Protein AF-A0A354GKG3-F1 (afdb_monomer_lite)

Structure (mmCIF, N/CA/C/O backbone):
data_AF-A0A354GKG3-F1
#
_entry.id   AF-A0A354GKG3-F1
#
loop_
_atom_site.group_PDB
_atom_site.id
_atom_site.type_symbol
_atom_site.label_atom_id
_atom_site.label_alt_id
_atom_site.label_comp_id
_atom_site.label_asym_id
_atom_site.label_entity_id
_atom_site.label_seq_id
_atom_site.pdbx_PDB_ins_code
_atom_site.Cartn_x
_atom_site.Cartn_y
_atom_site.Cartn_z
_atom_site.occupancy
_atom_site.B_iso_or_equiv
_atom_site.auth_seq_id
_atom_site.auth_comp_id
_atom_site.auth_asym_id
_atom_site.auth_atom_id
_atom_site.pdbx_PDB_model_num
ATOM 1 N N . ASP A 1 1 ? 8.449 52.987 -2.618 1.00 35.50 1 ASP A N 1
ATOM 2 C CA . ASP A 1 1 ? 7.644 51.962 -3.311 1.00 35.50 1 ASP A CA 1
ATOM 3 C C . ASP A 1 1 ? 7.747 50.591 -2.661 1.00 35.50 1 ASP A C 1
ATOM 5 O O . ASP A 1 1 ? 8.816 49.997 -2.628 1.00 35.50 1 ASP A O 1
ATOM 9 N N . LYS A 1 2 ? 6.635 50.093 -2.112 1.00 28.95 2 LYS A N 1
ATOM 10 C CA . LYS A 1 2 ? 6.408 48.671 -1.806 1.00 28.95 2 LYS A CA 1
ATOM 11 C C . LYS A 1 2 ? 5.006 48.331 -2.327 1.00 28.95 2 LYS A C 1
ATOM 13 O O . LYS A 1 2 ? 4.078 49.076 -2.004 1.00 28.95 2 LYS A O 1
ATOM 18 N N . PRO A 1 3 ? 4.827 47.288 -3.154 1.00 29.06 3 PRO A N 1
ATOM 19 C CA . PRO A 1 3 ? 3.559 47.060 -3.833 1.00 29.06 3 PRO A CA 1
ATOM 20 C C . PRO A 1 3 ? 2.494 46.567 -2.845 1.00 29.06 3 PRO A C 1
ATOM 22 O O . PRO A 1 3 ? 2.670 45.551 -2.173 1.00 29.06 3 PRO A O 1
ATOM 25 N N . LYS A 1 4 ? 1.380 47.306 -2.763 1.00 27.59 4 LYS A N 1
ATOM 26 C CA . LYS A 1 4 ? 0.132 46.867 -2.126 1.00 27.59 4 LYS A CA 1
ATOM 27 C C . LYS A 1 4 ? -0.378 45.630 -2.871 1.00 27.59 4 LYS A C 1
ATOM 29 O O . LYS A 1 4 ? -0.716 45.730 -4.048 1.00 27.59 4 LYS A O 1
ATOM 34 N N . ALA A 1 5 ? -0.454 44.489 -2.191 1.00 26.16 5 ALA A N 1
ATOM 35 C CA . ALA A 1 5 ? -1.194 43.335 -2.687 1.00 26.16 5 ALA A CA 1
ATOM 36 C C . ALA A 1 5 ? -2.683 43.713 -2.775 1.00 26.16 5 ALA A C 1
ATOM 38 O O . ALA A 1 5 ? -3.297 44.090 -1.777 1.00 26.16 5 ALA A O 1
ATOM 39 N N . ALA A 1 6 ? -3.231 43.690 -3.989 1.00 26.06 6 ALA A N 1
ATOM 40 C CA . ALA A 1 6 ? -4.646 43.921 -4.244 1.00 26.06 6 ALA A CA 1
ATOM 41 C C . ALA A 1 6 ? -5.495 42.767 -3.667 1.00 26.06 6 ALA A C 1
ATOM 43 O O . ALA A 1 6 ? -5.019 41.630 -3.633 1.00 26.06 6 ALA A O 1
ATOM 44 N N . PRO A 1 7 ? -6.742 43.025 -3.228 1.00 25.81 7 PRO A N 1
ATOM 45 C CA . PRO A 1 7 ? -7.623 41.976 -2.723 1.00 25.81 7 PRO A CA 1
ATOM 46 C C . PRO A 1 7 ? -7.958 40.968 -3.843 1.00 25.81 7 PRO A C 1
ATOM 48 O O . PRO A 1 7 ? -8.256 41.395 -4.965 1.00 25.81 7 PRO A O 1
ATOM 51 N N . PRO A 1 8 ? -7.906 39.646 -3.586 1.00 26.83 8 PRO A N 1
ATOM 52 C CA . PRO A 1 8 ? -8.267 38.650 -4.587 1.00 26.83 8 PRO A CA 1
ATOM 53 C C . PRO A 1 8 ? -9.763 38.728 -4.928 1.00 26.83 8 PRO A C 1
ATOM 55 O O . PRO A 1 8 ? -10.615 38.983 -4.076 1.00 26.83 8 PRO A O 1
ATOM 58 N N . LYS A 1 9 ? -10.050 38.560 -6.222 1.00 27.17 9 LYS A N 1
ATOM 59 C CA . LYS A 1 9 ? -11.364 38.708 -6.855 1.00 27.17 9 LYS A CA 1
ATOM 60 C C . LYS A 1 9 ? -12.334 37.617 -6.387 1.00 27.17 9 LYS A C 1
ATOM 62 O O . LYS A 1 9 ? -11.984 36.444 -6.369 1.00 27.17 9 LYS A O 1
ATOM 67 N N . THR A 1 10 ? -13.574 38.004 -6.099 1.00 25.80 10 THR A N 1
ATOM 68 C CA . THR A 1 10 ? -14.723 37.099 -5.954 1.00 25.80 10 THR A CA 1
ATOM 69 C C . THR A 1 10 ? -14.992 36.385 -7.280 1.00 25.80 10 THR A C 1
ATOM 71 O O . THR A 1 10 ? -15.302 37.047 -8.271 1.00 25.80 10 THR A O 1
ATOM 74 N N . VAL A 1 11 ? -14.879 35.056 -7.308 1.00 28.88 11 VAL A N 1
ATOM 75 C CA . VAL A 1 11 ? -15.251 34.232 -8.467 1.00 28.88 11 VAL A CA 1
ATOM 76 C C . VAL A 1 11 ? -16.681 33.731 -8.254 1.00 28.88 11 VAL A C 1
ATOM 78 O O . VAL A 1 11 ? -16.962 33.064 -7.262 1.00 28.88 11 VAL A O 1
ATOM 81 N N . ALA A 1 12 ? -17.585 34.126 -9.152 1.00 25.16 12 ALA A N 1
ATOM 82 C CA . ALA A 1 12 ? -18.979 33.690 -9.187 1.00 25.16 12 ALA A CA 1
ATOM 83 C C . ALA A 1 12 ? -19.109 32.238 -9.695 1.00 25.16 12 ALA A C 1
ATOM 85 O O . ALA A 1 12 ? -18.251 31.752 -10.432 1.00 25.16 12 ALA A O 1
ATOM 86 N N . ASP A 1 13 ? -20.179 31.577 -9.250 1.00 27.41 13 ASP A N 1
ATOM 87 C CA . ASP A 1 13 ? -20.440 30.134 -9.290 1.00 27.41 13 ASP A CA 1
ATOM 88 C C . ASP A 1 13 ? -20.951 29.594 -10.648 1.00 27.41 13 ASP A C 1
ATOM 90 O O . ASP A 1 13 ? -21.320 30.347 -11.549 1.00 27.41 13 ASP A O 1
ATOM 94 N N . ASP A 1 14 ? -21.032 28.258 -10.692 1.00 31.88 14 ASP A N 1
ATOM 95 C CA . ASP A 1 14 ? -21.862 27.395 -11.552 1.00 31.88 14 ASP A CA 1
ATOM 96 C C . ASP A 1 14 ? -21.387 27.005 -12.968 1.00 31.88 14 ASP A C 1
ATOM 98 O O . ASP A 1 14 ? -21.792 27.553 -13.993 1.00 31.88 14 ASP A O 1
ATOM 102 N N . ALA A 1 15 ? -20.653 25.884 -13.032 1.00 30.70 15 ALA A N 1
ATOM 103 C CA . ALA A 1 15 ? -20.679 24.987 -14.189 1.00 30.70 15 ALA A CA 1
ATOM 104 C C . ALA A 1 15 ? -21.775 23.919 -13.979 1.00 30.70 15 ALA A C 1
ATOM 106 O O . ALA A 1 15 ? -21.724 23.122 -13.042 1.00 30.70 15 ALA A O 1
ATOM 107 N N . LYS A 1 16 ? -22.781 23.960 -14.855 1.00 33.78 16 LYS A N 1
ATOM 108 C CA . LYS A 1 16 ? -24.040 23.198 -14.853 1.00 33.78 16 LYS A CA 1
ATOM 109 C C . LYS A 1 16 ? -23.827 21.668 -14.920 1.00 33.78 16 LYS A C 1
ATOM 111 O O . LYS A 1 16 ? -23.005 21.184 -15.694 1.00 33.78 16 LYS A O 1
ATOM 116 N N . ARG A 1 17 ? -24.595 20.933 -14.104 1.00 41.25 17 ARG A N 1
ATOM 117 C CA . ARG A 1 17 ? -24.652 19.459 -13.958 1.00 41.25 17 ARG A CA 1
ATOM 118 C C . ARG A 1 17 ? -25.163 18.772 -15.250 1.00 41.25 17 ARG A C 1
ATOM 120 O O . ARG A 1 17 ? -26.001 19.371 -15.919 1.00 41.25 17 ARG A O 1
ATOM 127 N N . PRO A 1 18 ? -24.744 17.536 -15.596 1.00 38.03 18 PRO A N 1
ATOM 128 C CA . PRO A 1 18 ? -25.376 16.776 -16.678 1.00 38.03 18 PRO A CA 1
ATOM 129 C C . PRO A 1 18 ? -26.775 16.293 -16.250 1.00 38.03 18 PRO A C 1
ATOM 131 O O . PRO A 1 18 ? -26.908 15.588 -15.250 1.00 38.03 18 PRO A O 1
ATOM 134 N N . GLU A 1 19 ? -27.809 16.690 -16.992 1.00 41.81 19 GLU A N 1
ATOM 135 C CA . GLU A 1 19 ? -29.217 16.289 -16.827 1.00 41.81 19 GLU A CA 1
ATOM 136 C C . GLU A 1 19 ? -29.627 15.401 -18.007 1.00 41.81 19 GLU A C 1
ATOM 138 O O . GLU A 1 19 ? -30.298 15.849 -18.933 1.00 41.81 19 GLU A O 1
ATOM 143 N N . GLY A 1 20 ? -29.164 14.154 -18.012 1.00 47.66 20 GLY A N 1
ATOM 144 C CA . GLY A 1 20 ? -29.533 13.189 -19.042 1.00 47.66 20 GLY A CA 1
ATOM 145 C C . GLY A 1 20 ? -30.103 11.901 -18.455 1.00 47.66 20 GLY A C 1
ATOM 146 O O . GLY A 1 20 ? -29.889 11.580 -17.281 1.00 47.66 20 GLY A O 1
ATOM 147 N N . ASP A 1 21 ? -30.898 11.193 -19.259 1.00 61.59 21 ASP A N 1
ATOM 148 C CA . ASP A 1 21 ? -31.708 10.061 -18.806 1.00 61.59 21 ASP A CA 1
ATOM 149 C C . ASP A 1 21 ? -31.013 8.699 -18.888 1.00 61.59 21 ASP A C 1
ATOM 151 O O . ASP A 1 21 ? -31.557 7.704 -18.396 1.00 61.59 21 ASP A O 1
ATOM 155 N N . THR A 1 22 ? -29.805 8.640 -19.446 1.00 80.38 22 THR A N 1
ATOM 156 C CA . THR A 1 22 ? -29.070 7.384 -19.630 1.00 80.38 22 THR A CA 1
ATOM 157 C C . THR A 1 22 ? -28.253 6.996 -18.394 1.00 80.38 22 THR A C 1
ATOM 159 O O . THR A 1 22 ? -27.801 7.849 -17.627 1.00 80.38 22 THR A O 1
ATOM 162 N N . ASP A 1 23 ? -28.000 5.694 -18.207 1.00 82.44 23 ASP A N 1
ATOM 163 C CA . ASP A 1 23 ? -27.108 5.200 -17.143 1.00 82.44 23 ASP A CA 1
ATOM 164 C C . ASP A 1 23 ? -25.706 5.833 -17.241 1.00 82.44 23 ASP A C 1
ATOM 166 O O . ASP A 1 23 ? -25.111 6.160 -16.217 1.00 82.44 23 ASP A O 1
ATOM 170 N N . ALA A 1 24 ? -25.207 6.072 -18.461 1.00 78.62 24 ALA A N 1
ATOM 171 C CA . ALA A 1 24 ? -23.905 6.692 -18.713 1.00 78.62 24 ALA A CA 1
ATOM 172 C C . ALA A 1 24 ? -23.807 8.133 -18.186 1.00 78.62 24 ALA A C 1
ATOM 174 O O . ALA A 1 24 ? -22.726 8.581 -17.814 1.00 78.62 24 ALA A O 1
ATOM 175 N N . GLU A 1 25 ? -24.917 8.866 -18.131 1.00 77.88 25 GLU A N 1
ATOM 176 C CA . GLU A 1 25 ? -24.968 10.219 -17.567 1.00 77.88 25 GLU A CA 1
ATOM 177 C C . GLU A 1 25 ? -25.223 10.174 -16.057 1.00 77.88 25 GLU A C 1
ATOM 179 O O . GLU A 1 25 ? -24.578 10.890 -15.291 1.00 77.88 25 GLU A O 1
ATOM 184 N N . LYS A 1 26 ? -26.123 9.288 -15.612 1.00 81.88 26 LYS A N 1
ATOM 185 C CA . LYS A 1 26 ? -26.514 9.148 -14.201 1.00 81.88 26 LYS A CA 1
ATOM 186 C C . LYS A 1 26 ? -25.375 8.627 -13.322 1.00 81.88 26 LYS A C 1
ATOM 188 O O . LYS A 1 26 ? -25.249 9.070 -12.179 1.00 81.88 26 LYS A O 1
ATOM 193 N N . ILE A 1 27 ? -24.529 7.740 -13.854 1.00 83.56 27 ILE A N 1
ATOM 194 C CA . ILE A 1 27 ? -23.415 7.139 -13.112 1.00 83.56 27 ILE A CA 1
ATOM 195 C C . ILE A 1 27 ? -22.249 8.108 -12.870 1.00 83.56 27 ILE A C 1
ATOM 197 O O . ILE A 1 27 ? -21.467 7.888 -11.947 1.00 83.56 27 ILE A O 1
ATOM 201 N N . GLN A 1 28 ? -22.110 9.174 -13.668 1.00 81.06 28 GLN A N 1
ATOM 202 C CA . GLN A 1 28 ? -20.956 10.079 -13.617 1.00 81.06 28 GLN A CA 1
ATOM 203 C C . GLN A 1 28 ? -20.999 11.008 -12.401 1.00 81.06 28 GLN A C 1
ATOM 205 O O . GLN A 1 28 ? -21.513 12.128 -12.472 1.00 81.06 28 GLN A O 1
ATOM 210 N N . ARG A 1 29 ? -20.482 10.530 -11.266 1.00 79.00 29 ARG A N 1
ATOM 211 C CA . ARG A 1 29 ? -20.403 11.241 -9.985 1.00 79.00 29 ARG A CA 1
ATOM 212 C C . ARG A 1 29 ? -19.246 10.702 -9.147 1.00 79.00 29 ARG A C 1
ATOM 214 O O . ARG A 1 29 ? -18.651 9.671 -9.456 1.00 79.00 29 ARG A O 1
ATOM 221 N N . THR A 1 30 ? -18.988 11.383 -8.038 1.00 79.81 30 THR A N 1
ATOM 222 C CA . THR A 1 30 ? -18.259 10.803 -6.911 1.00 79.81 30 THR A CA 1
ATOM 223 C C . THR A 1 30 ? -19.242 10.040 -6.033 1.00 79.81 30 THR A C 1
ATOM 225 O O . THR A 1 30 ? -20.233 10.609 -5.571 1.00 79.81 30 THR A O 1
ATOM 228 N N . TRP A 1 31 ? -18.953 8.768 -5.805 1.00 84.44 31 TRP A N 1
ATOM 229 C CA . TRP A 1 31 ? -19.739 7.825 -5.029 1.00 84.44 31 TRP A CA 1
ATOM 230 C C . TRP A 1 31 ? -18.937 7.361 -3.819 1.00 84.44 31 TRP A C 1
ATOM 232 O O . TRP A 1 31 ? -17.766 7.000 -3.937 1.00 84.44 31 TRP A O 1
ATOM 242 N N . VAL A 1 32 ? -19.582 7.360 -2.659 1.00 82.94 32 VAL A N 1
ATOM 243 C CA . VAL A 1 32 ? -18.993 6.948 -1.384 1.00 82.94 32 VAL A CA 1
ATOM 244 C C . VAL A 1 32 ? -19.759 5.760 -0.835 1.00 82.94 32 VAL A C 1
ATOM 246 O O . VAL A 1 32 ? -20.992 5.743 -0.892 1.00 82.94 32 VAL A O 1
ATOM 249 N N . ALA A 1 33 ? -19.048 4.763 -0.313 1.00 85.62 33 ALA A N 1
ATOM 250 C CA . ALA A 1 33 ? -19.698 3.619 0.306 1.00 85.62 33 ALA A CA 1
ATOM 251 C C . ALA A 1 33 ? -20.374 3.998 1.622 1.00 85.62 33 ALA A C 1
ATOM 253 O O . ALA A 1 33 ? -19.782 4.648 2.483 1.00 85.62 33 ALA A O 1
ATOM 254 N N . VAL A 1 34 ? -21.637 3.591 1.747 1.00 86.06 34 VAL A N 1
ATOM 255 C CA . VAL A 1 34 ? -22.469 3.790 2.943 1.00 86.06 34 VAL A CA 1
ATOM 256 C C . VAL A 1 34 ? -22.791 2.469 3.639 1.00 86.06 34 VAL A C 1
ATOM 258 O O . VAL A 1 34 ? -23.065 2.464 4.834 1.00 86.06 34 VAL A O 1
ATOM 261 N N . SER A 1 35 ? -22.733 1.353 2.913 1.00 85.88 35 SER A N 1
ATOM 262 C CA . SER A 1 35 ? -22.798 -0.005 3.453 1.00 85.88 35 SER A CA 1
ATOM 263 C C . SER A 1 35 ? -22.265 -1.005 2.425 1.00 85.88 35 SER A C 1
ATOM 265 O O . SER A 1 35 ? -22.011 -0.654 1.271 1.00 85.88 35 SER A O 1
ATOM 267 N N . GLY A 1 36 ? -22.077 -2.255 2.829 1.00 90.25 36 GLY A N 1
ATOM 268 C CA . GLY A 1 36 ? -21.671 -3.329 1.935 1.00 90.25 36 GLY A CA 1
ATOM 269 C C . GLY A 1 36 ? -21.237 -4.570 2.697 1.00 90.25 36 GLY A C 1
ATOM 270 O O . GLY A 1 36 ? -21.181 -4.566 3.925 1.00 90.25 36 GLY A O 1
ATOM 271 N N . GLU A 1 37 ? -20.898 -5.614 1.960 1.00 85.19 37 GLU A N 1
ATOM 272 C CA . GLU A 1 37 ? -20.407 -6.885 2.467 1.00 85.19 37 GLU A CA 1
ATOM 273 C C . GLU A 1 37 ? -19.250 -7.401 1.608 1.00 85.19 37 GLU A C 1
ATOM 275 O O . GLU A 1 37 ? -19.168 -7.148 0.407 1.00 85.19 37 GLU A O 1
ATOM 280 N N . ARG A 1 38 ? -18.347 -8.147 2.234 1.00 86.38 38 ARG A N 1
ATOM 281 C CA . ARG A 1 38 ? -17.271 -8.889 1.588 1.00 86.38 38 ARG A CA 1
ATOM 282 C C . ARG A 1 38 ? -17.270 -10.303 2.135 1.00 86.38 38 ARG A C 1
ATOM 284 O O . ARG A 1 38 ? -17.258 -10.487 3.351 1.00 86.38 38 ARG A O 1
ATOM 291 N N . ASP A 1 39 ? -17.238 -11.287 1.244 1.00 82.06 39 ASP A N 1
ATOM 292 C CA . ASP A 1 39 ? -17.208 -12.704 1.619 1.00 82.06 39 ASP A CA 1
ATOM 293 C C . ASP A 1 39 ? -18.322 -13.080 2.625 1.00 82.06 39 ASP A C 1
ATOM 295 O O . ASP A 1 39 ? -18.086 -13.768 3.620 1.00 82.06 39 ASP A O 1
ATOM 299 N N . GLY A 1 40 ? -19.538 -12.566 2.407 1.00 81.19 40 GLY A N 1
ATOM 300 C CA . GLY A 1 40 ? -20.707 -12.781 3.267 1.00 81.19 40 GLY A CA 1
ATOM 301 C C . GLY A 1 40 ? -20.656 -12.065 4.623 1.00 81.19 40 GLY A C 1
ATOM 302 O O . GLY A 1 40 ? -21.429 -12.402 5.517 1.00 81.19 40 GLY A O 1
ATOM 303 N N . LYS A 1 41 ? -19.724 -11.124 4.826 1.00 80.81 41 LYS A N 1
ATOM 304 C CA . LYS A 1 41 ? -19.558 -10.362 6.075 1.00 80.81 41 LYS A CA 1
ATOM 305 C C . LYS A 1 41 ? -19.692 -8.870 5.807 1.00 80.81 41 LYS A C 1
ATOM 307 O O . LYS A 1 41 ? -19.016 -8.352 4.925 1.00 80.81 41 LYS A O 1
ATOM 312 N N . GLU A 1 42 ? -20.492 -8.169 6.605 1.00 84.94 42 GLU A N 1
ATOM 313 C CA . GLU A 1 42 ? -20.628 -6.711 6.498 1.00 84.94 42 GLU A CA 1
ATOM 314 C C . GLU A 1 42 ? -19.277 -5.986 6.633 1.00 84.94 42 GLU A C 1
ATOM 316 O O . GLU A 1 42 ? -18.425 -6.356 7.450 1.00 84.94 42 GLU A O 1
ATOM 321 N N . LEU A 1 43 ? -19.097 -4.944 5.820 1.00 73.31 43 LEU A N 1
ATOM 322 C CA . LEU A 1 43 ? -17.942 -4.052 5.845 1.00 73.31 43 LEU A CA 1
ATOM 323 C C . LEU A 1 43 ? -18.052 -3.075 7.021 1.00 73.31 43 LEU A C 1
ATOM 325 O O . LEU A 1 43 ? -19.092 -2.452 7.234 1.00 73.31 43 LEU A O 1
ATOM 329 N N . THR A 1 44 ? -16.961 -2.893 7.763 1.00 70.00 44 THR A N 1
ATOM 330 C CA . THR A 1 44 ? -16.882 -1.879 8.828 1.00 70.00 44 THR A CA 1
ATOM 331 C C . THR A 1 44 ? -16.784 -0.459 8.249 1.00 70.00 44 THR A C 1
ATOM 333 O O . THR A 1 44 ? -16.388 -0.313 7.091 1.00 70.00 44 THR A O 1
ATOM 336 N N . PRO A 1 45 ? -17.055 0.613 9.022 1.00 70.25 45 PRO A N 1
ATOM 337 C CA . PRO A 1 45 ? -16.880 1.990 8.546 1.00 70.25 45 PRO A CA 1
ATOM 338 C C . PRO A 1 45 ? -15.474 2.264 7.994 1.00 70.25 45 PRO A C 1
ATOM 340 O O . PRO A 1 45 ? -15.352 2.740 6.868 1.00 70.25 45 PRO A O 1
ATOM 343 N N . ALA A 1 46 ? -14.416 1.843 8.697 1.00 55.75 46 ALA A N 1
ATOM 344 C CA . ALA A 1 46 ? -13.045 1.924 8.182 1.00 55.75 46 ALA A CA 1
ATOM 345 C C . ALA A 1 46 ? -12.820 1.158 6.858 1.00 55.75 46 ALA A C 1
ATOM 347 O O . ALA A 1 46 ? -12.023 1.578 6.023 1.00 55.75 46 ALA A O 1
ATOM 348 N N . GLN A 1 47 ? -13.508 0.032 6.637 1.00 60.81 47 GLN A N 1
ATOM 349 C CA . GLN A 1 47 ? -13.445 -0.681 5.358 1.00 60.81 47 GLN A CA 1
ATOM 350 C C . GLN A 1 47 ? -14.259 0.028 4.271 1.00 60.81 47 GLN A C 1
ATOM 352 O O . GLN A 1 47 ? -13.838 0.029 3.120 1.00 60.81 47 GLN A O 1
ATOM 357 N N . LEU A 1 48 ? -15.381 0.668 4.616 1.00 72.50 48 LEU A N 1
ATOM 358 C CA . LEU A 1 48 ? -16.154 1.512 3.699 1.00 72.50 48 LEU A CA 1
ATOM 359 C C . LEU A 1 48 ? -15.335 2.723 3.225 1.00 72.50 48 LEU A C 1
ATOM 361 O O . LEU A 1 48 ? -15.456 3.128 2.071 1.00 72.50 48 LEU A O 1
ATOM 365 N N . GLU A 1 49 ? -14.435 3.251 4.060 1.00 66.38 49 GLU A N 1
ATOM 366 C CA . GLU A 1 49 ? -13.485 4.297 3.655 1.00 66.38 49 GLU A CA 1
ATOM 367 C C . GLU A 1 49 ? -12.481 3.838 2.588 1.00 66.38 49 GLU A C 1
ATOM 369 O O . GLU A 1 49 ? -11.904 4.680 1.902 1.00 66.38 49 GLU A O 1
ATOM 374 N N . ALA A 1 50 ? -12.303 2.531 2.370 1.00 63.97 50 ALA A N 1
ATOM 375 C CA . ALA A 1 50 ? -11.507 2.012 1.256 1.00 63.97 50 ALA A CA 1
ATOM 376 C C . ALA A 1 50 ? -12.211 2.149 -0.112 1.00 63.97 50 ALA A C 1
ATOM 378 O O . ALA A 1 50 ? -11.612 1.837 -1.141 1.00 63.97 50 ALA A O 1
ATOM 379 N N . PHE A 1 51 ? -13.477 2.585 -0.131 1.00 74.44 51 PHE A N 1
ATOM 380 C CA . PHE A 1 51 ? -14.350 2.569 -1.302 1.00 74.44 51 PHE A CA 1
ATOM 381 C C . PHE A 1 51 ? -14.883 3.969 -1.639 1.00 74.44 51 PHE A C 1
ATOM 383 O O . PHE A 1 51 ? -16.049 4.306 -1.409 1.00 74.44 51 PHE A O 1
ATOM 390 N N . LEU A 1 52 ? -14.010 4.780 -2.233 1.00 75.62 52 LEU A N 1
ATOM 391 C CA . LEU A 1 52 ? -14.374 5.969 -2.997 1.00 75.62 52 LEU A CA 1
ATOM 392 C C . LEU A 1 52 ? -14.347 5.619 -4.484 1.00 75.62 52 LEU A C 1
ATOM 394 O O . LEU A 1 52 ? -13.356 5.074 -4.959 1.00 75.62 52 LEU A O 1
ATOM 398 N N . PHE A 1 53 ? -15.400 5.965 -5.219 1.00 81.12 53 PHE A N 1
ATOM 399 C CA . PHE A 1 53 ? -15.480 5.761 -6.663 1.00 81.12 53 PHE A CA 1
ATOM 400 C C . PHE A 1 53 ? -15.746 7.093 -7.358 1.00 81.12 53 PHE A C 1
ATOM 402 O O . PHE A 1 53 ? -16.763 7.735 -7.109 1.00 81.12 53 PHE A O 1
ATOM 409 N N . VAL A 1 54 ? -14.850 7.524 -8.240 1.00 78.56 54 VAL A N 1
ATOM 410 C CA . VAL A 1 54 ? -15.010 8.749 -9.032 1.00 78.56 54 VAL A CA 1
ATOM 411 C C . VAL A 1 54 ? -15.194 8.358 -10.486 1.00 78.56 54 VAL A C 1
ATOM 413 O O . VAL A 1 54 ? -14.265 7.871 -11.126 1.00 78.56 54 VAL A O 1
ATOM 416 N N . ILE A 1 55 ? -16.399 8.576 -11.005 1.00 78.50 55 ILE A N 1
ATOM 417 C CA . ILE A 1 55 ? -16.762 8.219 -12.374 1.00 78.50 55 ILE A CA 1
ATOM 418 C C . ILE A 1 55 ? -17.012 9.508 -13.140 1.00 78.50 55 ILE A C 1
ATOM 420 O O . ILE A 1 55 ? -17.899 10.288 -12.795 1.00 78.50 55 ILE A O 1
ATOM 424 N N . ALA A 1 56 ? -16.213 9.751 -14.172 1.00 69.19 56 ALA A N 1
ATOM 425 C CA . ALA A 1 56 ? -16.313 10.956 -14.979 1.00 69.19 56 ALA A CA 1
ATOM 426 C C . ALA A 1 56 ? -15.885 10.656 -16.414 1.00 69.19 56 ALA A C 1
ATOM 428 O O . ALA A 1 56 ? -14.797 10.137 -16.655 1.00 69.19 56 ALA A O 1
ATOM 429 N N . ARG A 1 57 ? -16.734 11.030 -17.375 1.00 71.00 57 ARG A N 1
ATOM 430 C CA . ARG A 1 57 ? -16.566 10.716 -18.800 1.00 71.00 57 ARG A CA 1
ATOM 431 C C . ARG A 1 57 ? -16.379 9.211 -19.005 1.00 71.00 57 ARG A C 1
ATOM 433 O O . ARG A 1 57 ? -17.265 8.447 -18.638 1.00 71.00 57 ARG A O 1
ATOM 440 N N . ASP A 1 58 ? -15.251 8.808 -19.574 1.00 69.75 58 ASP A N 1
ATOM 441 C CA . ASP A 1 58 ? -14.823 7.439 -19.847 1.00 69.75 58 ASP A CA 1
ATOM 442 C C . ASP A 1 58 ? -13.914 6.856 -18.751 1.00 69.75 58 ASP A C 1
ATOM 444 O O . ASP A 1 58 ? -13.430 5.734 -18.893 1.00 69.75 58 ASP A O 1
ATOM 448 N N . GLN A 1 59 ? -13.688 7.591 -17.657 1.00 73.81 59 GLN A N 1
ATOM 449 C CA . GLN A 1 59 ? -12.777 7.214 -16.581 1.00 73.81 59 GLN A CA 1
ATOM 450 C C . GLN A 1 59 ? -13.506 6.844 -15.288 1.00 73.81 59 GLN A C 1
ATOM 452 O O . GLN A 1 59 ? -14.565 7.377 -14.948 1.00 73.81 59 GLN A O 1
ATOM 457 N N . PHE A 1 60 ? -12.884 5.925 -14.561 1.00 78.50 60 PHE A N 1
ATOM 458 C CA . PHE A 1 60 ? -13.370 5.318 -13.337 1.00 78.50 60 PHE A CA 1
ATOM 459 C C . PHE A 1 60 ? -12.182 5.187 -12.377 1.00 78.50 60 PHE A C 1
ATOM 461 O O . PHE A 1 60 ? -11.322 4.325 -12.552 1.00 78.50 60 PHE A O 1
ATOM 468 N N . ALA A 1 61 ? -12.097 6.067 -11.385 1.00 75.50 61 ALA A N 1
ATOM 469 C CA . ALA A 1 61 ? -11.078 5.998 -10.344 1.00 75.50 61 ALA A CA 1
ATOM 470 C C . ALA A 1 61 ? -11.662 5.377 -9.078 1.00 75.50 61 ALA A C 1
ATOM 472 O O . ALA A 1 61 ? -12.808 5.662 -8.723 1.00 75.50 61 ALA A O 1
ATOM 473 N N . PHE A 1 62 ? -10.887 4.544 -8.390 1.00 75.31 62 PHE A N 1
ATOM 474 C CA . PHE A 1 62 ? -11.312 3.950 -7.132 1.00 75.31 62 PHE A CA 1
ATOM 475 C C . PHE A 1 62 ? -10.153 3.687 -6.174 1.00 75.31 62 PHE A C 1
ATOM 477 O O . PHE A 1 62 ? -9.004 3.564 -6.591 1.00 75.31 62 PHE A O 1
ATOM 484 N N . GLY A 1 63 ? -10.471 3.624 -4.883 1.00 64.25 63 GLY A N 1
ATOM 485 C CA . GLY A 1 63 ? -9.523 3.351 -3.804 1.00 64.25 63 GLY A CA 1
ATOM 486 C C . GLY A 1 63 ? -9.919 4.065 -2.508 1.00 64.25 63 GLY A C 1
ATOM 487 O O . GLY A 1 63 ? -11.056 4.540 -2.394 1.00 64.25 63 GLY A O 1
ATOM 488 N N . PRO A 1 64 ? -9.004 4.155 -1.527 1.00 54.25 64 PRO A N 1
ATOM 489 C CA . PRO A 1 64 ? -9.269 4.819 -0.258 1.00 54.25 64 PRO A CA 1
ATOM 490 C C . PRO A 1 64 ? -9.718 6.273 -0.416 1.00 54.25 64 PRO A C 1
ATOM 492 O O . PRO A 1 64 ? -9.218 7.010 -1.264 1.00 54.25 64 PRO A O 1
ATOM 495 N N . HIS A 1 65 ? -10.614 6.715 0.466 1.00 49.69 65 HIS A N 1
ATOM 496 C CA . HIS A 1 65 ? -11.246 8.039 0.457 1.00 49.69 65 HIS A CA 1
ATOM 497 C C . HIS A 1 65 ? -10.244 9.206 0.425 1.00 49.69 65 HIS A C 1
ATOM 499 O O . HIS A 1 65 ? -10.522 10.266 -0.131 1.00 49.69 65 HIS A O 1
ATOM 505 N N . TYR A 1 66 ? -9.063 9.000 1.010 1.00 42.94 66 TYR A N 1
ATOM 506 C CA . TYR A 1 66 ? -7.985 9.984 1.094 1.00 42.94 66 TYR A CA 1
ATOM 507 C C . TYR A 1 66 ? -6.976 9.908 -0.062 1.00 42.94 66 TYR A C 1
ATOM 509 O O . TYR A 1 66 ? -6.209 10.854 -0.251 1.00 42.94 66 TYR A O 1
ATOM 517 N N . LEU A 1 67 ? -6.962 8.812 -0.830 1.00 46.69 67 LEU A N 1
ATOM 518 C CA . LEU A 1 67 ? -6.060 8.609 -1.963 1.00 46.69 67 LEU A CA 1
ATOM 519 C C . LEU A 1 67 ? -6.564 7.452 -2.845 1.00 46.69 67 LEU A C 1
ATOM 521 O O . LEU A 1 67 ? -6.141 6.316 -2.633 1.00 46.69 67 LEU A O 1
ATOM 525 N N . PRO A 1 68 ? -7.440 7.697 -3.832 1.00 52.97 68 PRO A N 1
ATOM 526 C CA . PRO A 1 68 ? -7.770 6.663 -4.800 1.00 52.97 68 PRO A CA 1
ATOM 527 C C . PRO A 1 68 ? -6.523 6.361 -5.627 1.00 52.97 68 PRO A C 1
ATOM 529 O O . PRO A 1 68 ? -5.932 7.243 -6.254 1.00 52.97 68 PRO A O 1
ATOM 532 N N . ASP A 1 69 ? -6.094 5.112 -5.556 1.00 57.81 69 ASP A N 1
ATOM 533 C CA . ASP A 1 69 ? -4.816 4.619 -6.053 1.00 57.81 69 ASP A CA 1
ATOM 534 C C . ASP A 1 69 ? -4.962 3.815 -7.351 1.00 57.81 69 ASP A C 1
ATOM 536 O O . ASP A 1 69 ? -3.954 3.420 -7.942 1.00 57.81 69 ASP A O 1
ATOM 540 N N . VAL A 1 70 ? -6.198 3.606 -7.822 1.00 65.62 70 VAL A N 1
ATOM 541 C CA . VAL A 1 70 ? -6.500 2.934 -9.085 1.00 65.62 70 VAL A CA 1
ATOM 542 C C . VAL A 1 70 ? -7.275 3.851 -10.024 1.00 65.62 70 VAL A C 1
ATOM 544 O O . VAL A 1 70 ? -8.298 4.430 -9.659 1.00 65.62 70 VAL A O 1
ATOM 547 N N . LEU A 1 71 ? -6.811 3.942 -11.269 1.00 70.25 71 LEU A N 1
ATOM 548 C CA . LEU A 1 71 ? -7.494 4.629 -12.363 1.00 70.25 71 LEU A CA 1
ATOM 549 C C . LEU A 1 71 ? -7.791 3.621 -13.471 1.00 70.25 71 LEU A C 1
ATOM 551 O O . LEU A 1 71 ? -6.902 2.870 -13.859 1.00 70.25 71 LEU A O 1
ATOM 555 N N . ALA A 1 72 ? -9.010 3.617 -14.002 1.00 77.31 72 ALA A N 1
ATOM 556 C CA . ALA A 1 72 ? -9.455 2.733 -15.074 1.00 77.31 72 ALA A CA 1
ATOM 557 C C . ALA A 1 72 ? -10.279 3.490 -16.128 1.00 77.31 72 ALA A C 1
ATOM 559 O O . ALA A 1 72 ? -10.830 4.553 -15.841 1.00 77.31 72 ALA A O 1
ATOM 560 N N . THR A 1 73 ? -10.405 2.934 -17.333 1.00 81.75 73 THR A N 1
ATOM 561 C CA . THR A 1 73 ? -11.542 3.237 -18.217 1.00 81.75 73 THR A CA 1
ATOM 562 C C . THR A 1 73 ? -12.690 2.278 -17.941 1.00 81.75 73 THR A C 1
ATOM 564 O O . THR A 1 73 ? -12.471 1.203 -17.377 1.00 81.75 73 THR A O 1
ATOM 567 N N . TYR A 1 74 ? -13.914 2.646 -18.327 1.00 87.44 74 TYR A N 1
ATOM 568 C CA . TYR A 1 74 ? -15.077 1.776 -18.151 1.00 87.44 74 TYR A CA 1
ATOM 569 C C . TYR A 1 74 ? -16.014 1.749 -19.356 1.00 87.44 74 TYR A C 1
ATOM 571 O O . TYR A 1 74 ? -16.124 2.714 -20.113 1.00 87.44 74 TYR A O 1
ATOM 579 N N . LYS A 1 75 ? -16.737 0.638 -19.494 1.00 88.56 75 LYS A N 1
ATOM 580 C CA . LYS A 1 75 ? -17.843 0.467 -20.434 1.00 88.56 75 LYS A CA 1
ATOM 581 C C . LYS A 1 75 ? -19.043 -0.129 -19.703 1.00 88.56 75 LYS A C 1
ATOM 583 O O . LYS A 1 75 ? -18.904 -1.135 -19.013 1.00 88.56 75 LYS A O 1
ATOM 588 N N . LEU A 1 76 ? -20.212 0.492 -19.858 1.00 88.25 76 LEU A N 1
ATOM 589 C CA . LEU A 1 76 ? -21.476 -0.023 -19.324 1.00 88.25 76 LEU A CA 1
ATOM 590 C C . LEU A 1 76 ? -22.168 -0.914 -20.355 1.00 88.25 76 LEU A C 1
ATOM 592 O O . LEU A 1 76 ? -22.242 -0.549 -21.530 1.00 88.25 76 LEU A O 1
ATOM 596 N N . ASP A 1 77 ? -22.744 -2.022 -19.896 1.00 89.31 77 ASP A N 1
ATOM 597 C CA . ASP A 1 77 ? -23.719 -2.806 -20.651 1.00 89.31 77 ASP A CA 1
ATOM 598 C C . ASP A 1 77 ? -25.070 -2.818 -19.908 1.00 89.31 77 ASP A C 1
ATOM 600 O O . ASP A 1 77 ? -25.331 -3.699 -19.079 1.00 89.31 77 ASP A O 1
ATOM 604 N N . PRO A 1 78 ? -25.952 -1.834 -20.181 1.00 88.69 78 PRO A N 1
ATOM 605 C CA . PRO A 1 78 ? -27.258 -1.739 -19.533 1.00 88.69 78 PRO A CA 1
ATOM 606 C C . PRO A 1 78 ? -28.259 -2.794 -20.032 1.00 88.69 78 PRO A C 1
ATOM 608 O O . PRO A 1 78 ? -29.366 -2.858 -19.501 1.00 88.69 78 PRO A O 1
ATOM 611 N N . THR A 1 79 ? -27.909 -3.586 -21.056 1.00 87.69 79 THR A N 1
ATOM 612 C CA . THR A 1 79 ? -28.802 -4.589 -21.663 1.00 87.69 79 THR A CA 1
ATOM 613 C C . THR A 1 79 ? -28.740 -5.949 -20.963 1.00 87.69 79 THR A C 1
ATOM 615 O O . THR A 1 79 ? -29.620 -6.789 -21.157 1.00 87.69 79 THR A O 1
ATOM 618 N N . LYS A 1 80 ? -27.721 -6.172 -20.124 1.00 88.88 80 LYS A N 1
ATOM 619 C CA . LYS A 1 80 ? -27.545 -7.390 -19.325 1.00 88.88 80 LYS A CA 1
ATOM 620 C C . LYS A 1 80 ? -28.419 -7.376 -18.073 1.00 88.88 80 LYS A C 1
ATOM 622 O O . LYS A 1 80 ? -28.776 -6.324 -17.548 1.00 88.88 80 LYS A O 1
ATOM 627 N N . THR A 1 81 ? -28.767 -8.567 -17.589 1.00 86.00 81 THR A N 1
ATOM 628 C CA . THR A 1 81 ? -29.511 -8.760 -16.337 1.00 86.00 81 THR A CA 1
ATOM 629 C C . THR A 1 81 ? -28.810 -9.841 -15.507 1.00 86.00 81 THR A C 1
ATOM 631 O O . THR A 1 81 ? -28.940 -11.013 -15.861 1.00 86.00 81 THR A O 1
ATOM 634 N N . PRO A 1 82 ? -28.085 -9.489 -14.424 1.00 92.56 82 PRO A N 1
ATOM 635 C CA . PRO A 1 82 ? -27.808 -8.134 -13.910 1.00 92.56 82 PRO A CA 1
ATOM 636 C C . PRO A 1 82 ? -26.988 -7.245 -14.870 1.00 92.56 82 PRO A C 1
ATOM 638 O O . PRO A 1 82 ? -26.281 -7.768 -15.725 1.00 92.56 82 PRO A O 1
ATOM 641 N N . LYS A 1 83 ? -27.084 -5.909 -14.749 1.00 96.00 83 LYS A N 1
ATOM 642 C CA . LYS A 1 83 ? -26.321 -4.973 -15.601 1.00 96.00 83 LYS A CA 1
ATOM 643 C C . LYS A 1 83 ? -24.827 -5.023 -15.259 1.00 96.00 83 LYS A C 1
ATOM 645 O O . LYS A 1 83 ? -24.472 -5.138 -14.084 1.00 96.00 83 LYS A O 1
ATOM 650 N N . GLU A 1 84 ? -23.962 -4.878 -16.262 1.00 93.44 84 GLU A N 1
ATOM 651 C CA . GLU A 1 84 ? -22.510 -5.074 -16.120 1.00 93.44 84 GLU A CA 1
ATOM 652 C C . GLU A 1 84 ? -21.702 -3.798 -16.410 1.00 93.44 84 GLU A C 1
ATOM 654 O O . GLU A 1 84 ? -22.047 -3.004 -17.287 1.00 93.44 84 GLU A O 1
ATOM 659 N N . ILE A 1 85 ? -20.594 -3.623 -15.687 1.00 92.75 85 ILE A N 1
ATOM 660 C CA . ILE A 1 85 ? -19.525 -2.670 -16.001 1.00 92.75 85 ILE A CA 1
ATOM 661 C C . ILE A 1 85 ? -18.249 -3.463 -16.264 1.00 92.75 85 ILE A C 1
ATOM 663 O O . ILE A 1 85 ? -17.819 -4.265 -15.433 1.00 92.75 85 ILE A O 1
ATOM 667 N N . GLU A 1 86 ? -17.616 -3.194 -17.398 1.00 89.75 86 GLU A N 1
ATOM 668 C CA . GLU A 1 86 ? -16.268 -3.659 -17.695 1.00 89.75 86 GLU A CA 1
ATOM 669 C C . GLU A 1 86 ? -15.283 -2.515 -17.450 1.00 89.75 86 GLU A C 1
ATOM 671 O O . GLU A 1 86 ? -15.419 -1.441 -18.036 1.00 89.75 86 GLU A O 1
ATOM 676 N N . LEU A 1 87 ? -14.310 -2.735 -16.569 1.00 85.75 87 LEU A N 1
ATOM 677 C CA . LEU A 1 87 ? -13.240 -1.792 -16.254 1.00 85.75 87 LEU A CA 1
ATOM 678 C C . LEU A 1 87 ? -11.932 -2.256 -16.888 1.00 85.75 87 LEU A C 1
ATOM 680 O O . LEU A 1 87 ? -11.608 -3.435 -16.806 1.00 85.75 87 LEU A O 1
ATOM 684 N N . THR A 1 88 ? -11.139 -1.337 -17.433 1.00 82.44 88 THR A N 1
ATOM 685 C CA . THR A 1 88 ? -9.748 -1.596 -17.843 1.00 82.44 88 THR A CA 1
ATOM 686 C C . THR A 1 88 ? -8.811 -0.697 -17.048 1.00 82.44 88 THR A C 1
ATOM 688 O O . THR A 1 88 ? -8.838 0.521 -17.209 1.00 82.44 88 THR A O 1
ATOM 691 N N . VAL A 1 89 ? -7.988 -1.275 -16.171 1.00 72.62 89 VAL A N 1
ATOM 692 C CA . VAL A 1 89 ? -7.143 -0.504 -15.244 1.00 72.62 89 VAL A CA 1
ATOM 693 C C . VAL A 1 89 ? -5.941 0.125 -15.965 1.00 72.62 89 VAL A C 1
ATOM 695 O O . VAL A 1 89 ? -5.114 -0.581 -16.539 1.00 72.62 89 VAL A O 1
ATOM 698 N N . LEU A 1 90 ? -5.811 1.449 -15.886 1.00 67.81 90 LEU A N 1
ATOM 699 C CA . LEU A 1 90 ? -4.744 2.270 -16.470 1.00 67.81 90 LEU A CA 1
ATOM 700 C C . LEU A 1 90 ? -3.570 2.520 -15.501 1.00 67.81 90 LEU A C 1
ATOM 702 O O . LEU A 1 90 ? -2.407 2.474 -15.908 1.00 67.81 90 LEU A O 1
ATOM 706 N N . GLU A 1 91 ? -3.857 2.761 -14.216 1.00 54.94 91 GLU A N 1
ATOM 707 C CA . GLU A 1 91 ? -2.876 3.015 -13.143 1.00 54.94 91 GLU A CA 1
ATOM 708 C C . GLU A 1 91 ? -3.284 2.279 -11.850 1.00 54.94 91 GLU A C 1
ATOM 710 O O . GLU A 1 91 ? -4.468 2.028 -11.645 1.00 54.94 91 GLU A O 1
ATOM 715 N N . GLY A 1 92 ? -2.322 1.929 -10.985 1.00 56.94 92 GLY A N 1
ATOM 716 C CA . GLY A 1 92 ? -2.554 1.241 -9.700 1.00 56.94 92 GLY A CA 1
ATOM 717 C C . GLY A 1 92 ? -2.116 -0.230 -9.668 1.00 56.94 92 GLY A C 1
ATOM 718 O O . GLY A 1 92 ? -1.592 -0.762 -10.649 1.00 56.94 92 GLY A O 1
ATOM 719 N N . TYR A 1 93 ? -2.343 -0.914 -8.539 1.00 50.75 93 TYR A N 1
ATOM 720 C CA . TYR A 1 93 ? -1.858 -2.285 -8.271 1.00 50.75 93 TYR A CA 1
ATOM 721 C C . TYR A 1 93 ? -2.423 -3.374 -9.212 1.00 50.75 93 TYR A C 1
ATOM 723 O O . TYR A 1 93 ? -1.928 -4.498 -9.224 1.00 50.75 93 TYR A O 1
ATOM 731 N N . ARG A 1 94 ? -3.445 -3.047 -10.020 1.00 57.44 94 ARG A N 1
ATOM 732 C CA . ARG A 1 94 ? -4.058 -3.923 -11.042 1.00 57.44 94 ARG A CA 1
ATOM 733 C C . ARG A 1 94 ? -3.865 -3.440 -12.480 1.00 57.44 94 ARG A C 1
ATOM 735 O O . ARG A 1 94 ? -4.625 -3.845 -13.356 1.00 57.44 94 ARG A O 1
ATOM 742 N N . LYS A 1 95 ? -2.885 -2.569 -12.744 1.00 67.00 95 LYS A N 1
ATOM 743 C CA . LYS A 1 95 ? -2.645 -1.997 -14.080 1.00 67.00 95 LYS A CA 1
ATOM 744 C C . LYS A 1 95 ? -2.650 -3.058 -15.191 1.00 67.00 95 LYS A C 1
ATOM 746 O O . LYS A 1 95 ? -1.992 -4.089 -15.088 1.00 67.00 95 LYS A O 1
ATOM 751 N N . GLY A 1 96 ? -3.399 -2.783 -16.259 1.00 66.62 96 GLY A N 1
ATOM 752 C CA . GLY A 1 96 ? -3.552 -3.643 -17.434 1.00 66.62 96 GLY A CA 1
ATOM 753 C C . GLY A 1 96 ? -4.574 -4.775 -17.288 1.00 66.62 96 GLY A C 1
ATOM 754 O O . GLY A 1 96 ? -4.799 -5.499 -18.255 1.00 66.62 96 GLY A O 1
ATOM 755 N N . LYS A 1 97 ? -5.202 -4.953 -16.119 1.00 72.19 97 LYS A N 1
ATOM 756 C CA . LYS A 1 97 ? -6.246 -5.969 -15.928 1.00 72.19 97 LYS A CA 1
ATOM 757 C C . LYS A 1 97 ? -7.620 -5.427 -16.321 1.00 72.19 97 LYS A C 1
ATOM 759 O O . LYS A 1 97 ? -7.964 -4.286 -16.005 1.00 72.19 97 LYS A O 1
ATOM 764 N N . ALA A 1 98 ? -8.403 -6.284 -16.970 1.00 81.75 98 ALA A N 1
ATOM 765 C CA . ALA A 1 98 ? -9.836 -6.089 -17.116 1.00 81.75 98 ALA A CA 1
ATOM 766 C C . ALA A 1 98 ? -10.546 -6.601 -15.855 1.00 81.75 98 ALA A C 1
ATOM 768 O O . ALA A 1 98 ? -10.185 -7.656 -15.331 1.00 81.75 98 ALA A O 1
ATOM 769 N N . MET A 1 99 ? -11.541 -5.870 -15.362 1.00 82.31 99 MET A N 1
ATOM 770 C CA . MET A 1 99 ? -12.367 -6.291 -14.230 1.00 82.31 99 MET A CA 1
ATOM 771 C C . MET A 1 99 ? -13.843 -6.185 -14.586 1.00 82.31 99 MET A C 1
ATOM 773 O O . MET A 1 99 ? -14.254 -5.253 -15.275 1.00 82.31 99 MET A O 1
ATOM 777 N N . LYS A 1 100 ? -14.645 -7.120 -14.076 1.00 88.31 100 LYS A N 1
ATOM 778 C CA . LYS A 1 100 ? -16.095 -7.128 -14.268 1.00 88.31 100 LYS A CA 1
ATOM 779 C C . LYS A 1 100 ? -16.821 -6.829 -12.971 1.00 88.31 100 LYS A C 1
ATOM 781 O O . LYS A 1 100 ? -16.525 -7.421 -11.934 1.00 88.31 100 LYS A O 1
ATOM 786 N N . TYR A 1 101 ? -17.745 -5.884 -13.053 1.00 92.69 101 TYR A N 1
ATOM 787 C CA . TYR A 1 101 ? -18.569 -5.423 -11.949 1.00 92.69 101 TYR A CA 1
ATOM 788 C C . TYR A 1 101 ? -20.031 -5.595 -12.354 1.00 92.69 101 TYR A C 1
ATOM 790 O O . TYR A 1 101 ? -20.391 -5.345 -13.503 1.00 92.69 101 TYR A O 1
ATOM 798 N N . LEU A 1 102 ? -20.890 -5.959 -11.411 1.00 96.19 102 LEU A N 1
ATOM 799 C CA . LEU A 1 102 ? -22.329 -5.764 -11.563 1.00 96.19 102 LEU A CA 1
ATOM 800 C C . LEU A 1 102 ? -22.698 -4.389 -11.027 1.00 96.19 102 LEU A C 1
ATOM 802 O O . LEU A 1 102 ? -22.136 -3.968 -10.013 1.00 96.19 102 LEU A O 1
ATOM 806 N N . TYR A 1 103 ? -23.656 -3.710 -11.659 1.00 95.88 103 TYR A N 1
ATOM 807 C CA . TYR A 1 103 ? -24.136 -2.418 -11.173 1.00 95.88 103 TYR A CA 1
ATOM 808 C C . TYR A 1 103 ? -25.656 -2.263 -11.188 1.00 95.88 103 TYR A C 1
ATOM 810 O O . TYR A 1 103 ? -26.359 -2.789 -12.050 1.00 95.88 103 TYR A O 1
ATOM 818 N N . ARG A 1 104 ? -26.171 -1.496 -10.225 1.00 93.56 104 ARG A N 1
ATOM 819 C CA . ARG A 1 104 ? -27.562 -1.031 -10.202 1.00 93.56 104 ARG A CA 1
ATOM 820 C C . ARG A 1 104 ? -27.603 0.445 -9.828 1.00 93.56 104 ARG A C 1
ATOM 822 O O . ARG A 1 104 ? -26.971 0.839 -8.850 1.00 93.56 104 ARG A O 1
ATOM 829 N N . LEU A 1 105 ? -28.328 1.239 -10.612 1.00 89.69 105 LEU A N 1
ATOM 830 C CA . LEU A 1 105 ? -28.509 2.677 -10.410 1.00 89.69 105 LEU A CA 1
ATOM 831 C C . LEU A 1 105 ? -29.960 2.976 -10.057 1.00 89.69 105 LEU A C 1
ATOM 833 O O . LEU A 1 105 ? -30.850 2.722 -10.864 1.00 89.69 105 LEU A O 1
ATOM 837 N N . ASP A 1 106 ? -30.157 3.574 -8.886 1.00 84.69 106 ASP A N 1
ATOM 838 C CA . ASP A 1 106 ? -31.461 3.941 -8.341 1.00 84.69 106 ASP A CA 1
ATOM 839 C C . ASP A 1 106 ? -31.388 5.394 -7.832 1.00 84.69 106 ASP A C 1
ATOM 841 O O . ASP A 1 106 ? -31.163 5.654 -6.650 1.00 84.69 106 ASP A O 1
ATOM 845 N N . GLY A 1 107 ? -31.511 6.368 -8.740 1.00 80.69 107 GLY A N 1
ATOM 846 C CA . GLY A 1 107 ? -31.488 7.796 -8.399 1.00 80.69 107 GLY A CA 1
ATOM 847 C C . GLY A 1 107 ? -30.156 8.263 -7.798 1.00 80.69 107 GLY A C 1
ATOM 848 O O . GLY A 1 107 ? -29.175 8.446 -8.516 1.00 80.69 107 GLY A O 1
ATOM 849 N N . ASP A 1 108 ? -30.133 8.505 -6.485 1.00 80.31 108 ASP A N 1
ATOM 850 C CA . ASP A 1 108 ? -28.947 8.915 -5.726 1.00 80.31 108 ASP A CA 1
ATOM 851 C C . ASP A 1 108 ? -28.135 7.744 -5.151 1.00 80.31 108 ASP A C 1
ATOM 853 O O . ASP A 1 108 ? -27.193 7.982 -4.388 1.00 80.31 108 ASP A O 1
ATOM 857 N N . ARG A 1 109 ? -28.472 6.504 -5.533 1.00 88.19 109 ARG A N 1
ATOM 858 C CA . ARG A 1 109 ? -27.821 5.271 -5.079 1.00 88.19 109 ARG A CA 1
ATOM 859 C C . ARG A 1 109 ? -27.190 4.495 -6.229 1.00 88.19 109 ARG A C 1
ATOM 861 O O . ARG A 1 109 ? -27.795 4.318 -7.286 1.00 88.19 109 ARG A O 1
ATOM 868 N N . LEU A 1 110 ? -25.995 3.973 -5.974 1.00 92.81 110 LEU A N 1
ATOM 869 C CA . LEU A 1 110 ? -25.287 3.041 -6.847 1.00 92.81 110 LEU A CA 1
ATOM 870 C C . LEU A 1 110 ? -24.949 1.789 -6.037 1.00 92.81 110 LEU A C 1
ATOM 872 O O . LEU A 1 110 ? -24.376 1.881 -4.959 1.00 92.81 110 LEU A O 1
ATOM 876 N N . THR A 1 111 ? -25.303 0.612 -6.535 1.00 94.81 111 THR A N 1
ATOM 877 C CA . THR A 1 111 ? -24.845 -0.666 -5.971 1.00 94.81 111 THR A CA 1
ATOM 878 C C . THR A 1 111 ? -23.814 -1.262 -6.913 1.00 94.81 111 THR A C 1
ATOM 880 O O . THR A 1 111 ? -24.090 -1.336 -8.108 1.00 94.81 111 THR A O 1
ATOM 883 N N . LEU A 1 112 ? -22.659 -1.686 -6.395 1.00 95.31 112 LEU A N 1
ATOM 884 C CA . LEU A 1 112 ? -21.619 -2.381 -7.158 1.00 95.31 112 LEU A CA 1
ATOM 885 C C . LEU A 1 112 ? -21.314 -3.737 -6.526 1.00 95.31 112 LEU A C 1
ATOM 887 O O . LEU A 1 112 ? -21.162 -3.812 -5.311 1.00 95.31 112 LEU A O 1
ATOM 891 N N . CYS A 1 113 ? -21.162 -4.783 -7.337 1.00 94.06 113 CYS A N 1
ATOM 892 C CA . CYS A 1 113 ? -20.619 -6.070 -6.896 1.00 94.06 113 CYS A CA 1
ATOM 893 C C . CYS A 1 113 ? -19.413 -6.455 -7.752 1.00 94.06 113 CYS A C 1
ATOM 895 O O . CYS A 1 113 ? -19.498 -6.374 -8.976 1.00 94.06 113 CYS A O 1
ATOM 897 N N . PHE A 1 114 ? -18.294 -6.830 -7.137 1.00 90.38 114 PHE A N 1
ATOM 898 C CA . PHE A 1 114 ? -17.023 -7.056 -7.831 1.00 90.38 114 PHE A CA 1
ATOM 899 C C . PHE A 1 114 ? -16.079 -8.001 -7.083 1.00 90.38 114 PHE A C 1
ATOM 901 O O . PHE A 1 114 ? -16.223 -8.244 -5.886 1.00 90.38 114 PHE A O 1
ATOM 908 N N . GLN A 1 115 ? -15.083 -8.519 -7.802 1.00 85.06 115 GLN A N 1
ATOM 909 C CA . GLN A 1 115 ? -14.052 -9.411 -7.266 1.00 85.06 115 GLN A CA 1
ATOM 910 C C . GLN A 1 115 ? -12.951 -8.633 -6.539 1.00 85.06 115 GLN A C 1
ATOM 912 O O . GLN A 1 115 ? -12.318 -7.734 -7.106 1.00 85.06 115 GLN A O 1
ATOM 917 N N . ILE A 1 116 ? -12.640 -9.042 -5.309 1.00 65.44 116 ILE A N 1
ATOM 918 C CA . ILE A 1 116 ? -11.472 -8.548 -4.569 1.00 65.44 116 ILE A CA 1
ATOM 919 C C . ILE A 1 116 ? -10.297 -9.526 -4.659 1.00 65.44 116 ILE A C 1
ATOM 921 O O . ILE A 1 116 ? -9.159 -9.066 -4.691 1.00 65.44 116 ILE A O 1
ATOM 925 N N . ALA A 1 117 ? -10.519 -10.836 -4.773 1.00 60.91 117 ALA A N 1
ATOM 926 C CA . ALA A 1 117 ? -9.440 -11.792 -5.046 1.00 60.91 117 ALA A CA 1
ATOM 927 C C . ALA A 1 117 ? -9.204 -11.935 -6.562 1.00 60.91 117 ALA A C 1
ATOM 929 O O . ALA A 1 117 ? -10.140 -11.810 -7.349 1.00 60.91 117 ALA A O 1
ATOM 930 N N . ALA A 1 118 ? -7.951 -12.131 -6.984 1.00 59.66 118 ALA A N 1
ATOM 931 C CA . ALA A 1 118 ? -7.589 -12.175 -8.408 1.00 59.66 118 ALA A CA 1
ATOM 932 C C . ALA A 1 118 ? -8.079 -13.452 -9.121 1.00 59.66 118 ALA A C 1
ATOM 934 O O . ALA A 1 118 ? -8.215 -13.464 -10.341 1.00 59.66 118 ALA A O 1
ATOM 935 N N . ASP A 1 119 ? -8.339 -14.502 -8.350 1.00 68.00 119 ASP A N 1
ATOM 936 C CA . ASP A 1 119 ? -8.758 -15.845 -8.748 1.00 68.00 119 ASP A CA 1
ATOM 937 C C . ASP A 1 119 ? -10.247 -16.130 -8.475 1.00 68.00 119 ASP A C 1
ATOM 939 O O . ASP A 1 119 ? -10.754 -17.186 -8.854 1.00 68.00 119 ASP A O 1
ATOM 943 N N . ALA A 1 120 ? -10.974 -15.190 -7.859 1.00 70.62 120 ALA A N 1
ATOM 944 C CA . ALA A 1 120 ? -12.407 -15.331 -7.616 1.00 70.62 120 ALA A CA 1
ATOM 945 C C . ALA A 1 120 ? -13.207 -15.378 -8.932 1.00 70.62 120 ALA A C 1
ATOM 947 O O . ALA A 1 120 ? -12.847 -14.692 -9.891 1.00 70.62 120 ALA A O 1
ATOM 948 N N . PRO A 1 121 ? -14.330 -16.114 -9.005 1.00 80.06 121 PRO A N 1
ATOM 949 C CA . PRO A 1 121 ? -15.224 -16.080 -10.163 1.00 80.06 121 PRO A CA 1
ATOM 950 C C . PRO A 1 121 ? -15.895 -14.708 -10.316 1.00 80.06 121 PRO A C 1
ATOM 952 O O . PRO A 1 121 ? -16.040 -13.968 -9.345 1.00 80.06 121 PRO A O 1
ATOM 955 N N . ALA A 1 122 ? -16.286 -14.337 -11.539 1.00 84.12 122 ALA A N 1
ATOM 956 C CA . ALA A 1 122 ? -16.964 -13.058 -11.769 1.00 84.12 122 ALA A CA 1
ATOM 957 C C . ALA A 1 122 ? -18.337 -13.057 -11.078 1.00 84.12 122 ALA A C 1
ATOM 959 O O . ALA A 1 122 ? -19.014 -14.091 -11.088 1.00 84.12 122 ALA A O 1
ATOM 960 N N . PRO A 1 123 ? -18.769 -11.929 -10.486 1.00 90.19 123 PRO A N 1
ATOM 961 C CA . PRO A 1 123 ? -20.080 -11.849 -9.862 1.00 90.19 123 PRO A CA 1
ATOM 962 C C . PRO A 1 123 ? -21.167 -12.068 -10.917 1.00 90.19 123 PRO A C 1
ATOM 964 O O . PRO A 1 123 ? -21.142 -11.463 -11.987 1.00 90.19 123 PRO A O 1
ATOM 967 N N . THR A 1 124 ? -22.125 -12.938 -10.607 1.00 91.81 124 THR A N 1
ATOM 968 C CA . THR A 1 124 ? -23.290 -13.239 -11.462 1.00 91.81 124 THR A CA 1
ATOM 969 C C . THR A 1 124 ? -24.609 -12.793 -10.829 1.00 91.81 124 THR A C 1
ATOM 971 O O . THR A 1 124 ? -25.618 -12.671 -11.519 1.00 91.81 124 THR A O 1
ATOM 974 N N . GLU A 1 125 ? -24.589 -12.481 -9.532 1.00 91.81 125 GLU A N 1
ATOM 975 C CA . GLU A 1 125 ? -25.702 -11.965 -8.740 1.00 91.81 125 GLU A CA 1
ATOM 976 C C . GLU A 1 125 ? -25.203 -10.896 -7.750 1.00 91.81 125 GLU A C 1
ATOM 978 O O . GLU A 1 125 ? -24.016 -10.847 -7.425 1.00 91.81 125 GLU A O 1
ATOM 983 N N . PHE A 1 126 ? -26.095 -10.028 -7.258 1.00 92.25 126 PHE A N 1
ATOM 984 C CA . PHE A 1 126 ? -25.771 -9.046 -6.210 1.00 92.25 126 PHE A CA 1
ATOM 985 C C . PHE A 1 126 ? -25.771 -9.699 -4.823 1.00 92.25 126 PHE A C 1
ATOM 987 O O . PHE A 1 126 ? -26.599 -9.366 -3.977 1.00 92.25 126 PHE A O 1
ATOM 994 N N . ALA A 1 127 ? -24.867 -10.649 -4.611 1.00 87.75 127 ALA A N 1
ATOM 995 C CA . ALA A 1 127 ? -24.687 -11.317 -3.332 1.00 87.75 127 ALA A CA 1
ATOM 996 C C . ALA A 1 127 ? -23.236 -11.764 -3.162 1.00 87.75 127 ALA A C 1
ATOM 998 O O . ALA A 1 127 ? -22.562 -12.126 -4.129 1.00 87.75 127 ALA A O 1
ATOM 999 N N . THR A 1 128 ? -22.770 -11.789 -1.918 1.00 87.69 128 THR A N 1
ATOM 1000 C CA . THR A 1 128 ? -21.515 -12.439 -1.547 1.00 87.69 128 THR A CA 1
ATOM 1001 C C . THR A 1 128 ? -21.798 -13.652 -0.661 1.00 87.69 128 THR A C 1
ATOM 1003 O O . THR A 1 128 ? -22.816 -13.737 0.024 1.00 87.69 128 THR A O 1
ATOM 1006 N N . LYS A 1 129 ? -20.904 -14.640 -0.697 1.00 86.12 129 LYS A N 1
ATOM 1007 C CA . LYS A 1 129 ? -20.934 -15.815 0.190 1.00 86.12 129 LYS A CA 1
ATOM 1008 C C . LYS A 1 129 ? -19.599 -15.918 0.913 1.00 86.12 129 LYS A C 1
ATOM 1010 O O . LYS A 1 129 ? -18.614 -15.329 0.460 1.00 86.12 129 LYS A O 1
ATOM 1015 N N . ALA A 1 130 ? -19.566 -16.673 2.009 1.00 82.25 130 ALA A N 1
ATOM 1016 C CA . ALA A 1 130 ? -18.313 -16.997 2.684 1.00 82.25 130 ALA A CA 1
ATOM 1017 C C . ALA A 1 130 ? -17.282 -17.510 1.665 1.00 82.25 130 ALA A C 1
ATOM 1019 O O . ALA A 1 130 ? -17.606 -18.359 0.836 1.00 82.25 130 ALA A O 1
ATOM 1020 N N . ASP A 1 131 ? -16.085 -16.925 1.701 1.00 78.62 131 ASP A N 1
ATOM 1021 C CA . ASP A 1 131 ? -14.933 -17.274 0.861 1.00 78.62 131 ASP A CA 1
ATOM 1022 C C . ASP A 1 131 ? -15.170 -17.172 -0.662 1.00 78.62 131 ASP A C 1
ATOM 1024 O O . ASP A 1 131 ? -14.465 -17.785 -1.459 1.00 78.62 131 ASP A O 1
ATOM 1028 N N . SER A 1 132 ? -16.156 -16.374 -1.092 1.00 82.94 132 SER A N 1
ATOM 1029 C CA . SER A 1 132 ? -16.456 -16.165 -2.520 1.00 82.94 132 SER A CA 1
ATOM 1030 C C . SER A 1 132 ? -15.427 -15.299 -3.260 1.00 82.94 132 SER A C 1
ATOM 1032 O O . SER A 1 132 ? -15.397 -15.293 -4.489 1.00 82.94 132 SER A O 1
ATOM 1034 N N . GLY A 1 133 ? -14.609 -14.540 -2.531 1.00 80.94 133 GLY A N 1
ATOM 1035 C CA . GLY A 1 133 ? -13.700 -13.524 -3.053 1.00 80.94 133 GLY A CA 1
ATOM 1036 C C . GLY A 1 133 ? -14.412 -12.293 -3.628 1.00 80.94 133 GLY A C 1
ATOM 1037 O O . GLY A 1 133 ? -13.790 -11.512 -4.360 1.00 80.94 133 GLY A O 1
ATOM 1038 N N . LEU A 1 134 ? -15.699 -12.112 -3.308 1.00 87.31 134 LEU A N 1
ATOM 1039 C CA . LEU A 1 134 ? -16.563 -11.046 -3.815 1.00 87.31 134 LEU A CA 1
ATOM 1040 C C . LEU A 1 134 ? -16.827 -9.965 -2.762 1.00 87.31 134 LEU A C 1
ATOM 1042 O O . LEU A 1 134 ? -16.820 -10.207 -1.554 1.00 87.31 134 LEU A O 1
ATOM 1046 N N . CYS A 1 135 ? -17.114 -8.765 -3.252 1.00 88.88 135 CYS A N 1
ATOM 1047 C CA . CYS A 1 135 ? -17.541 -7.619 -2.468 1.00 88.88 135 CYS A CA 1
ATOM 1048 C C . CYS A 1 135 ? -18.759 -6.975 -3.113 1.00 88.88 135 CYS A C 1
ATOM 1050 O O . CYS A 1 135 ? -18.789 -6.778 -4.327 1.00 88.88 135 CYS A O 1
ATOM 1052 N N . LEU A 1 136 ? -19.749 -6.639 -2.299 1.00 93.44 136 LEU A N 1
ATOM 1053 C CA . LEU A 1 136 ? -20.949 -5.907 -2.665 1.00 93.44 136 LEU A CA 1
ATOM 1054 C C . LEU A 1 136 ? -20.965 -4.613 -1.857 1.00 93.44 136 LEU A C 1
ATOM 1056 O O . LEU A 1 136 ? -20.926 -4.649 -0.634 1.00 93.44 136 LEU A O 1
ATOM 1060 N N . VAL A 1 137 ? -21.042 -3.465 -2.518 1.00 92.62 137 VAL A N 1
ATOM 1061 C CA . VAL A 1 137 ? -21.103 -2.155 -1.861 1.00 92.62 137 VAL A CA 1
ATOM 1062 C C . VAL A 1 137 ? -22.326 -1.382 -2.319 1.00 92.62 137 VAL A C 1
ATOM 1064 O O . VAL A 1 137 ? -22.671 -1.357 -3.503 1.00 92.62 137 VAL A O 1
ATOM 1067 N N . HIS A 1 138 ? -22.958 -0.709 -1.368 1.00 91.12 138 HIS A N 1
ATOM 1068 C CA . HIS A 1 138 ? -23.993 0.278 -1.605 1.00 91.12 138 HIS A CA 1
ATOM 1069 C C . HIS A 1 138 ? -23.395 1.663 -1.400 1.00 91.12 138 HIS A C 1
ATOM 1071 O O . HIS A 1 138 ? -22.803 1.975 -0.364 1.00 91.12 138 HIS A O 1
ATOM 1077 N N . LEU A 1 139 ? -23.553 2.496 -2.415 1.00 89.75 139 LEU A N 1
ATOM 1078 C CA . LEU A 1 139 ? -22.918 3.792 -2.533 1.00 89.75 139 LEU A CA 1
ATOM 1079 C C . LEU A 1 139 ? -23.979 4.891 -2.623 1.00 89.75 139 LEU A C 1
ATOM 1081 O O . LEU A 1 139 ? -25.047 4.696 -3.212 1.00 89.75 139 LEU A O 1
ATOM 1085 N N . LYS A 1 140 ? -23.646 6.068 -2.095 1.00 85.44 140 LYS A N 1
ATOM 1086 C CA . LYS A 1 140 ? -24.408 7.314 -2.263 1.00 85.44 140 LYS A CA 1
ATOM 1087 C C . LYS A 1 140 ? -23.525 8.363 -2.937 1.00 85.44 140 LYS A C 1
ATOM 1089 O O . LYS A 1 140 ? -22.299 8.278 -2.852 1.00 85.44 140 LYS A O 1
ATOM 1094 N N . HIS A 1 141 ? -24.113 9.336 -3.630 1.00 78.31 141 HIS A N 1
ATOM 1095 C CA . HIS A 1 141 ? -23.321 10.421 -4.215 1.00 78.31 141 HIS A CA 1
ATOM 1096 C C . HIS A 1 141 ? -22.725 11.351 -3.142 1.00 78.31 141 HIS A C 1
ATOM 1098 O O . HIS A 1 141 ? -23.308 11.542 -2.080 1.00 78.31 141 HIS A O 1
ATOM 1104 N N . TRP A 1 142 ? -21.591 11.977 -3.453 1.00 72.12 142 TRP A N 1
ATOM 1105 C CA . TRP A 1 142 ? -20.967 13.048 -2.666 1.00 72.12 142 TRP A CA 1
ATOM 1106 C C . TRP A 1 142 ? -21.794 14.354 -2.671 1.00 72.12 142 TRP A C 1
ATOM 1108 O O . TRP A 1 142 ? -22.309 14.707 -3.740 1.00 72.12 142 TRP A O 1
ATOM 1118 N N . PRO A 1 143 ? -21.850 15.151 -1.575 1.00 65.38 143 PRO A N 1
ATOM 1119 C CA . PRO A 1 143 ? -21.171 14.990 -0.277 1.00 65.38 143 PRO A CA 1
ATOM 1120 C C . PRO A 1 143 ? -21.874 14.011 0.674 1.00 65.38 143 PRO A C 1
ATOM 1122 O O . PRO A 1 143 ? -23.045 13.695 0.490 1.00 65.38 143 PRO A O 1
ATOM 1125 N N . ARG A 1 144 ? -21.152 13.543 1.703 1.00 63.75 144 ARG A N 1
ATOM 1126 C CA . ARG A 1 144 ? -21.724 12.719 2.781 1.00 63.75 144 ARG A CA 1
ATOM 1127 C C . ARG A 1 144 ? -22.778 13.498 3.584 1.00 63.75 144 ARG A C 1
ATOM 1129 O O . ARG A 1 144 ? -22.702 14.720 3.702 1.00 63.75 144 ARG A O 1
ATOM 1136 N N . ASP A 1 145 ? -23.719 12.771 4.188 1.00 63.94 145 ASP A N 1
ATOM 1137 C CA . ASP A 1 145 ? -24.791 13.349 5.016 1.00 63.94 145 ASP A CA 1
ATOM 1138 C C . ASP A 1 145 ? -24.269 14.020 6.308 1.00 63.94 145 ASP A C 1
ATOM 1140 O O . ASP A 1 145 ? -24.968 14.845 6.897 1.00 63.94 145 ASP A O 1
ATOM 1144 N N . ASP A 1 146 ? -23.044 13.693 6.735 1.00 62.12 146 ASP A N 1
ATOM 1145 C CA . ASP A 1 146 ? -22.351 14.244 7.908 1.00 62.12 146 ASP A CA 1
ATOM 1146 C C . ASP A 1 146 ? -21.446 15.453 7.591 1.00 62.12 146 ASP A C 1
ATOM 1148 O O . ASP A 1 146 ? -20.799 15.992 8.492 1.00 62.12 146 ASP A O 1
ATOM 1152 N N . ALA A 1 147 ? -21.403 15.908 6.333 1.00 67.38 147 ALA A N 1
ATOM 1153 C CA . ALA A 1 147 ? -20.606 17.064 5.942 1.00 67.38 147 ALA A CA 1
ATOM 1154 C C . ALA A 1 147 ? -21.072 18.346 6.671 1.00 67.38 147 ALA A C 1
ATOM 1156 O O . ALA A 1 147 ? -22.281 18.557 6.842 1.00 67.38 147 ALA A O 1
ATOM 1157 N N . PRO A 1 148 ? -20.145 19.244 7.068 1.00 75.62 148 PRO A N 1
ATOM 1158 C CA . PRO A 1 148 ? -20.516 20.512 7.685 1.00 75.62 148 PRO A CA 1
ATOM 1159 C C . PRO A 1 148 ? -21.451 21.328 6.785 1.00 75.62 148 PRO A C 1
ATOM 1161 O O . PRO A 1 148 ? -21.205 21.494 5.589 1.00 75.62 148 PRO A O 1
ATOM 1164 N N . LYS A 1 149 ? -22.544 21.836 7.364 1.00 76.00 149 LYS A N 1
ATOM 1165 C CA . LYS A 1 149 ? -23.558 22.619 6.634 1.00 76.00 149 LYS A CA 1
ATOM 1166 C C . LYS A 1 149 ? -23.187 24.097 6.507 1.00 76.00 149 LYS A C 1
ATOM 1168 O O . LYS A 1 149 ? -23.680 24.784 5.619 1.00 76.00 149 LYS A O 1
ATOM 1173 N N . ASP A 1 150 ? -22.340 24.577 7.409 1.00 82.00 150 ASP A N 1
ATOM 1174 C CA . ASP A 1 150 ? -21.910 25.965 7.539 1.00 82.00 150 ASP A CA 1
ATOM 1175 C C . ASP A 1 150 ? -20.723 26.298 6.629 1.00 82.00 150 ASP A C 1
ATOM 1177 O O . ASP A 1 150 ? -20.695 27.367 6.023 1.00 82.00 150 ASP A O 1
ATOM 1181 N N . LEU A 1 151 ? -19.768 25.380 6.466 1.00 89.88 151 LEU A N 1
ATOM 1182 C CA . LEU A 1 151 ? -18.578 25.583 5.643 1.00 89.88 151 LEU A CA 1
ATOM 1183 C C . LEU A 1 151 ? -18.434 24.475 4.597 1.00 89.88 151 LEU A C 1
ATOM 1185 O O . LEU A 1 151 ? -18.418 23.293 4.921 1.00 89.88 151 LEU A O 1
ATOM 1189 N N . THR A 1 152 ? -18.277 24.865 3.332 1.00 89.50 152 THR A N 1
ATOM 1190 C CA . THR A 1 152 ? -18.111 23.946 2.191 1.00 89.50 152 THR A CA 1
ATOM 1191 C C . THR A 1 152 ? -16.761 24.150 1.510 1.00 89.50 152 THR A C 1
ATOM 1193 O O . THR A 1 152 ? -16.210 25.249 1.569 1.00 89.50 152 THR A O 1
ATOM 1196 N N . ALA A 1 153 ? -16.232 23.115 0.852 1.00 88.50 153 ALA A N 1
ATOM 1197 C CA . ALA A 1 153 ? -14.983 23.175 0.095 1.00 88.50 153 ALA A CA 1
ATOM 1198 C C . ALA A 1 153 ? -15.184 22.736 -1.362 1.00 88.50 153 ALA A C 1
ATOM 1200 O O . ALA A 1 153 ? -15.944 21.810 -1.650 1.00 88.50 153 ALA A O 1
ATOM 1201 N N . LYS A 1 154 ? -14.481 23.389 -2.292 1.00 87.62 154 LYS A N 1
ATOM 1202 C CA . LYS A 1 154 ? -14.511 23.084 -3.730 1.00 87.62 154 LYS A CA 1
ATOM 1203 C C . LYS A 1 154 ? -13.117 23.237 -4.327 1.00 87.62 154 LYS A C 1
ATOM 1205 O O . LYS A 1 154 ? -12.444 24.227 -4.060 1.00 87.62 154 LYS A O 1
ATOM 1210 N N . ILE A 1 155 ? -12.693 22.282 -5.152 1.00 85.25 155 ILE A N 1
ATOM 1211 C CA . ILE A 1 155 ? -11.479 22.423 -5.963 1.00 85.25 155 ILE A CA 1
ATOM 1212 C C . ILE A 1 155 ? -11.859 23.120 -7.266 1.00 85.25 155 ILE A C 1
ATOM 1214 O O . ILE A 1 155 ? -12.765 22.679 -7.974 1.00 85.25 155 ILE A O 1
ATOM 1218 N N . ILE A 1 156 ? -11.153 24.199 -7.587 1.00 86.94 156 ILE A N 1
ATOM 1219 C CA . ILE A 1 156 ? -11.257 24.899 -8.864 1.00 86.94 156 ILE A CA 1
ATOM 1220 C C . ILE A 1 156 ? -9.915 24.764 -9.576 1.00 86.94 156 ILE A C 1
ATOM 1222 O O . ILE A 1 156 ? -8.929 25.385 -9.188 1.00 86.94 156 ILE A O 1
ATOM 1226 N N . ALA A 1 157 ? -9.875 23.940 -10.618 1.00 84.62 157 ALA A N 1
ATOM 1227 C CA . ALA A 1 157 ? -8.721 23.786 -11.496 1.00 84.62 157 ALA A CA 1
ATOM 1228 C C . ALA A 1 157 ? -9.171 23.333 -12.897 1.00 84.62 157 ALA A C 1
ATOM 1230 O O . ALA A 1 157 ? -10.301 22.856 -13.053 1.00 84.62 157 ALA A O 1
ATOM 1231 N N . PRO A 1 158 ? -8.317 23.457 -13.928 1.00 84.81 158 PRO A N 1
ATOM 1232 C CA . PRO A 1 158 ? -8.599 22.878 -15.234 1.00 84.81 158 PRO A CA 1
ATOM 1233 C C . PRO A 1 158 ? -8.815 21.362 -15.131 1.00 84.81 158 PRO A C 1
ATOM 1235 O O . PRO A 1 158 ? -7.970 20.647 -14.603 1.00 84.81 158 PRO A O 1
ATOM 1238 N N . ALA A 1 159 ? -9.912 20.855 -15.702 1.00 79.38 159 ALA A N 1
ATOM 1239 C CA . ALA A 1 159 ? -10.160 19.410 -15.822 1.00 79.38 159 ALA A CA 1
ATOM 1240 C C . ALA A 1 159 ? -9.241 18.726 -16.860 1.00 79.38 159 ALA A C 1
ATOM 1242 O O . ALA A 1 159 ? -9.317 17.518 -17.077 1.00 79.38 159 ALA A O 1
ATOM 1243 N N . THR A 1 160 ? -8.395 19.503 -17.541 1.00 80.31 160 THR A N 1
ATOM 1244 C CA . THR A 1 160 ? -7.386 19.025 -18.485 1.00 80.31 160 THR A CA 1
ATOM 1245 C C . THR A 1 160 ? -6.125 19.879 -18.375 1.00 80.31 160 THR A C 1
ATOM 1247 O O . THR A 1 160 ? -6.247 21.102 -18.312 1.00 80.31 160 THR A O 1
ATOM 1250 N N . VAL A 1 161 ? -4.942 19.274 -18.437 1.00 85.19 161 VAL A N 1
ATOM 1251 C CA . VAL A 1 161 ? -3.637 19.961 -18.484 1.00 85.19 161 VAL A CA 1
ATOM 1252 C C . VAL A 1 161 ? -2.799 19.393 -19.619 1.00 85.19 161 VAL A C 1
ATOM 1254 O O . VAL A 1 161 ? -2.835 18.186 -19.833 1.00 85.19 161 VAL A O 1
ATOM 1257 N N . ALA A 1 162 ? -2.051 20.207 -20.366 1.00 84.25 162 ALA A N 1
ATOM 1258 C CA . ALA A 1 162 ? -1.146 19.645 -21.364 1.00 84.25 162 ALA A CA 1
ATOM 1259 C C . ALA A 1 162 ? 0.083 19.036 -20.672 1.00 84.25 162 ALA A C 1
ATOM 1261 O O . ALA A 1 162 ? 0.653 19.645 -19.771 1.00 84.25 162 ALA A O 1
ATOM 1262 N N . SER A 1 163 ? 0.579 17.884 -21.127 1.00 76.94 163 SER A N 1
ATOM 1263 C CA . SER A 1 163 ? 1.806 17.261 -20.591 1.00 76.94 163 SER A CA 1
ATOM 1264 C C . SER A 1 163 ? 3.052 18.153 -20.726 1.00 76.94 163 SER A C 1
ATOM 1266 O O . SER A 1 163 ? 4.090 17.915 -20.098 1.00 76.94 163 SER A O 1
ATOM 1268 N N . THR A 1 164 ? 2.969 19.194 -21.557 1.00 80.94 164 THR A N 1
ATOM 1269 C CA . THR A 1 164 ? 3.987 20.231 -21.747 1.00 80.94 164 THR A CA 1
ATOM 1270 C C . THR A 1 164 ? 3.830 21.437 -20.834 1.00 80.94 164 THR A C 1
ATOM 1272 O O . THR A 1 164 ? 4.795 22.191 -20.707 1.00 80.94 164 THR A O 1
ATOM 1275 N N . ASP A 1 165 ? 2.665 21.634 -20.214 1.00 83.31 165 ASP A N 1
ATOM 1276 C CA . ASP A 1 165 ? 2.452 22.771 -19.326 1.00 83.31 165 ASP A CA 1
ATOM 1277 C C . ASP A 1 165 ? 3.424 22.668 -18.145 1.00 83.31 165 ASP A C 1
ATOM 1279 O O . ASP A 1 165 ? 3.593 21.585 -17.574 1.00 83.31 165 ASP A O 1
ATOM 1283 N N . PRO A 1 166 ? 4.114 23.762 -17.777 1.00 84.44 166 PRO A N 1
ATOM 1284 C CA . PRO A 1 166 ? 5.107 23.734 -16.704 1.00 84.44 166 PRO A CA 1
ATOM 1285 C C . PRO A 1 166 ? 4.477 23.425 -15.338 1.00 84.44 166 PRO A C 1
ATOM 1287 O O . PRO A 1 166 ? 5.147 22.904 -14.440 1.00 84.44 166 PRO A O 1
ATOM 1290 N N . GLU A 1 167 ? 3.190 23.724 -15.187 1.00 87.62 167 GLU A N 1
ATOM 1291 C CA . GLU A 1 167 ? 2.423 23.553 -13.966 1.00 87.62 167 GLU A CA 1
ATOM 1292 C C . GLU A 1 167 ? 0.917 23.560 -14.257 1.00 87.62 167 GLU A C 1
ATOM 1294 O O . GLU A 1 167 ? 0.458 24.232 -15.180 1.00 87.62 167 GLU A O 1
ATOM 1299 N N . LEU A 1 168 ? 0.147 22.860 -13.425 1.00 87.50 168 LEU A N 1
ATOM 1300 C CA . LEU A 1 168 ? -1.281 23.091 -13.256 1.00 87.50 168 LEU A CA 1
ATOM 1301 C C . LEU A 1 168 ? -1.477 23.940 -12.000 1.00 87.50 168 LEU A C 1
ATOM 1303 O O . LEU A 1 168 ? -0.970 23.604 -10.929 1.00 87.50 168 LEU A O 1
ATOM 1307 N N . LYS A 1 169 ? -2.233 25.028 -12.129 1.00 90.25 169 LYS A N 1
ATOM 1308 C CA . LYS A 1 169 ? -2.646 25.876 -11.009 1.00 90.25 169 LYS A CA 1
ATOM 1309 C C . LYS A 1 169 ? -4.112 25.646 -10.693 1.00 90.25 169 LYS A C 1
ATOM 1311 O O . LYS A 1 169 ? -4.927 25.485 -11.602 1.00 90.25 169 LYS A O 1
ATOM 1316 N N . GLY A 1 170 ? -4.434 25.681 -9.411 1.00 89.38 170 GLY A N 1
ATOM 1317 C CA . GLY A 1 170 ? -5.805 25.615 -8.940 1.00 89.38 170 GLY A CA 1
ATOM 1318 C C . GLY A 1 170 ? -5.967 26.261 -7.576 1.00 89.38 170 GLY A C 1
ATOM 1319 O O . GLY A 1 170 ? -5.014 26.773 -6.986 1.00 89.38 170 GLY A O 1
ATOM 1320 N N . GLU A 1 171 ? -7.197 26.237 -7.089 1.00 90.19 171 GLU A N 1
ATOM 1321 C CA . GLU A 1 171 ? -7.575 26.783 -5.795 1.00 90.19 171 GLU A CA 1
ATOM 1322 C C . GLU A 1 171 ? -8.457 25.789 -5.040 1.00 90.19 171 GLU A C 1
ATOM 1324 O O . GLU A 1 171 ? -9.377 25.198 -5.608 1.00 90.19 171 GLU A O 1
ATOM 1329 N N . LEU A 1 172 ? -8.190 25.615 -3.747 1.00 89.38 172 LEU A N 1
ATOM 1330 C CA . LEU A 1 172 ? -9.150 25.040 -2.814 1.00 89.38 172 LEU A CA 1
ATOM 1331 C C . LEU A 1 172 ? -9.963 26.194 -2.221 1.00 89.38 172 LEU A C 1
ATOM 1333 O O . LEU A 1 172 ? -9.438 27.000 -1.454 1.00 89.38 172 LEU A O 1
ATOM 1337 N N . VAL A 1 173 ? -11.233 26.279 -2.596 1.00 91.50 173 VAL A N 1
ATOM 1338 C CA . VAL A 1 173 ? -12.134 27.366 -2.210 1.00 91.50 173 VAL A CA 1
ATOM 1339 C C . VAL A 1 173 ? -13.011 26.919 -1.057 1.00 91.50 173 VAL A C 1
ATOM 1341 O O . VAL A 1 173 ? -13.808 25.993 -1.207 1.00 91.50 173 VAL A O 1
ATOM 1344 N N . LEU A 1 174 ? -12.893 27.600 0.079 1.00 91.69 174 LEU A N 1
ATOM 1345 C CA . LEU A 1 174 ? -13.823 27.466 1.194 1.00 91.69 174 LEU A CA 1
ATOM 1346 C C . LEU A 1 174 ? -14.933 28.493 1.051 1.00 91.69 174 LEU A C 1
ATOM 1348 O O . LEU A 1 174 ? -14.640 29.656 0.797 1.00 91.69 174 LEU A O 1
ATOM 1352 N N . THR A 1 175 ? -16.187 28.087 1.231 1.00 92.12 175 THR A N 1
ATOM 1353 C CA . THR A 1 175 ? -17.349 28.984 1.169 1.00 92.12 175 THR A CA 1
ATOM 1354 C C . THR A 1 175 ? -18.217 28.801 2.396 1.00 92.12 175 THR A C 1
ATOM 1356 O O . THR A 1 175 ? -18.657 27.683 2.679 1.00 92.12 175 THR A O 1
ATOM 1359 N N . ASN A 1 176 ? -18.493 29.904 3.090 1.00 93.62 176 ASN A N 1
ATOM 1360 C CA . ASN A 1 176 ? -19.473 29.921 4.163 1.00 93.62 176 ASN A CA 1
ATOM 1361 C C . ASN A 1 176 ? -20.884 29.853 3.554 1.00 93.62 176 ASN A C 1
ATOM 1363 O O . ASN A 1 176 ? -21.313 30.774 2.859 1.00 93.62 176 ASN A O 1
ATOM 1367 N N . LYS A 1 177 ? -21.584 28.741 3.772 1.00 89.94 177 LYS A N 1
ATOM 1368 C CA . LYS A 1 177 ? -22.978 28.513 3.362 1.00 89.94 177 LYS A CA 1
ATOM 1369 C C . LYS A 1 177 ? -23.952 28.606 4.546 1.00 89.94 177 LYS A C 1
ATOM 1371 O O . LYS A 1 177 ? -25.154 28.469 4.335 1.00 89.94 177 LYS A O 1
ATOM 1376 N N . GLY A 1 178 ? -23.441 28.838 5.756 1.00 87.25 178 GLY A N 1
ATOM 1377 C CA . GLY A 1 178 ? -24.238 29.100 6.947 1.00 87.25 178 GLY A CA 1
ATOM 1378 C C . GLY A 1 178 ? -24.825 30.511 6.975 1.00 87.25 178 GLY A C 1
ATOM 1379 O O . GLY A 1 178 ? -24.641 31.317 6.063 1.00 87.25 178 GLY A O 1
ATOM 1380 N N . ASP A 1 179 ? -25.535 30.804 8.056 1.00 89.94 179 ASP A N 1
ATOM 1381 C CA . ASP A 1 179 ? -26.205 32.075 8.342 1.00 89.94 179 ASP A CA 1
ATOM 1382 C C . ASP A 1 179 ? -25.388 33.012 9.253 1.00 89.94 179 ASP A C 1
ATOM 1384 O O . ASP A 1 179 ? -25.719 34.190 9.384 1.00 89.94 179 ASP A O 1
ATOM 1388 N N . ALA A 1 180 ? -24.292 32.520 9.838 1.00 89.94 180 ALA A N 1
ATOM 1389 C CA . ALA A 1 180 ? -23.386 33.272 10.704 1.00 89.94 180 ALA A CA 1
ATOM 1390 C C . ALA A 1 180 ? -21.963 33.352 10.131 1.00 89.94 180 ALA A C 1
ATOM 1392 O O . ALA A 1 180 ? -21.552 32.516 9.330 1.00 89.94 180 ALA A O 1
ATOM 1393 N N . SER A 1 181 ? -21.188 34.353 10.561 1.00 91.06 181 SER A N 1
ATOM 1394 C CA . SER A 1 181 ? -19.783 34.515 10.161 1.00 91.06 181 SER A CA 1
ATOM 1395 C C . SER A 1 181 ? -18.917 33.356 10.678 1.00 91.06 181 SER A C 1
ATOM 1397 O O . SER A 1 181 ? -18.952 33.019 11.864 1.00 91.06 181 SER A O 1
ATOM 1399 N N . VAL A 1 182 ? -18.116 32.756 9.793 1.00 93.25 182 VAL A N 1
ATOM 1400 C CA . VAL A 1 182 ? -17.228 31.622 10.093 1.00 93.25 182 VAL A CA 1
ATOM 1401 C C . VAL A 1 182 ? -15.782 32.098 10.072 1.00 93.25 182 VAL A C 1
ATOM 1403 O O . VAL A 1 182 ? -15.284 32.575 9.056 1.00 93.25 182 VAL A O 1
ATOM 1406 N N . ARG A 1 183 ? -15.066 31.955 11.188 1.00 95.88 183 ARG A N 1
ATOM 1407 C CA . ARG A 1 183 ? -13.653 32.350 11.276 1.00 95.88 183 ARG A CA 1
ATOM 1408 C C . ARG A 1 183 ? -12.743 31.191 10.889 1.00 95.88 183 ARG A C 1
ATOM 1410 O O . ARG A 1 183 ? -12.834 30.128 11.484 1.00 95.88 183 ARG A O 1
ATOM 1417 N N . ILE A 1 184 ? -11.830 31.389 9.947 1.00 94.12 184 ILE A N 1
ATOM 1418 C CA . ILE A 1 184 ? -10.841 30.387 9.518 1.00 94.12 184 ILE A CA 1
ATOM 1419 C C . ILE A 1 184 ? -9.417 30.908 9.736 1.00 94.12 184 ILE A C 1
ATOM 1421 O O . ILE A 1 184 ? -9.203 32.117 9.775 1.00 94.12 184 ILE A O 1
ATOM 1425 N N . CYS A 1 185 ? -8.434 30.015 9.862 1.00 93.88 185 CYS A N 1
ATOM 1426 C CA . CYS A 1 185 ? -7.018 30.389 9.877 1.00 93.88 185 CYS A CA 1
ATOM 1427 C C . CYS A 1 185 ? -6.402 30.074 8.513 1.00 93.88 185 CYS A C 1
ATOM 1429 O O . CYS A 1 185 ? -6.389 28.924 8.082 1.00 93.88 185 CYS A O 1
ATOM 1431 N N . THR A 1 186 ? -5.886 31.092 7.829 1.00 92.38 186 THR A N 1
ATOM 1432 C CA . THR A 1 186 ? -5.335 30.962 6.473 1.00 92.38 186 THR A CA 1
ATOM 1433 C C . THR A 1 186 ? -3.859 30.571 6.466 1.00 92.38 186 THR A C 1
ATOM 1435 O O . THR A 1 186 ? -3.343 30.114 5.449 1.00 92.38 186 THR A O 1
ATOM 1438 N N . LEU A 1 187 ? -3.176 30.680 7.609 1.00 89.75 187 LEU A N 1
ATOM 1439 C CA . LEU A 1 187 ? -1.820 30.170 7.776 1.00 89.75 187 LEU A CA 1
ATOM 1440 C C . LEU A 1 187 ? -1.870 28.663 8.017 1.00 89.75 187 LEU A C 1
ATOM 1442 O O . LEU A 1 187 ? -2.131 28.219 9.133 1.00 89.75 187 LEU A O 1
ATOM 1446 N N . CYS A 1 188 ? -1.641 27.899 6.956 1.00 85.50 188 CYS A N 1
ATOM 1447 C CA . CYS A 1 188 ? -1.680 26.442 6.957 1.00 85.50 188 CYS A CA 1
ATOM 1448 C C . CYS A 1 188 ? -0.301 25.854 6.669 1.00 85.50 188 CYS A C 1
ATOM 1450 O O . CYS A 1 188 ? 0.529 26.485 6.018 1.00 85.50 188 CYS A O 1
ATOM 1452 N N . ASN A 1 189 ? -0.085 24.621 7.115 1.00 73.44 189 ASN A N 1
ATOM 1453 C CA . ASN A 1 189 ? 1.024 23.815 6.630 1.00 73.44 189 ASN A CA 1
ATOM 1454 C C . ASN A 1 189 ? 0.722 23.327 5.197 1.00 73.44 189 ASN A C 1
ATOM 1456 O O . ASN A 1 189 ? -0.307 22.682 4.973 1.00 73.44 189 ASN A O 1
ATOM 1460 N N . ASP A 1 190 ? 1.613 23.618 4.245 1.00 63.25 190 ASP A N 1
ATOM 1461 C CA . ASP A 1 190 ? 1.588 23.071 2.883 1.00 63.25 190 ASP A CA 1
ATOM 1462 C C . ASP A 1 190 ? 2.210 21.672 2.909 1.00 63.25 190 ASP A C 1
ATOM 1464 O O . ASP A 1 190 ? 3.416 21.481 2.753 1.00 63.25 190 ASP A O 1
ATOM 1468 N N . ASN A 1 191 ? 1.394 20.674 3.230 1.00 52.06 191 ASN A N 1
ATOM 1469 C CA . ASN A 1 191 ? 1.902 19.348 3.529 1.00 52.06 191 ASN A CA 1
ATOM 1470 C C . ASN A 1 191 ? 1.806 18.393 2.329 1.00 52.06 191 ASN A C 1
ATOM 1472 O O . ASN A 1 191 ? 0.863 17.614 2.225 1.00 52.06 191 ASN A O 1
ATOM 1476 N N . ASP A 1 192 ? 2.845 18.365 1.494 1.00 46.47 192 ASP A N 1
ATOM 1477 C CA . ASP A 1 192 ? 2.969 17.495 0.304 1.00 46.47 192 ASP A CA 1
ATOM 1478 C C . ASP A 1 192 ? 3.069 15.975 0.606 1.00 46.47 192 ASP A C 1
ATOM 1480 O O . ASP A 1 192 ? 3.335 15.172 -0.285 1.00 46.47 192 ASP A O 1
ATOM 1484 N N . GLY A 1 193 ? 2.910 15.544 1.866 1.00 38.59 193 GLY A N 1
ATOM 1485 C CA . GLY A 1 193 ? 3.226 14.172 2.294 1.00 38.59 193 GLY A CA 1
ATOM 1486 C C . GLY A 1 193 ? 2.090 13.339 2.892 1.00 38.59 193 GLY A C 1
ATOM 1487 O O . GLY A 1 193 ? 2.280 12.137 3.038 1.00 38.59 193 GLY A O 1
ATOM 1488 N N . LEU A 1 194 ? 0.945 13.924 3.271 1.00 40.22 194 LEU A N 1
ATOM 1489 C CA . LEU A 1 194 ? -0.168 13.156 3.871 1.00 40.22 194 LEU A CA 1
ATOM 1490 C C . LEU A 1 194 ? -1.189 12.658 2.841 1.00 40.22 194 LEU A C 1
ATOM 1492 O O . LEU A 1 194 ? -1.877 11.676 3.096 1.00 40.22 194 LEU A O 1
ATOM 1496 N N . SER A 1 195 ? -1.284 13.317 1.686 1.00 47.84 195 SER A N 1
ATOM 1497 C CA . SER A 1 195 ? -2.335 13.072 0.686 1.00 47.84 195 SER A CA 1
ATOM 1498 C C . SER A 1 195 ? -1.773 12.740 -0.702 1.00 47.84 195 SER A C 1
ATOM 1500 O O . SER A 1 195 ? -2.470 12.852 -1.707 1.00 47.84 195 SER A O 1
ATOM 1502 N N . GLY A 1 196 ? -0.500 12.334 -0.767 1.00 53.12 196 GLY A N 1
ATOM 1503 C CA . GLY A 1 196 ? 0.195 12.041 -2.021 1.00 53.12 196 GLY A CA 1
ATOM 1504 C C . GLY A 1 196 ? 0.474 13.288 -2.881 1.00 53.12 196 GLY A C 1
ATOM 1505 O O . GLY A 1 196 ? 0.164 14.409 -2.484 1.00 53.12 196 GLY A O 1
ATOM 1506 N N . PRO A 1 197 ? 1.051 13.116 -4.086 1.00 57.22 197 PRO A N 1
ATOM 1507 C CA . PRO A 1 197 ? 1.529 14.223 -4.923 1.00 57.22 197 PRO A CA 1
ATOM 1508 C C . PRO A 1 197 ? 0.425 15.122 -5.510 1.00 57.22 197 PRO A C 1
ATOM 1510 O O . PRO A 1 197 ? 0.754 16.121 -6.145 1.00 57.22 197 PRO A O 1
ATOM 1513 N N . PHE A 1 198 ? -0.856 14.783 -5.336 1.00 72.38 198 PHE A N 1
ATOM 1514 C CA . PHE A 1 198 ? -2.001 15.532 -5.876 1.00 72.38 198 PHE A CA 1
ATOM 1515 C C . PHE A 1 198 ? -3.044 15.902 -4.813 1.00 72.38 198 PHE A C 1
ATOM 1517 O O . PHE A 1 198 ? -4.132 16.369 -5.151 1.00 72.38 198 PHE A O 1
ATOM 1524 N N . GLY A 1 199 ? -2.727 15.696 -3.533 1.00 72.38 199 GLY A N 1
ATOM 1525 C CA . GLY A 1 199 ? -3.624 16.020 -2.434 1.00 72.38 199 GLY A CA 1
ATOM 1526 C C . GLY A 1 199 ? -3.330 17.389 -1.827 1.00 72.38 199 GLY A C 1
ATOM 1527 O O . GLY A 1 199 ? -2.195 17.704 -1.481 1.00 72.38 199 GLY A O 1
ATOM 1528 N N . ILE A 1 200 ? -4.372 18.206 -1.680 1.00 82.31 200 ILE A N 1
ATOM 1529 C CA . ILE A 1 200 ? -4.292 19.588 -1.201 1.00 82.31 200 ILE A CA 1
ATOM 1530 C C . ILE A 1 200 ? -4.856 19.675 0.221 1.00 82.31 200 ILE A C 1
ATOM 1532 O O . ILE A 1 200 ? -6.048 19.903 0.426 1.00 82.31 200 ILE A O 1
ATOM 1536 N N . SER A 1 201 ? -3.998 19.505 1.226 1.00 81.19 201 SER A N 1
ATOM 1537 C CA . SER A 1 201 ? -4.392 19.660 2.632 1.00 81.19 201 SER A CA 1
ATOM 1538 C C . SER A 1 201 ? -4.162 21.090 3.126 1.00 81.19 201 SER A C 1
ATOM 1540 O O . SER A 1 201 ? -3.080 21.648 2.919 1.00 81.19 201 SER A O 1
ATOM 1542 N N . ARG A 1 202 ? -5.141 21.678 3.820 1.00 88.56 202 ARG A N 1
ATOM 1543 C CA . ARG A 1 202 ? -5.009 22.962 4.528 1.00 88.56 202 ARG A CA 1
ATOM 1544 C C . ARG A 1 202 ? -5.323 22.771 6.008 1.00 88.56 202 ARG A C 1
ATOM 1546 O O . ARG A 1 202 ? -6.482 22.694 6.408 1.00 88.56 202 ARG A O 1
ATOM 1553 N N . VAL A 1 203 ? -4.262 22.631 6.802 1.00 87.75 203 VAL A N 1
ATOM 1554 C CA . VAL A 1 203 ? -4.338 22.283 8.227 1.00 87.75 203 VAL A CA 1
ATOM 1555 C C . VAL A 1 203 ? -3.538 23.317 9.031 1.00 87.75 203 VAL A C 1
ATOM 1557 O O . VAL A 1 203 ? -2.308 23.251 9.049 1.00 87.75 203 VAL A O 1
ATOM 1560 N N . PRO A 1 204 ? -4.186 24.329 9.635 1.00 89.44 204 PRO A N 1
ATOM 1561 C CA . PRO A 1 204 ? -3.496 25.405 10.347 1.00 89.44 204 PRO A CA 1
ATOM 1562 C C . PRO A 1 204 ? -3.012 25.007 11.747 1.00 89.44 204 PRO A C 1
ATOM 1564 O O . PRO A 1 204 ? -2.118 25.647 12.299 1.00 89.44 204 PRO A O 1
ATOM 1567 N N . ASP A 1 205 ? -3.563 23.940 12.321 1.00 86.75 205 ASP A N 1
ATOM 1568 C CA . ASP A 1 205 ? -3.306 23.493 13.690 1.00 86.75 205 ASP A CA 1
ATOM 1569 C C . ASP A 1 205 ? -2.278 22.348 13.799 1.00 86.75 205 ASP A C 1
ATOM 1571 O O . ASP A 1 205 ? -1.939 21.926 14.910 1.00 86.75 205 ASP A O 1
ATOM 1575 N N . TRP A 1 206 ? -1.729 21.885 12.669 1.00 81.62 206 TRP A N 1
ATOM 1576 C CA . TRP A 1 206 ? -0.776 20.773 12.595 1.00 81.62 206 TRP A CA 1
ATOM 1577 C C . TRP A 1 206 ? 0.456 21.127 11.743 1.00 81.62 206 TRP A C 1
ATOM 1579 O O . TRP A 1 206 ? 0.341 21.494 10.573 1.00 81.62 206 TRP A O 1
ATOM 1589 N N . TRP A 1 207 ? 1.655 20.988 12.320 1.00 75.44 207 TRP A N 1
ATOM 1590 C CA . TRP A 1 207 ? 2.943 21.342 11.703 1.00 75.44 207 TRP A CA 1
ATOM 1591 C C . TRP A 1 207 ? 3.983 20.245 11.983 1.00 75.44 207 TRP A C 1
ATOM 1593 O O . TRP A 1 207 ? 4.036 19.723 13.093 1.00 75.44 207 TRP A O 1
ATOM 1603 N N . LYS A 1 208 ? 4.808 19.887 10.983 1.00 55.50 208 LYS A N 1
ATOM 1604 C CA . LYS A 1 208 ? 5.845 18.832 11.099 1.00 55.50 208 LYS A CA 1
ATOM 1605 C C . LYS A 1 208 ? 7.073 19.249 11.931 1.00 55.50 208 LYS A C 1
ATOM 1607 O O . LYS A 1 208 ? 7.813 18.384 12.386 1.00 55.50 208 LYS A O 1
ATOM 1612 N N . SER A 1 209 ? 7.298 20.552 12.092 1.00 63.41 209 SER A N 1
ATOM 1613 C CA . SER A 1 209 ? 8.380 21.182 12.869 1.00 63.41 209 SER A CA 1
ATOM 1614 C C . SER A 1 209 ? 7.793 22.209 13.845 1.00 63.41 209 SER A C 1
ATOM 1616 O O . SER A 1 209 ? 6.569 22.286 13.964 1.00 63.41 209 SER A O 1
ATOM 1618 N N . ASP A 1 210 ? 8.632 23.022 14.504 1.00 68.00 210 ASP A N 1
ATOM 1619 C CA . ASP A 1 210 ? 8.177 24.160 15.317 1.00 68.00 210 ASP A CA 1
ATOM 1620 C C . ASP A 1 210 ? 7.155 24.996 14.532 1.00 68.00 210 ASP A C 1
ATOM 1622 O O . ASP A 1 210 ? 7.482 25.654 13.541 1.00 68.00 210 ASP A O 1
ATOM 1626 N N . GLY A 1 211 ? 5.890 24.899 14.945 1.00 72.12 211 GLY A N 1
ATOM 1627 C CA . GLY A 1 211 ? 4.787 25.600 14.307 1.00 72.12 211 GLY A CA 1
ATOM 1628 C C . GLY A 1 211 ? 4.885 27.115 14.513 1.00 72.12 211 GLY A C 1
ATOM 1629 O O . GLY A 1 211 ? 5.627 27.596 15.377 1.00 72.12 211 GLY A O 1
ATOM 1630 N N . PRO A 1 212 ? 4.116 27.904 13.748 1.00 82.12 212 PRO A N 1
ATOM 1631 C CA . PRO A 1 212 ? 4.055 29.341 13.947 1.00 82.12 212 PRO A CA 1
ATOM 1632 C C . PRO A 1 212 ? 3.618 29.664 15.378 1.00 82.12 212 PRO A C 1
ATOM 1634 O O . PRO A 1 212 ? 2.731 29.023 15.948 1.00 82.12 212 PRO A O 1
ATOM 1637 N N . ARG A 1 213 ? 4.213 30.715 15.953 1.00 87.50 213 ARG A N 1
ATOM 1638 C CA . ARG A 1 213 ? 3.759 31.262 17.237 1.00 87.50 213 ARG A CA 1
ATOM 1639 C C . ARG A 1 213 ? 2.278 31.644 17.156 1.00 87.50 213 ARG A C 1
ATOM 1641 O O . ARG A 1 213 ? 1.769 31.996 16.087 1.00 87.50 213 ARG A O 1
ATOM 1648 N N . TRP A 1 214 ? 1.595 31.618 18.299 1.00 86.06 214 TRP A N 1
ATOM 1649 C CA . TRP A 1 214 ? 0.165 31.928 18.393 1.00 86.06 214 TRP A CA 1
ATOM 1650 C C . TRP A 1 214 ? -0.186 33.285 17.784 1.00 86.06 214 TRP A C 1
ATOM 1652 O O . TRP A 1 214 ? -1.181 33.396 17.077 1.00 86.06 214 TRP A O 1
ATOM 1662 N N . GLU A 1 215 ? 0.656 34.294 17.992 1.00 89.75 215 GLU A N 1
ATOM 1663 C CA . GLU A 1 215 ? 0.459 35.648 17.475 1.00 89.75 215 GLU A CA 1
ATOM 1664 C C . GLU A 1 215 ? 0.542 35.696 15.943 1.00 89.75 215 GLU A C 1
ATOM 1666 O O . GLU A 1 215 ? -0.156 36.480 15.302 1.00 89.75 215 GLU A O 1
ATOM 1671 N N . THR A 1 216 ? 1.379 34.850 15.341 1.00 87.31 216 THR A N 1
ATOM 1672 C CA . THR A 1 216 ? 1.513 34.737 13.883 1.00 87.31 216 THR A CA 1
ATOM 1673 C C . THR A 1 216 ? 0.271 34.089 13.273 1.00 87.31 216 THR A C 1
ATOM 1675 O O . THR A 1 216 ? -0.262 34.587 12.281 1.00 87.31 216 THR A O 1
ATOM 1678 N N . SER A 1 217 ? -0.238 33.028 13.902 1.00 90.00 217 SER A N 1
ATOM 1679 C CA . SER A 1 217 ? -1.483 32.373 13.485 1.00 90.00 217 SER A CA 1
ATOM 1680 C C . SER A 1 217 ? -2.689 33.297 13.667 1.00 90.00 217 SER A C 1
ATOM 1682 O O . SER A 1 217 ? -3.504 33.425 12.760 1.00 90.00 217 SER A O 1
ATOM 1684 N N . ALA A 1 218 ? -2.755 34.034 14.782 1.00 90.81 218 ALA A N 1
ATOM 1685 C CA . ALA A 1 218 ? -3.816 35.003 15.061 1.00 90.81 218 ALA A CA 1
ATOM 1686 C C . ALA A 1 218 ? -3.926 36.099 13.987 1.00 90.81 218 ALA A C 1
ATOM 1688 O O . ALA A 1 218 ? -5.032 36.466 13.598 1.00 90.81 218 ALA A O 1
ATOM 1689 N N . LYS A 1 219 ? -2.793 36.586 13.459 1.00 93.31 219 LYS A N 1
ATOM 1690 C CA . LYS A 1 219 ? -2.760 37.567 12.353 1.00 93.31 219 LYS A CA 1
ATOM 1691 C C . LYS A 1 219 ? -3.300 37.025 11.029 1.00 93.31 219 LYS A C 1
ATOM 1693 O O . LYS A 1 219 ? -3.615 37.811 10.144 1.00 93.31 219 LYS A O 1
ATOM 1698 N N . SER A 1 220 ? -3.388 35.706 10.900 1.00 92.25 220 SER A N 1
ATOM 1699 C CA . SER A 1 220 ? -3.867 35.013 9.703 1.00 92.25 220 SER A CA 1
ATOM 1700 C C . SER A 1 220 ? -5.283 34.459 9.892 1.00 92.25 220 SER A C 1
ATOM 1702 O O . SER A 1 220 ? -5.740 33.633 9.106 1.00 92.25 220 SER A O 1
ATOM 1704 N N . VAL A 1 221 ? -5.992 34.892 10.940 1.00 95.31 221 VAL A N 1
ATOM 1705 C CA . VAL A 1 221 ? -7.407 34.571 11.128 1.00 95.31 221 VAL A CA 1
ATOM 1706 C C . VAL A 1 221 ? -8.260 35.522 10.298 1.00 95.31 221 VAL A C 1
ATOM 1708 O O . VAL A 1 221 ? -8.150 36.741 10.418 1.00 95.31 221 VAL A O 1
ATOM 1711 N N . LEU A 1 222 ? -9.146 34.951 9.490 1.00 93.81 222 LEU A N 1
ATOM 1712 C CA . LEU A 1 222 ? -10.079 35.658 8.625 1.00 93.81 222 LEU A CA 1
ATOM 1713 C C . LEU A 1 222 ? -11.512 35.290 9.010 1.00 93.81 222 LEU A C 1
ATOM 1715 O O . LEU A 1 222 ? -11.818 34.113 9.180 1.00 93.81 222 LEU A O 1
ATOM 1719 N N . ALA A 1 223 ? -12.393 36.283 9.111 1.00 94.06 223 ALA A N 1
ATOM 1720 C CA . ALA A 1 223 ? -13.833 36.062 9.206 1.00 94.06 223 ALA A CA 1
ATOM 1721 C C . ALA A 1 223 ? -14.441 35.974 7.797 1.00 94.06 223 ALA A C 1
ATOM 1723 O O . ALA A 1 223 ? -14.267 36.882 6.983 1.00 94.06 223 ALA A O 1
ATOM 1724 N N . LEU A 1 224 ? -15.125 34.870 7.508 1.00 91.06 224 LEU A N 1
ATOM 1725 C CA . LEU A 1 224 ? -15.908 34.668 6.297 1.00 91.06 224 LEU A CA 1
ATOM 1726 C C . LEU A 1 224 ? -17.377 34.910 6.601 1.00 91.06 224 LEU A C 1
ATOM 1728 O O . LEU A 1 224 ? -18.029 34.083 7.232 1.00 91.06 224 LEU A O 1
ATOM 1732 N N . GLU A 1 225 ? -17.903 36.027 6.111 1.00 94.44 225 GLU A N 1
ATOM 1733 C CA . GLU A 1 225 ? -19.336 36.319 6.177 1.00 94.44 225 GLU A CA 1
ATOM 1734 C C . GLU A 1 225 ? -20.159 35.316 5.342 1.00 94.44 225 GLU A C 1
ATOM 1736 O O . GLU A 1 225 ? -19.620 34.729 4.396 1.00 94.44 225 GLU A O 1
ATOM 1741 N N . PRO A 1 226 ? -21.455 35.118 5.648 1.00 93.38 226 PRO A N 1
ATOM 1742 C CA . PRO A 1 226 ? -22.345 34.264 4.862 1.00 93.38 226 PRO A CA 1
ATOM 1743 C C . PRO A 1 226 ? -22.250 34.524 3.352 1.00 93.38 226 PRO A C 1
ATOM 1745 O O . PRO A 1 226 ? -22.273 35.666 2.883 1.00 93.38 226 PRO A O 1
ATOM 1748 N N . GLY A 1 227 ? -22.099 33.453 2.574 1.00 85.38 227 GLY A N 1
ATOM 1749 C CA . GLY A 1 227 ? -21.930 33.496 1.122 1.00 85.38 227 GLY A CA 1
ATOM 1750 C C . GLY A 1 227 ? -20.556 33.971 0.634 1.00 85.38 227 GLY A C 1
ATOM 1751 O O . GLY A 1 227 ? -20.342 34.029 -0.577 1.00 85.38 227 GLY A O 1
ATOM 1752 N N . LYS A 1 228 ? -19.620 34.326 1.525 1.00 92.50 228 LYS A N 1
ATOM 1753 C CA . LYS A 1 228 ? -18.244 34.685 1.153 1.00 92.50 228 LYS A CA 1
ATOM 1754 C C . LYS A 1 228 ? -17.337 33.463 1.117 1.00 92.50 228 LYS A C 1
ATOM 1756 O O . LYS A 1 228 ? -17.554 32.469 1.815 1.00 92.50 228 LYS A O 1
ATOM 1761 N N . SER A 1 229 ? -16.285 33.588 0.314 1.00 92.75 229 SER A N 1
ATOM 1762 C CA . SER A 1 229 ? -15.331 32.517 0.063 1.00 92.75 229 SER A CA 1
ATOM 1763 C C . SER A 1 229 ? -13.889 32.971 0.262 1.00 92.75 229 SER A C 1
ATOM 1765 O O . SER A 1 229 ? -13.570 34.150 0.101 1.00 92.75 229 SER A O 1
ATOM 1767 N N . TYR A 1 230 ? -13.018 32.014 0.572 1.00 91.56 230 TYR A N 1
ATOM 1768 C CA . TYR A 1 230 ? -11.568 32.182 0.586 1.00 91.56 230 TYR A CA 1
ATOM 1769 C C . TYR A 1 230 ? -10.899 31.098 -0.251 1.00 91.56 230 TYR A C 1
ATOM 1771 O O . TYR A 1 230 ? -11.230 29.921 -0.114 1.00 91.56 230 TYR A O 1
ATOM 1779 N N . SER A 1 231 ? -9.939 31.501 -1.079 1.00 90.69 231 SER A N 1
ATOM 1780 C CA . SER A 1 231 ? -9.195 30.604 -1.959 1.00 90.69 231 SER A CA 1
ATOM 1781 C C . SER A 1 231 ? -7.800 30.334 -1.414 1.00 90.69 231 SER A C 1
ATOM 1783 O O . SER A 1 231 ? -7.007 31.256 -1.220 1.00 90.69 231 SER A O 1
ATOM 1785 N N . PHE A 1 232 ? -7.473 29.057 -1.246 1.00 88.19 232 PHE A N 1
ATOM 1786 C CA . PHE A 1 232 ? -6.107 28.601 -1.044 1.00 88.19 232 PHE A CA 1
ATOM 1787 C C . PHE A 1 232 ? -5.505 28.176 -2.387 1.00 88.19 232 PHE A C 1
ATOM 1789 O O . PHE A 1 232 ? -5.899 27.129 -2.910 1.00 88.19 232 PHE A O 1
ATOM 1796 N N . PRO A 1 233 ? -4.550 28.929 -2.956 1.00 87.00 233 PRO A N 1
ATOM 1797 C CA . PRO A 1 233 ? -3.911 28.528 -4.199 1.00 87.00 233 PRO A CA 1
ATOM 1798 C C . PRO A 1 233 ? -3.060 27.270 -3.993 1.00 87.00 233 PRO A C 1
ATOM 1800 O O . PRO A 1 233 ? -2.518 27.027 -2.909 1.00 87.00 233 PRO A O 1
ATOM 1803 N N . PHE A 1 234 ? -2.926 26.478 -5.050 1.00 85.94 234 PHE A N 1
ATOM 1804 C CA . PHE A 1 234 ? -1.983 25.372 -5.132 1.00 85.94 234 PHE A CA 1
ATOM 1805 C C . PHE A 1 234 ? -1.409 25.244 -6.544 1.00 85.94 234 PHE A C 1
ATOM 1807 O O . PHE A 1 234 ? -2.012 25.675 -7.532 1.00 85.94 234 PHE A O 1
ATOM 1814 N N . THR A 1 235 ? -0.244 24.605 -6.625 1.00 87.25 235 THR A N 1
ATOM 1815 C CA . THR A 1 235 ? 0.466 24.358 -7.877 1.00 87.25 235 THR A CA 1
ATOM 1816 C C . THR A 1 235 ? 0.919 22.909 -7.922 1.00 87.25 235 THR A C 1
ATOM 1818 O O . THR A 1 235 ? 1.634 22.456 -7.034 1.00 87.25 235 THR A O 1
ATOM 1821 N N . ILE A 1 236 ? 0.558 22.204 -8.989 1.00 83.38 236 ILE A N 1
ATOM 1822 C CA . ILE A 1 236 ? 1.058 20.866 -9.298 1.00 83.38 236 ILE A CA 1
ATOM 1823 C C . ILE A 1 236 ? 2.072 21.030 -10.427 1.00 83.38 236 ILE A C 1
ATOM 1825 O O . ILE A 1 236 ? 1.743 21.541 -11.497 1.00 83.38 236 ILE A O 1
ATOM 1829 N N . ARG A 1 237 ? 3.328 20.647 -10.199 1.00 85.56 237 ARG A N 1
ATOM 1830 C CA . ARG A 1 237 ? 4.412 20.845 -11.171 1.00 85.56 237 ARG A CA 1
ATOM 1831 C C . ARG A 1 237 ? 4.368 19.782 -12.257 1.00 85.56 237 ARG A C 1
ATOM 1833 O O . ARG A 1 237 ? 4.055 18.624 -11.989 1.00 85.56 237 ARG A O 1
ATOM 1840 N N . ARG A 1 238 ? 4.825 20.143 -13.459 1.00 83.38 238 ARG A N 1
ATOM 1841 C CA . ARG A 1 238 ? 4.937 19.237 -14.613 1.00 83.38 238 ARG A CA 1
ATOM 1842 C C . ARG A 1 238 ? 5.546 17.879 -14.276 1.00 83.38 238 ARG A C 1
ATOM 1844 O O . ARG A 1 238 ? 5.052 16.860 -14.737 1.00 83.38 238 ARG A O 1
ATOM 1851 N N . ALA A 1 239 ? 6.605 17.849 -13.465 1.00 74.19 239 ALA A N 1
ATOM 1852 C CA . ALA A 1 239 ? 7.280 16.609 -13.076 1.00 74.19 239 ALA A CA 1
ATOM 1853 C C . ALA A 1 239 ? 6.353 15.580 -12.399 1.00 74.19 239 ALA A C 1
ATOM 1855 O O . ALA A 1 239 ? 6.641 14.392 -12.469 1.00 74.19 239 ALA A O 1
ATOM 1856 N N . GLN A 1 240 ? 5.255 16.022 -11.778 1.00 72.81 240 GLN A N 1
ATOM 1857 C CA . GLN A 1 240 ? 4.299 15.154 -11.088 1.00 72.81 240 GLN A CA 1
ATOM 1858 C C . GLN A 1 240 ? 3.294 14.503 -12.055 1.00 72.81 240 GLN A C 1
ATOM 1860 O O . GLN A 1 240 ? 2.863 13.381 -11.791 1.00 72.81 240 GLN A O 1
ATOM 1865 N N . PHE A 1 241 ? 2.937 15.170 -13.165 1.00 73.75 241 PHE A N 1
ATOM 1866 C CA . PHE A 1 241 ? 1.857 14.727 -14.065 1.00 73.75 241 PHE A CA 1
ATOM 1867 C C . PHE A 1 241 ? 2.258 14.447 -15.521 1.00 73.75 241 PHE A C 1
ATOM 1869 O O . PHE A 1 241 ? 1.476 13.844 -16.243 1.00 73.75 241 PHE A O 1
ATOM 1876 N N . LYS A 1 242 ? 3.439 14.869 -15.988 1.00 75.25 242 LYS A N 1
ATOM 1877 C CA . LYS A 1 242 ? 3.819 14.813 -17.418 1.00 75.25 242 LYS A CA 1
ATOM 1878 C C . LYS A 1 242 ? 3.802 13.413 -18.048 1.00 75.25 242 LYS A C 1
ATOM 1880 O O . LYS A 1 242 ? 3.641 13.325 -19.259 1.00 75.25 242 LYS A O 1
ATOM 1885 N N . ASP A 1 243 ? 3.997 12.373 -17.239 1.00 69.00 243 ASP A N 1
ATOM 1886 C CA . ASP A 1 243 ? 4.097 10.972 -17.671 1.00 69.00 243 ASP A CA 1
ATOM 1887 C C . ASP A 1 243 ? 2.827 10.173 -17.307 1.00 69.00 243 ASP A C 1
ATOM 1889 O O . ASP A 1 243 ? 2.854 8.945 -17.278 1.00 69.00 243 ASP A O 1
ATOM 1893 N N . ARG A 1 244 ? 1.731 10.869 -16.970 1.00 66.50 244 ARG A N 1
ATOM 1894 C CA . ARG A 1 244 ? 0.432 10.284 -16.610 1.00 66.50 244 ARG A CA 1
ATOM 1895 C C . ARG A 1 244 ? -0.590 10.561 -17.697 1.00 66.50 244 ARG A C 1
ATOM 1897 O O . ARG A 1 244 ? -0.480 11.574 -18.380 1.00 66.50 244 ARG A O 1
ATOM 1904 N N . ASP A 1 245 ? -1.613 9.719 -17.782 1.00 65.06 245 ASP A N 1
ATOM 1905 C CA . ASP A 1 245 ? -2.759 9.938 -18.676 1.00 65.06 245 ASP A CA 1
ATOM 1906 C C . ASP A 1 245 ? -3.840 10.801 -18.004 1.00 65.06 245 ASP A C 1
ATOM 1908 O O . ASP A 1 245 ? -4.514 11.617 -18.638 1.00 65.06 245 ASP A O 1
ATOM 1912 N N . ALA A 1 246 ? -3.992 10.656 -16.689 1.00 70.88 246 ALA A N 1
ATOM 1913 C CA . ALA A 1 246 ? -4.823 11.501 -15.844 1.00 70.88 246 ALA A CA 1
ATOM 1914 C C . ALA A 1 246 ? -4.384 11.376 -14.380 1.00 70.88 246 ALA A C 1
ATOM 1916 O O . ALA A 1 246 ? -3.588 10.513 -14.018 1.00 70.88 246 ALA A O 1
ATOM 1917 N N . PHE A 1 247 ? -4.897 12.248 -13.522 1.00 72.19 247 PHE A N 1
ATOM 1918 C CA . PHE A 1 247 ? -4.715 12.159 -12.077 1.00 72.19 247 PHE A CA 1
ATOM 1919 C C . PHE A 1 247 ? -5.905 12.783 -11.352 1.00 72.19 247 PHE A C 1
ATOM 1921 O O . PHE A 1 247 ? -6.623 13.616 -11.909 1.00 72.19 247 PHE A O 1
ATOM 1928 N N . LEU A 1 248 ? -6.111 12.387 -10.098 1.00 72.94 248 LEU A N 1
ATOM 1929 C CA . LEU A 1 248 ? -7.163 12.940 -9.256 1.00 72.94 248 LEU A CA 1
ATOM 1930 C C . LEU A 1 248 ? -6.579 13.944 -8.265 1.00 72.94 248 LEU A C 1
ATOM 1932 O O . LEU A 1 248 ? -5.656 13.622 -7.520 1.00 72.94 248 LEU A O 1
ATOM 1936 N N . ILE A 1 249 ? -7.144 15.147 -8.239 1.00 80.12 249 ILE A N 1
ATOM 1937 C CA . ILE A 1 249 ? -6.869 16.148 -7.213 1.00 80.12 249 ILE A CA 1
ATOM 1938 C C . ILE A 1 249 ? -7.874 15.949 -6.083 1.00 80.12 249 ILE A C 1
ATOM 1940 O O . ILE A 1 249 ? -9.086 16.018 -6.299 1.00 80.12 249 ILE A O 1
ATOM 1944 N N . THR A 1 250 ? -7.370 15.734 -4.875 1.00 77.88 250 THR A N 1
ATOM 1945 C CA . THR A 1 250 ? -8.170 15.716 -3.644 1.00 77.88 250 THR A CA 1
ATOM 1946 C C . THR A 1 250 ? -7.833 16.944 -2.807 1.00 77.88 250 THR A C 1
ATOM 1948 O O . THR A 1 250 ? -6.777 17.554 -2.979 1.00 77.88 250 THR A O 1
ATOM 1951 N N . GLY A 1 251 ? -8.725 17.366 -1.912 1.00 81.88 251 GLY A N 1
ATOM 1952 C CA . GLY A 1 251 ? -8.442 18.544 -1.102 1.00 81.88 251 GLY A CA 1
ATOM 1953 C C . GLY A 1 251 ? -9.388 18.729 0.068 1.00 81.88 251 GLY A C 1
ATOM 1954 O O . GLY A 1 251 ? -10.578 18.438 -0.032 1.00 81.88 251 GLY A O 1
ATOM 1955 N N . TYR A 1 252 ? -8.850 19.215 1.182 1.00 84.06 252 TYR A N 1
ATOM 1956 C CA . TYR A 1 252 ? -9.619 19.444 2.400 1.00 84.06 252 TYR A CA 1
ATOM 1957 C C . TYR A 1 252 ? -9.023 20.558 3.262 1.00 84.06 252 TYR A C 1
ATOM 1959 O O . TYR A 1 252 ? -7.820 20.827 3.226 1.00 84.06 252 TYR A O 1
ATOM 1967 N N . TYR A 1 253 ? -9.879 21.168 4.080 1.00 89.06 253 TYR A N 1
ATOM 1968 C CA . TYR A 1 253 ? -9.489 22.047 5.178 1.00 89.06 253 TYR A CA 1
ATOM 1969 C C . TYR A 1 253 ? -9.910 21.415 6.502 1.00 89.06 253 TYR A C 1
ATOM 1971 O O . TYR A 1 253 ? -11.030 20.916 6.626 1.00 89.06 253 TYR A O 1
ATOM 1979 N N . SER A 1 254 ? -9.011 21.407 7.485 1.00 88.81 254 SER A N 1
ATOM 1980 C CA . SER A 1 254 ? -9.270 20.761 8.772 1.00 88.81 254 SER A CA 1
ATOM 1981 C C . SER A 1 254 ? -8.671 21.542 9.923 1.00 88.81 254 SER A C 1
ATOM 1983 O O . SER A 1 254 ? -7.496 21.880 9.882 1.00 88.81 254 SER A O 1
ATOM 1985 N N . VAL A 1 255 ? -9.464 21.742 10.972 1.00 90.44 255 VAL A N 1
ATOM 1986 C CA . VAL A 1 255 ? -9.017 22.193 12.292 1.00 90.44 255 VAL A CA 1
ATOM 1987 C C . VAL A 1 255 ? -9.502 21.164 13.300 1.00 90.44 255 VAL A C 1
ATOM 1989 O O . VAL A 1 255 ? -10.698 21.043 13.564 1.00 90.44 255 VAL A O 1
ATOM 1992 N N . SER A 1 256 ? -8.568 20.401 13.851 1.00 84.25 256 SER A N 1
ATOM 1993 C CA . SER A 1 256 ? -8.842 19.265 14.736 1.00 84.25 256 SER A CA 1
ATOM 1994 C C . SER A 1 256 ? -8.675 19.623 16.218 1.00 84.25 256 SER A C 1
ATOM 1996 O O . SER A 1 256 ? -9.467 19.196 17.069 1.00 84.25 256 SER A O 1
ATOM 1998 N N . ARG A 1 257 ? -7.679 20.462 16.519 1.00 84.50 257 ARG A N 1
ATOM 1999 C CA . ARG A 1 257 ? -7.257 20.883 17.851 1.00 84.50 257 ARG A CA 1
ATOM 2000 C C . ARG A 1 257 ? -8.222 21.877 18.466 1.00 84.50 257 ARG A C 1
ATOM 2002 O O . ARG A 1 257 ? -8.392 23.006 18.005 1.00 84.50 257 ARG A O 1
ATOM 2009 N N . GLU A 1 258 ? -8.813 21.457 19.573 1.00 88.38 258 GLU A N 1
ATOM 2010 C CA . GLU A 1 258 ? -9.753 22.271 20.331 1.00 88.38 258 GLU A CA 1
ATOM 2011 C C . GLU A 1 258 ? -9.100 23.503 20.959 1.00 88.38 258 GLU A C 1
ATOM 2013 O O . GLU A 1 258 ? -9.689 24.581 20.953 1.00 88.38 258 GLU A O 1
ATOM 2018 N N . ASP A 1 259 ? -7.877 23.360 21.471 1.00 90.62 259 ASP A N 1
ATOM 2019 C CA . ASP A 1 259 ? -7.126 24.457 22.077 1.00 90.62 259 ASP A CA 1
ATOM 2020 C C . ASP A 1 259 ? -6.810 25.550 21.049 1.00 90.62 259 ASP A C 1
ATOM 2022 O O . ASP A 1 259 ? -6.957 26.736 21.342 1.00 90.62 259 ASP A O 1
ATOM 2026 N N . PHE A 1 260 ? -6.465 25.158 19.821 1.00 91.19 260 PHE A N 1
ATOM 2027 C CA . PHE A 1 260 ? -6.241 26.079 18.711 1.00 91.19 260 PHE A CA 1
ATOM 2028 C C . PHE A 1 260 ? -7.517 26.810 18.297 1.00 91.19 260 PHE A C 1
ATOM 2030 O O . PHE A 1 260 ? -7.531 28.043 18.247 1.00 91.19 260 PHE A O 1
ATOM 2037 N N . ALA A 1 261 ? -8.597 26.057 18.071 1.00 92.69 261 ALA A N 1
ATOM 2038 C CA . ALA A 1 261 ? -9.902 26.608 17.726 1.00 92.69 261 ALA A CA 1
ATOM 2039 C C . ALA A 1 261 ? -10.403 27.607 18.777 1.00 92.69 261 ALA A C 1
ATOM 2041 O O . ALA A 1 261 ? -10.780 28.725 18.431 1.00 92.69 261 ALA A O 1
ATOM 2042 N N . LYS A 1 262 ? -10.335 27.249 20.065 1.00 93.38 262 LYS A N 1
ATOM 2043 C CA . LYS A 1 262 ? -10.753 28.122 21.170 1.00 93.38 262 LYS A CA 1
ATOM 2044 C C . LYS A 1 262 ? -9.872 29.360 21.289 1.00 93.38 262 LYS A C 1
ATOM 2046 O O . LYS A 1 262 ? -10.391 30.468 21.379 1.00 93.38 262 LYS A O 1
ATOM 2051 N N . LYS A 1 263 ? -8.546 29.193 21.271 1.00 92.88 263 LYS A N 1
ATOM 2052 C CA . LYS A 1 263 ? -7.603 30.297 21.498 1.00 92.88 263 LYS A CA 1
ATOM 2053 C C . LYS A 1 263 ? -7.631 31.342 20.385 1.00 92.88 263 LYS A C 1
ATOM 2055 O O . LYS A 1 263 ? -7.478 32.526 20.670 1.00 92.88 263 LYS A O 1
ATOM 2060 N N . LEU A 1 264 ? -7.826 30.921 19.136 1.00 94.00 264 LEU A N 1
ATOM 2061 C CA . LEU A 1 264 ? -7.912 31.829 17.988 1.00 94.00 264 LEU A CA 1
ATOM 2062 C C . LEU A 1 264 ? -9.352 32.175 17.590 1.00 94.00 264 LEU A C 1
ATOM 2064 O O . LEU A 1 264 ? -9.550 32.990 16.686 1.00 94.00 264 LEU A O 1
ATOM 2068 N N . ALA A 1 265 ? -10.338 31.588 18.277 1.00 94.38 265 ALA A N 1
ATOM 2069 C CA . ALA A 1 265 ? -11.760 31.680 17.966 1.00 94.38 265 ALA A CA 1
ATOM 2070 C C . ALA A 1 265 ? -12.039 31.389 16.480 1.00 94.38 265 ALA A C 1
ATOM 2072 O O . ALA A 1 265 ? -12.674 32.184 15.787 1.00 94.38 265 ALA A O 1
ATOM 2073 N N . VAL A 1 266 ? -11.509 30.263 15.993 1.00 94.38 266 VAL A N 1
ATOM 2074 C CA . VAL A 1 266 ? -11.701 29.767 14.623 1.00 94.38 266 VAL A CA 1
ATOM 2075 C C . VAL A 1 266 ? -12.578 28.520 14.606 1.00 94.38 266 VAL A C 1
ATOM 2077 O O . VAL A 1 266 ? -12.677 27.792 15.593 1.00 94.38 266 VAL A O 1
ATOM 2080 N N . TRP A 1 267 ? -13.204 28.282 13.461 1.00 93.56 267 TRP A N 1
ATOM 2081 C CA . TRP A 1 267 ? -14.003 27.112 13.146 1.00 93.56 267 TRP A CA 1
ATOM 2082 C C . TRP A 1 267 ? -13.211 25.823 13.360 1.00 93.56 267 TRP A C 1
ATOM 2084 O O . TRP A 1 267 ? -12.026 25.746 13.025 1.00 93.56 267 TRP A O 1
ATOM 2094 N N . ARG A 1 268 ? -13.890 24.815 13.910 1.00 92.31 268 ARG A N 1
ATOM 2095 C CA . ARG A 1 268 ? -13.349 23.485 14.189 1.00 92.31 268 ARG A CA 1
ATOM 2096 C C . ARG A 1 268 ? -14.173 22.450 13.442 1.00 92.31 268 ARG A C 1
ATOM 2098 O O . ARG A 1 268 ? -15.391 22.426 13.574 1.00 92.31 268 ARG A O 1
ATOM 2105 N N . GLY A 1 269 ? -13.496 21.571 12.724 1.00 85.12 269 GLY A N 1
ATOM 2106 C CA . GLY A 1 269 ? -14.120 20.548 11.901 1.00 85.12 269 GLY A CA 1
ATOM 2107 C C . GLY A 1 269 ? -13.235 20.189 10.718 1.00 85.12 269 GLY A C 1
ATOM 2108 O O . GLY A 1 269 ? -12.111 20.682 10.589 1.00 85.12 269 GLY A O 1
ATOM 2109 N N . LYS A 1 270 ? -13.760 19.337 9.840 1.00 85.75 270 LYS A N 1
ATOM 2110 C CA . LYS A 1 270 ? -13.130 18.972 8.573 1.00 85.75 270 LYS A CA 1
ATOM 2111 C C . LYS A 1 270 ? -14.137 19.160 7.450 1.00 85.75 270 LYS A C 1
ATOM 2113 O O . LYS A 1 270 ? -15.263 18.686 7.548 1.00 85.75 270 LYS A O 1
ATOM 2118 N N . VAL A 1 271 ? -13.724 19.857 6.400 1.00 84.12 271 VAL A N 1
ATOM 2119 C CA . VAL A 1 271 ? -14.505 20.022 5.177 1.00 84.12 271 VAL A CA 1
ATOM 2120 C C . VAL A 1 271 ? -13.669 19.557 3.995 1.00 84.12 271 VAL A C 1
ATOM 2122 O O . VAL A 1 271 ? -12.528 19.983 3.807 1.00 84.12 271 VAL A O 1
ATOM 2125 N N . GLU A 1 272 ? -14.235 18.650 3.211 1.00 81.12 272 GLU A N 1
ATOM 2126 C CA . GLU A 1 272 ? -13.581 18.024 2.067 1.00 81.12 272 GLU A CA 1
ATOM 2127 C C . GLU A 1 272 ? -14.220 18.523 0.772 1.00 81.12 272 GLU A C 1
ATOM 2129 O O . GLU A 1 272 ? -15.433 18.736 0.694 1.00 81.12 272 GLU A O 1
ATOM 2134 N N . ALA A 1 273 ? -13.398 18.738 -0.249 1.00 82.56 273 ALA A N 1
ATOM 2135 C CA . ALA A 1 273 ? -13.878 19.039 -1.583 1.00 82.56 273 ALA A CA 1
ATOM 2136 C C . ALA A 1 273 ? -14.174 17.744 -2.340 1.00 82.56 273 ALA A C 1
ATOM 2138 O O . ALA A 1 273 ? -13.472 16.744 -2.182 1.00 82.56 273 ALA A O 1
ATOM 2139 N N . ALA A 1 274 ? -15.171 17.793 -3.225 1.00 78.12 274 ALA A N 1
ATOM 2140 C CA . ALA A 1 274 ? -15.348 16.739 -4.215 1.00 78.12 274 ALA A CA 1
ATOM 2141 C C . ALA A 1 274 ? -14.041 16.589 -5.023 1.00 78.12 274 ALA A C 1
ATOM 2143 O O . ALA A 1 274 ? -13.528 17.606 -5.509 1.00 78.12 274 ALA A O 1
ATOM 2144 N N . PRO A 1 275 ? -13.500 15.368 -5.175 1.00 77.62 275 PRO A N 1
ATOM 2145 C CA . PRO A 1 275 ? -12.292 15.161 -5.956 1.00 77.62 275 PRO A CA 1
ATOM 2146 C C . PRO A 1 275 ? -12.466 15.595 -7.412 1.00 77.62 275 PRO A C 1
ATOM 2148 O O . PRO A 1 275 ? -13.526 15.395 -8.007 1.00 77.62 275 PRO A O 1
ATOM 2151 N N . LEU A 1 276 ? -11.410 16.161 -7.994 1.00 78.56 276 LEU A N 1
ATOM 2152 C CA . LEU A 1 276 ? -11.397 16.615 -9.380 1.00 78.56 276 LEU A CA 1
ATOM 2153 C C . LEU A 1 276 ? -10.469 15.738 -10.216 1.00 78.56 276 LEU A C 1
ATOM 2155 O O . LEU A 1 276 ? -9.263 15.702 -9.988 1.00 78.56 276 LEU A O 1
ATOM 2159 N N . LEU A 1 277 ? -11.029 15.073 -11.221 1.00 73.88 277 LEU A N 1
ATOM 2160 C CA . LEU A 1 277 ? -10.261 14.319 -12.204 1.00 73.88 277 LEU A CA 1
ATOM 2161 C C . LEU A 1 277 ? -9.699 15.258 -13.272 1.00 73.88 277 LEU A C 1
ATOM 2163 O O . LEU A 1 277 ? -10.444 16.016 -13.897 1.00 73.88 277 LEU A O 1
ATOM 2167 N N . VAL A 1 278 ? -8.388 15.186 -13.487 1.00 78.56 278 VAL A N 1
ATOM 2168 C CA . VAL A 1 278 ? -7.668 15.986 -14.475 1.00 78.56 278 VAL A CA 1
ATOM 2169 C C . VAL A 1 278 ? -7.053 15.073 -15.521 1.00 78.56 278 VAL A C 1
ATOM 2171 O O . VAL A 1 278 ? -6.217 14.234 -15.200 1.00 78.56 278 VAL A O 1
ATOM 2174 N N . GLN A 1 279 ? -7.425 15.272 -16.784 1.00 74.25 279 GLN A N 1
ATOM 2175 C CA . GLN A 1 279 ? -6.813 14.554 -17.903 1.00 74.25 279 GLN A CA 1
ATOM 2176 C C . GLN A 1 279 ? -5.531 15.250 -18.351 1.00 74.25 279 GLN A C 1
ATOM 2178 O O . GLN A 1 279 ? -5.509 16.466 -18.561 1.00 74.25 279 GLN A O 1
ATOM 2183 N N . VAL A 1 280 ? -4.470 14.481 -18.554 1.00 78.06 280 VAL A N 1
ATOM 2184 C CA . VAL A 1 280 ? -3.227 15.001 -19.109 1.00 78.06 280 VAL A CA 1
ATOM 2185 C C . VAL A 1 280 ? -3.306 14.854 -20.620 1.00 78.06 280 VAL A C 1
ATOM 2187 O O . VAL A 1 280 ? -3.203 13.768 -21.182 1.00 78.06 280 VAL A O 1
ATOM 2190 N N . LYS A 1 281 ? -3.534 15.972 -21.299 1.00 78.69 281 LYS A N 1
ATOM 2191 C CA . LYS A 1 281 ? -3.552 16.007 -22.751 1.00 78.69 281 LYS A CA 1
ATOM 2192 C C . LYS A 1 281 ? -2.122 15.944 -23.277 1.00 78.69 281 LYS A C 1
ATOM 2194 O O . LYS A 1 281 ? -1.286 16.758 -22.877 1.00 78.69 281 LYS A O 1
ATOM 2199 N N . PRO A 1 282 ? -1.829 15.061 -24.234 1.00 64.69 282 PRO A N 1
ATOM 2200 C CA . PRO A 1 282 ? -0.666 15.244 -25.084 1.00 64.69 282 PRO A CA 1
ATOM 2201 C C . PRO A 1 282 ? -0.747 16.628 -25.740 1.00 64.69 282 PRO A C 1
ATOM 2203 O O . PRO A 1 282 ? -1.838 17.168 -25.927 1.00 64.69 282 PRO A O 1
ATOM 2206 N N . LYS A 1 283 ? 0.394 17.226 -26.077 1.00 50.22 283 LYS A N 1
ATOM 2207 C CA . LYS A 1 283 ? 0.444 18.547 -26.713 1.00 50.22 283 LYS A CA 1
ATOM 2208 C C . LYS A 1 283 ? -0.459 18.590 -27.967 1.00 50.22 283 LYS A C 1
ATOM 2210 O O . LYS A 1 283 ? -0.112 18.009 -28.989 1.00 50.22 283 LYS A O 1
ATOM 2215 N N . GLU A 1 284 ? -1.598 19.285 -27.887 1.00 41.91 284 GLU A N 1
ATOM 2216 C CA . GLU A 1 284 ? -2.465 19.597 -29.034 1.00 41.91 284 GLU A CA 1
ATOM 2217 C C . GLU A 1 284 ? -1.870 20.803 -29.791 1.00 41.91 284 GLU A C 1
ATOM 2219 O O . GLU A 1 284 ? -1.884 21.921 -29.278 1.00 41.91 284 GLU A O 1
ATOM 2224 N N . ASP A 1 285 ? -1.373 20.618 -31.017 1.00 36.25 285 ASP A N 1
ATOM 2225 C CA . ASP A 1 285 ? -1.136 21.741 -31.937 1.00 36.25 285 ASP A CA 1
ATOM 2226 C C . ASP A 1 285 ? -2.490 22.125 -32.575 1.00 36.25 285 ASP A C 1
ATOM 2228 O O . ASP A 1 285 ? -3.066 21.352 -33.344 1.00 36.25 285 ASP A O 1
ATOM 2232 N N . LYS A 1 286 ? -3.045 23.302 -32.245 1.00 28.62 286 LYS A N 1
ATOM 2233 C CA . LYS A 1 286 ? -4.287 23.795 -32.876 1.00 28.62 286 LYS A CA 1
ATOM 2234 C C . LYS A 1 286 ? -4.015 24.497 -34.225 1.00 28.62 286 LYS A C 1
ATOM 2236 O O . LYS A 1 286 ? -3.059 25.264 -34.317 1.00 28.62 286 LYS A O 1
ATOM 2241 N N . PRO A 1 287 ? -4.878 24.299 -35.245 1.00 39.59 287 PRO A N 1
ATOM 2242 C CA . PRO A 1 287 ? -4.729 24.838 -36.605 1.00 39.59 287 PRO A CA 1
ATOM 2243 C C . PRO A 1 287 ? -5.426 26.209 -36.788 1.00 39.59 287 PRO A C 1
ATOM 2245 O O . PRO A 1 287 ? -6.296 26.545 -35.979 1.00 39.59 287 PRO A O 1
ATOM 2248 N N . PRO A 1 288 ? -5.156 26.989 -37.861 1.00 33.38 288 PRO A N 1
ATOM 2249 C CA . PRO A 1 288 ? -5.947 28.177 -38.180 1.00 33.38 288 PRO A CA 1
ATOM 2250 C C . PRO A 1 288 ? -7.087 27.909 -39.195 1.00 33.38 288 PRO A C 1
ATOM 2252 O O . PRO A 1 288 ? -6.857 27.456 -40.307 1.00 33.38 288 PRO A O 1
ATOM 2255 N N . HIS A 1 289 ? -8.302 28.250 -38.742 1.00 29.41 289 HIS A N 1
ATOM 2256 C CA . HIS A 1 289 ? -9.542 28.737 -39.387 1.00 29.41 289 HIS A CA 1
ATOM 2257 C C . HIS A 1 289 ? -10.218 28.146 -40.659 1.00 29.41 289 HIS A C 1
ATOM 2259 O O . HIS A 1 289 ? -9.643 28.032 -41.731 1.00 29.41 289 HIS A O 1
ATOM 2265 N N . ALA A 1 290 ? -11.556 28.064 -40.487 1.00 26.69 290 ALA A N 1
ATOM 2266 C CA . ALA A 1 290 ? -12.706 28.162 -41.409 1.00 26.69 290 ALA A CA 1
ATOM 2267 C C . ALA A 1 290 ? -13.208 26.904 -42.163 1.00 26.69 290 ALA A C 1
ATOM 2269 O O . ALA A 1 290 ? -12.537 26.339 -43.016 1.00 26.69 290 ALA A O 1
ATOM 2270 N N . LYS A 1 291 ? -14.471 26.530 -41.873 1.00 36.94 291 LYS A N 1
ATOM 2271 C CA . LYS A 1 291 ? -15.310 25.591 -42.651 1.00 36.94 291 LYS A CA 1
ATOM 2272 C C . LYS A 1 291 ? -15.555 26.140 -44.069 1.00 36.94 291 LYS A C 1
ATOM 2274 O O . LYS A 1 291 ? -15.774 27.345 -44.202 1.00 36.94 291 LYS A O 1
ATOM 2279 N N . PRO A 1 292 ? -15.722 25.261 -45.072 1.00 28.73 292 PRO A N 1
ATOM 2280 C CA . PRO A 1 292 ? -17.100 25.066 -45.523 1.00 28.73 292 PRO A CA 1
ATOM 2281 C C . PRO A 1 292 ? -17.508 23.609 -45.793 1.00 28.73 292 PRO A C 1
ATOM 2283 O O . PRO A 1 292 ? -16.701 22.766 -46.156 1.00 28.73 292 PRO A O 1
ATOM 2286 N N . ALA A 1 293 ? -18.825 23.440 -45.643 1.00 26.25 293 ALA A N 1
ATOM 2287 C CA . ALA A 1 293 ? -19.748 22.463 -46.218 1.00 26.25 293 ALA A CA 1
ATOM 2288 C C . ALA A 1 293 ? -19.550 20.959 -45.961 1.00 26.25 293 ALA A C 1
ATOM 2290 O O . ALA A 1 293 ? -18.490 20.375 -46.128 1.00 26.25 293 ALA A O 1
ATOM 2291 N N . ALA A 1 294 ? -20.667 20.353 -45.556 1.00 43.00 294 ALA A N 1
ATOM 2292 C CA . ALA A 1 294 ? -20.854 18.926 -45.405 1.00 43.00 294 ALA A CA 1
ATOM 2293 C C . ALA A 1 294 ? -20.665 18.203 -46.741 1.00 43.00 294 ALA A C 1
ATOM 2295 O O . ALA A 1 294 ? -21.240 18.632 -47.740 1.00 43.00 294 ALA A O 1
ATOM 2296 N N . ASP A 1 295 ? -19.977 17.064 -46.712 1.00 25.42 295 ASP A N 1
ATOM 2297 C CA . ASP A 1 295 ? -20.240 16.007 -47.674 1.00 25.42 295 ASP A CA 1
ATOM 2298 C C . ASP A 1 295 ? -20.352 14.660 -46.959 1.00 25.42 295 ASP A C 1
ATOM 2300 O O . ASP A 1 295 ? -19.591 14.337 -46.042 1.00 25.42 295 ASP A O 1
ATOM 2304 N N . LYS A 1 296 ? -21.400 13.932 -47.330 1.00 40.91 296 LYS A N 1
ATOM 2305 C CA . LYS A 1 296 ? -21.736 12.606 -46.830 1.00 40.91 296 LYS A CA 1
ATOM 2306 C C . LYS A 1 296 ? -21.029 11.611 -47.741 1.00 40.91 296 LYS A C 1
ATOM 2308 O O . LYS A 1 296 ? -21.423 11.472 -48.891 1.00 40.91 296 LYS A O 1
ATOM 2313 N N . SER A 1 297 ? -20.070 10.852 -47.226 1.00 26.61 297 SER A N 1
ATOM 2314 C CA . SER A 1 297 ? -19.657 9.620 -47.898 1.00 26.61 297 SER A CA 1
ATOM 2315 C C . SER A 1 297 ? -19.251 8.559 -46.884 1.00 26.61 297 SER A C 1
ATOM 2317 O O . SER A 1 297 ? -18.264 8.705 -46.164 1.00 26.61 297 SER A O 1
ATOM 2319 N N . GLU A 1 298 ? -20.044 7.493 -46.843 1.00 42.94 298 GLU A N 1
ATOM 2320 C CA . GLU A 1 298 ? -19.682 6.190 -46.295 1.00 42.94 298 GLU A CA 1
ATOM 2321 C C . GLU A 1 298 ? -18.365 5.698 -46.932 1.00 42.94 298 GLU A C 1
ATOM 2323 O O . GLU A 1 298 ? -18.179 5.829 -48.142 1.00 42.94 298 GLU A O 1
ATOM 2328 N N . GLY A 1 299 ? -17.446 5.116 -46.150 1.00 29.67 299 GLY A N 1
ATOM 2329 C CA . GLY A 1 299 ? -16.204 4.558 -46.700 1.00 29.67 299 GLY A CA 1
ATOM 2330 C C . GLY A 1 299 ? -15.332 3.793 -45.696 1.00 29.67 299 GLY A C 1
ATOM 2331 O O . GLY A 1 299 ? -14.748 4.407 -44.816 1.00 29.67 299 GLY A O 1
ATOM 2332 N N . LYS A 1 300 ? -15.273 2.462 -45.887 1.00 33.16 300 LYS A N 1
ATOM 2333 C CA . LYS A 1 300 ? -14.283 1.422 -45.491 1.00 33.16 300 LYS A CA 1
ATOM 2334 C C . LYS A 1 300 ? -13.486 1.532 -44.170 1.00 33.16 300 LYS A C 1
ATOM 2336 O O . LYS A 1 300 ? -12.816 2.515 -43.888 1.00 33.16 300 LYS A O 1
ATOM 2341 N N . ALA A 1 301 ? -13.434 0.408 -43.443 1.00 29.45 301 ALA A N 1
ATOM 2342 C CA . ALA A 1 301 ? -12.501 0.172 -42.335 1.00 29.45 301 ALA A CA 1
ATOM 2343 C C . ALA A 1 301 ? -11.022 0.315 -42.780 1.00 29.45 301 ALA A C 1
ATOM 2345 O O . ALA A 1 301 ? -10.708 -0.070 -43.909 1.00 29.45 301 ALA A O 1
ATOM 2346 N N . PRO A 1 302 ? -10.119 0.844 -41.929 1.00 35.81 302 PRO A N 1
ATOM 2347 C CA . PRO A 1 302 ? -8.724 1.092 -42.298 1.00 35.81 302 PRO A CA 1
ATOM 2348 C C . PRO A 1 302 ? -7.880 -0.196 -42.368 1.00 35.81 302 PRO A C 1
ATOM 2350 O O . PRO A 1 302 ? -7.949 -1.039 -41.473 1.00 35.81 302 PRO A O 1
ATOM 2353 N N . ASP A 1 303 ? -7.036 -0.310 -43.402 1.00 44.84 303 ASP A N 1
ATOM 2354 C CA . ASP A 1 303 ? -6.023 -1.365 -43.570 1.00 44.84 303 ASP A CA 1
ATOM 2355 C C . ASP A 1 303 ? -4.820 -1.113 -42.639 1.00 44.84 303 ASP A C 1
ATOM 2357 O O . ASP A 1 303 ? -3.909 -0.342 -42.953 1.00 44.84 303 ASP A O 1
ATOM 2361 N N . VAL A 1 304 ? -4.790 -1.772 -41.479 1.00 47.69 304 VAL A N 1
ATOM 2362 C CA . VAL A 1 304 ? -3.612 -1.789 -40.595 1.00 47.69 304 VAL A CA 1
ATOM 2363 C C . VAL A 1 304 ? -2.786 -3.042 -40.897 1.00 47.69 304 VAL A C 1
ATOM 2365 O O . VAL A 1 304 ? -3.175 -4.142 -40.515 1.00 47.69 304 VAL A O 1
ATOM 2368 N N . ILE A 1 305 ? -1.636 -2.887 -41.568 1.00 54.88 305 ILE A N 1
ATOM 2369 C CA . ILE A 1 305 ? -0.696 -3.986 -41.860 1.00 54.88 305 ILE A CA 1
ATOM 2370 C C . ILE A 1 305 ? 0.628 -3.750 -41.124 1.00 54.88 305 ILE A C 1
ATOM 2372 O O . ILE A 1 305 ? 1.331 -2.759 -41.346 1.00 54.88 305 ILE A O 1
ATOM 2376 N N . ALA A 1 306 ? 0.981 -4.695 -40.261 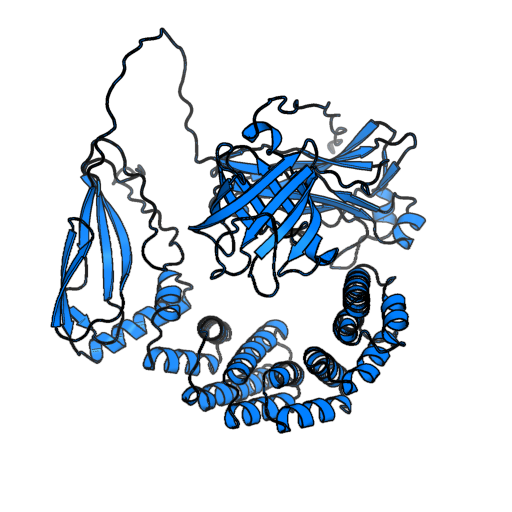1.00 58.34 306 ALA A N 1
ATOM 2377 C CA . ALA A 1 306 ? 2.143 -4.692 -39.385 1.00 58.34 306 ALA A CA 1
ATOM 2378 C C . ALA A 1 306 ? 3.099 -5.828 -39.766 1.00 58.34 306 ALA A C 1
ATOM 2380 O O . ALA A 1 306 ? 2.652 -6.969 -39.820 1.00 58.34 306 ALA A O 1
ATOM 2381 N N . LYS A 1 307 ? 4.388 -5.528 -39.982 1.00 64.06 307 LYS A N 1
ATOM 2382 C CA . LYS A 1 307 ? 5.436 -6.551 -40.122 1.00 64.06 307 LYS A CA 1
ATOM 2383 C C . LYS A 1 307 ? 6.278 -6.635 -38.864 1.00 64.06 307 LYS A C 1
ATOM 2385 O O . LYS A 1 307 ? 6.784 -5.622 -38.384 1.00 64.06 307 LYS A O 1
ATOM 2390 N N . TYR A 1 308 ? 6.487 -7.837 -38.365 1.00 61.69 308 TYR A N 1
ATOM 2391 C CA . TYR A 1 308 ? 7.304 -8.108 -37.198 1.00 61.69 308 TYR A CA 1
ATOM 2392 C C . TYR A 1 308 ? 8.663 -8.669 -37.633 1.00 61.69 308 TYR A C 1
ATOM 2394 O O . TYR A 1 308 ? 8.803 -9.418 -38.595 1.00 61.69 308 TYR A O 1
ATOM 2402 N N . LYS A 1 309 ? 9.711 -8.280 -36.917 1.00 71.12 309 LYS A N 1
ATOM 2403 C CA . LYS A 1 309 ? 11.068 -8.801 -37.036 1.00 71.12 309 LYS A CA 1
ATOM 2404 C C . LYS A 1 309 ? 11.598 -9.036 -35.637 1.00 71.12 309 LYS A C 1
ATOM 2406 O O . LYS A 1 309 ? 11.541 -8.163 -34.782 1.00 71.12 309 LYS A O 1
ATOM 2411 N N . ILE A 1 310 ? 12.179 -10.199 -35.408 1.00 66.88 310 ILE A N 1
ATOM 2412 C CA . ILE A 1 310 ? 12.806 -10.511 -34.130 1.00 66.88 310 ILE A CA 1
ATOM 2413 C C . ILE A 1 310 ? 14.312 -10.348 -34.302 1.00 66.88 310 ILE A C 1
ATOM 2415 O O . ILE A 1 310 ? 14.902 -10.842 -35.263 1.00 66.88 310 ILE A O 1
ATOM 2419 N N . VAL A 1 311 ? 14.944 -9.620 -33.386 1.00 75.00 311 VAL A N 1
ATOM 2420 C CA . VAL A 1 311 ? 16.401 -9.539 -33.291 1.00 75.00 311 VAL A CA 1
ATOM 2421 C C . VAL A 1 311 ? 16.818 -10.141 -31.965 1.00 75.00 311 VAL A C 1
ATOM 2423 O O . VAL A 1 311 ? 16.576 -9.580 -30.902 1.00 75.00 311 VAL A O 1
ATOM 2426 N N . ALA A 1 312 ? 17.471 -11.287 -32.038 1.00 69.38 312 ALA A N 1
ATOM 2427 C CA . ALA A 1 312 ? 18.091 -11.944 -30.905 1.00 69.38 312 ALA A CA 1
ATOM 2428 C C . ALA A 1 312 ? 19.565 -12.189 -31.232 1.00 69.38 312 ALA A C 1
ATOM 2430 O O . ALA A 1 312 ? 19.938 -12.299 -32.404 1.00 69.38 312 ALA A O 1
ATOM 2431 N N . GLU A 1 313 ? 20.412 -12.276 -30.207 1.00 79.88 313 GLU A N 1
ATOM 2432 C CA . GLU A 1 313 ? 21.753 -12.824 -30.406 1.00 79.88 313 GLU A CA 1
ATOM 2433 C C . GLU A 1 313 ? 21.611 -14.252 -30.948 1.00 79.88 313 GLU A C 1
ATOM 2435 O O . GLU A 1 313 ? 20.804 -15.038 -30.446 1.00 79.88 313 GLU A O 1
ATOM 2440 N N . ALA A 1 314 ? 22.369 -14.570 -32.003 1.00 77.50 314 ALA A N 1
ATOM 2441 C CA . ALA A 1 314 ? 22.263 -15.852 -32.704 1.00 77.50 314 ALA A CA 1
ATOM 2442 C C . ALA A 1 314 ? 22.593 -17.042 -31.797 1.00 77.50 314 ALA A C 1
ATOM 2444 O O . ALA A 1 314 ? 22.150 -18.160 -32.048 1.00 77.50 314 ALA A O 1
ATOM 2445 N N . THR A 1 315 ? 23.389 -16.802 -30.757 1.00 82.69 315 THR A N 1
ATOM 2446 C CA . THR A 1 315 ? 23.668 -17.755 -29.689 1.00 82.69 315 THR A CA 1
ATOM 2447 C C . THR A 1 315 ? 23.156 -17.180 -28.373 1.00 82.69 315 THR A C 1
ATOM 2449 O O . THR A 1 315 ? 23.342 -15.992 -28.131 1.00 82.69 315 THR A O 1
ATOM 2452 N N . GLN A 1 316 ? 22.503 -18.003 -27.558 1.00 86.69 316 GLN A N 1
ATOM 2453 C CA . GLN A 1 316 ? 21.942 -17.666 -26.247 1.00 86.69 316 GLN A CA 1
ATOM 2454 C C . GLN A 1 316 ? 22.396 -18.720 -25.229 1.00 86.69 316 GLN A C 1
ATOM 2456 O O . GLN A 1 316 ? 22.531 -19.886 -25.605 1.00 86.69 316 GLN A O 1
ATOM 2461 N N . PRO A 1 317 ? 22.642 -18.354 -23.963 1.00 87.25 317 PRO A N 1
ATOM 2462 C CA . PRO A 1 317 ? 23.047 -19.330 -22.963 1.00 87.25 317 PRO A CA 1
ATOM 2463 C C . PRO A 1 317 ? 21.844 -20.150 -22.482 1.00 87.25 317 PRO A C 1
ATOM 2465 O O . PRO A 1 317 ? 20.780 -19.594 -22.201 1.00 87.25 317 PRO A O 1
ATOM 2468 N N . ALA A 1 318 ? 22.024 -21.462 -22.348 1.00 81.56 318 ALA A N 1
ATOM 2469 C CA . ALA A 1 318 ? 21.062 -22.336 -21.686 1.00 81.56 318 ALA A CA 1
ATOM 2470 C C . ALA A 1 318 ? 20.863 -21.920 -20.215 1.00 81.56 318 ALA A C 1
ATOM 2472 O O . ALA A 1 318 ? 21.759 -21.357 -19.588 1.00 81.56 318 ALA A O 1
ATOM 2473 N N . GLY A 1 319 ? 19.669 -22.167 -19.667 1.00 73.50 319 GLY A N 1
ATOM 2474 C CA . GLY A 1 319 ? 19.347 -21.878 -18.261 1.00 73.50 319 GLY A CA 1
ATOM 2475 C C . GLY A 1 319 ? 19.068 -20.405 -17.925 1.00 73.50 319 GLY A C 1
ATOM 2476 O O . GLY A 1 319 ? 18.674 -20.109 -16.800 1.00 73.50 319 GLY A O 1
ATOM 2477 N N . SER A 1 320 ? 19.225 -19.480 -18.877 1.00 80.19 320 SER A N 1
ATOM 2478 C CA . SER A 1 320 ? 18.854 -18.061 -18.748 1.00 80.19 320 SER A CA 1
ATOM 2479 C C . SER A 1 320 ? 17.661 -17.749 -19.660 1.00 80.19 320 SER A C 1
ATOM 2481 O O . SER A 1 320 ? 17.526 -18.399 -20.702 1.00 80.19 320 SER A O 1
ATOM 2483 N N . PRO A 1 321 ? 16.782 -16.783 -19.326 1.00 79.00 321 PRO A N 1
ATOM 2484 C CA . PRO A 1 321 ? 15.719 -16.380 -20.240 1.00 79.00 321 PRO A CA 1
ATOM 2485 C C . PRO A 1 321 ? 16.296 -15.884 -21.570 1.00 79.00 321 PRO A C 1
ATOM 2487 O O . PRO A 1 321 ? 17.312 -15.180 -21.607 1.00 79.00 321 PRO A O 1
ATOM 2490 N N . ILE A 1 322 ? 15.633 -16.222 -22.678 1.00 74.75 322 ILE A N 1
ATOM 2491 C CA . ILE A 1 322 ? 16.073 -15.770 -24.000 1.00 74.75 322 ILE A CA 1
ATOM 2492 C C . ILE A 1 322 ? 15.747 -14.287 -24.129 1.00 74.75 322 ILE A C 1
ATOM 2494 O O . ILE A 1 322 ? 14.580 -13.899 -24.204 1.00 74.75 322 ILE A O 1
ATOM 2498 N N . LEU A 1 323 ? 16.793 -13.461 -24.169 1.00 79.00 323 LEU A N 1
ATOM 2499 C CA . LEU A 1 323 ? 16.654 -12.021 -24.339 1.00 79.00 323 LEU A CA 1
ATOM 2500 C C . LEU A 1 323 ? 16.652 -11.665 -25.820 1.00 79.00 323 LEU A C 1
ATOM 2502 O O . LEU A 1 323 ? 17.567 -12.018 -26.572 1.00 79.00 323 LEU A O 1
ATOM 2506 N N . MET A 1 324 ? 15.635 -10.921 -26.229 1.00 73.69 324 MET A N 1
ATOM 2507 C CA . MET A 1 324 ? 15.466 -10.496 -27.609 1.00 73.69 324 MET A CA 1
ATOM 2508 C C . MET A 1 324 ? 14.911 -9.082 -27.697 1.00 73.69 324 MET A C 1
ATOM 2510 O O . MET A 1 324 ? 14.477 -8.473 -26.720 1.00 73.69 324 MET A O 1
ATOM 2514 N N . LYS A 1 325 ? 14.956 -8.558 -28.913 1.00 75.31 325 LYS A N 1
ATOM 2515 C CA . LYS A 1 325 ? 14.380 -7.292 -29.318 1.00 75.31 325 LYS A CA 1
ATOM 2516 C C . LYS A 1 325 ? 13.295 -7.584 -30.340 1.00 75.31 325 LYS A C 1
ATOM 2518 O O . LYS A 1 325 ? 13.586 -8.073 -31.431 1.00 75.31 325 LYS A O 1
ATOM 2523 N N . LEU A 1 326 ? 12.055 -7.290 -29.984 1.00 62.00 326 LEU A N 1
ATOM 2524 C CA . LEU A 1 326 ? 10.945 -7.330 -30.922 1.00 62.00 326 LEU A CA 1
ATOM 2525 C C . LEU A 1 326 ? 10.952 -6.019 -31.694 1.00 62.00 326 LEU A C 1
ATOM 2527 O O . LEU A 1 326 ? 10.831 -4.944 -31.105 1.00 62.00 326 LEU A O 1
ATOM 2531 N N . ILE A 1 327 ? 11.162 -6.126 -33.001 1.00 68.06 327 ILE A N 1
ATOM 2532 C CA . ILE A 1 327 ? 11.126 -5.012 -33.928 1.00 68.06 327 ILE A CA 1
ATOM 2533 C C . ILE A 1 327 ? 9.816 -5.072 -34.693 1.00 68.06 327 ILE A C 1
ATOM 2535 O O . ILE A 1 327 ? 9.569 -6.016 -35.430 1.00 68.06 327 ILE A O 1
ATOM 2539 N N . TRP A 1 328 ? 8.974 -4.066 -34.543 1.00 64.69 328 TRP A N 1
ATOM 2540 C CA . TRP A 1 328 ? 7.728 -3.985 -35.290 1.00 64.69 328 TRP A CA 1
ATOM 2541 C C . TRP A 1 328 ? 7.806 -2.830 -36.282 1.00 64.69 328 TRP A C 1
ATOM 2543 O O . TRP A 1 328 ? 7.942 -1.678 -35.875 1.00 64.69 328 TRP A O 1
ATOM 2553 N N . THR A 1 329 ? 7.718 -3.153 -37.575 1.00 66.75 329 THR A N 1
ATOM 2554 C CA . THR A 1 329 ? 7.619 -2.216 -38.690 1.00 66.75 329 THR A CA 1
ATOM 2555 C C . THR A 1 329 ? 6.170 -1.939 -39.104 1.00 66.75 329 THR A C 1
ATOM 2557 O O . THR A 1 329 ? 5.403 -2.854 -39.415 1.00 66.75 329 THR A O 1
ATOM 2560 N N . ASN A 1 330 ? 5.796 -0.663 -39.175 1.00 61.84 330 ASN A N 1
ATOM 2561 C CA . ASN A 1 330 ? 4.529 -0.258 -39.778 1.00 61.84 330 ASN A CA 1
ATOM 2562 C C . ASN A 1 330 ? 4.614 -0.367 -41.301 1.00 61.84 330 ASN A C 1
ATOM 2564 O O . ASN A 1 330 ? 5.486 0.252 -41.897 1.00 61.84 330 ASN A O 1
ATOM 2568 N N . THR A 1 331 ? 3.718 -1.108 -41.947 1.00 61.75 331 THR A N 1
ATOM 2569 C CA . THR A 1 331 ? 3.668 -1.181 -43.421 1.00 61.75 331 THR A CA 1
ATOM 2570 C C . THR A 1 331 ? 2.368 -0.649 -44.017 1.00 61.75 331 THR A C 1
ATOM 2572 O O . THR A 1 331 ? 2.245 -0.596 -45.238 1.00 61.75 331 THR A O 1
ATOM 2575 N N . GLY A 1 332 ? 1.418 -0.235 -43.175 1.00 55.34 332 GLY A N 1
ATOM 2576 C CA . GLY A 1 332 ? 0.195 0.446 -43.594 1.00 55.34 332 GLY A CA 1
ATOM 2577 C C . GLY A 1 332 ? 0.423 1.939 -43.824 1.00 55.34 332 GLY A C 1
ATOM 2578 O O . GLY A 1 332 ? 1.486 2.474 -43.521 1.00 55.34 332 GLY A O 1
ATOM 2579 N N . THR A 1 333 ? -0.584 2.629 -44.358 1.00 44.81 333 THR A N 1
ATOM 2580 C CA . THR A 1 333 ? -0.526 4.076 -44.639 1.00 44.81 333 THR A CA 1
ATOM 2581 C C . THR A 1 333 ? -0.801 4.948 -43.412 1.00 44.81 333 THR A C 1
ATOM 2583 O O . THR A 1 333 ? -0.479 6.133 -43.423 1.00 44.81 333 THR A O 1
ATOM 2586 N N . GLU A 1 334 ? -1.356 4.360 -42.351 1.00 44.91 334 GLU A N 1
ATOM 2587 C CA . GLU A 1 334 ? -1.682 5.020 -41.083 1.00 44.91 334 GLU A CA 1
ATOM 2588 C C . GLU A 1 334 ? -0.645 4.694 -39.991 1.00 44.91 334 GLU A C 1
ATOM 2590 O O . GLU A 1 334 ? -0.114 3.581 -39.978 1.00 44.91 334 GLU A O 1
ATOM 2595 N N . PRO A 1 335 ? -0.334 5.610 -39.051 1.00 40.44 335 PRO A N 1
ATOM 2596 C CA . PRO A 1 335 ? 0.567 5.341 -37.928 1.00 40.44 335 PRO A CA 1
ATOM 2597 C C . PRO A 1 335 ? 0.058 4.202 -37.036 1.00 40.44 335 PRO A C 1
ATOM 2599 O O . PRO A 1 335 ? -1.114 4.169 -36.658 1.00 40.44 335 PRO A O 1
ATOM 2602 N N . LEU A 1 336 ? 0.951 3.301 -36.627 1.00 40.25 336 LEU A N 1
ATOM 2603 C CA . LEU A 1 336 ? 0.594 2.256 -35.674 1.00 40.25 336 LEU A CA 1
ATOM 2604 C C . LEU A 1 336 ? 0.424 2.830 -34.275 1.00 40.25 336 LEU A C 1
ATOM 2606 O O . LEU A 1 336 ? 1.355 3.400 -33.706 1.00 40.25 336 LEU A O 1
ATOM 2610 N N . ARG A 1 337 ? -0.743 2.586 -33.681 1.00 37.44 337 ARG A N 1
ATOM 2611 C CA . ARG A 1 337 ? -0.937 2.706 -32.236 1.00 37.44 337 ARG A CA 1
ATOM 2612 C C . ARG A 1 337 ? -0.607 1.356 -31.615 1.00 37.44 337 ARG A C 1
ATOM 2614 O O . ARG A 1 337 ? -1.389 0.420 -31.743 1.00 37.44 337 ARG A O 1
ATOM 2621 N N . TYR A 1 338 ? 0.560 1.239 -30.992 1.00 37.31 338 TYR A N 1
ATOM 2622 C CA . TYR A 1 338 ? 0.967 0.014 -30.311 1.00 37.31 338 TYR A CA 1
ATOM 2623 C C . TYR A 1 338 ? 0.949 0.212 -28.791 1.00 37.31 338 TYR A C 1
ATOM 2625 O O . TYR A 1 338 ? 1.377 1.242 -28.274 1.00 37.31 338 TYR A O 1
ATOM 2633 N N . TRP A 1 339 ? 0.465 -0.806 -28.083 1.00 31.64 339 TRP A N 1
ATOM 2634 C CA . TRP A 1 339 ? 0.583 -0.971 -26.637 1.00 31.64 339 TRP A CA 1
ATOM 2635 C C . TRP A 1 339 ? 1.193 -2.348 -26.398 1.00 31.64 339 TRP A C 1
ATOM 2637 O O . TRP A 1 339 ? 0.662 -3.349 -26.879 1.00 31.64 339 TRP A O 1
ATOM 2647 N N . SER A 1 340 ? 2.324 -2.430 -25.703 1.00 30.62 340 SER A N 1
ATOM 2648 C CA . SER A 1 340 ? 2.932 -3.723 -25.395 1.00 30.62 340 SER A CA 1
ATOM 2649 C C . SER A 1 340 ? 2.312 -4.319 -24.137 1.00 30.62 340 SER A C 1
ATOM 2651 O O . SER A 1 340 ? 2.822 -4.154 -23.031 1.00 30.62 340 SER A O 1
ATOM 2653 N N . SER A 1 341 ? 1.208 -5.034 -24.301 1.00 31.03 341 SER A N 1
ATOM 2654 C CA . SER A 1 341 ? 0.778 -6.051 -23.343 1.00 31.03 341 SER A CA 1
ATOM 2655 C C . SER A 1 341 ? 1.244 -7.410 -23.865 1.00 31.03 341 SER A C 1
ATOM 2657 O O . SER A 1 341 ? 0.520 -8.083 -24.594 1.00 31.03 341 SER A O 1
ATOM 2659 N N . GLY A 1 342 ? 2.482 -7.790 -23.553 1.00 25.27 342 GLY A N 1
ATOM 2660 C CA . GLY A 1 342 ? 3.022 -9.112 -23.867 1.00 25.27 342 GLY A CA 1
ATOM 2661 C C . GLY A 1 342 ? 3.699 -9.693 -22.634 1.00 25.27 342 GLY A C 1
ATOM 2662 O O . GLY A 1 342 ? 4.763 -9.210 -22.269 1.00 25.27 342 GLY A O 1
ATOM 2663 N N . GLY A 1 343 ? 3.055 -10.681 -22.006 1.00 31.16 343 GLY A N 1
ATOM 2664 C CA . GLY A 1 343 ? 3.625 -11.596 -21.006 1.00 31.16 343 GLY A CA 1
ATOM 2665 C C . GLY A 1 343 ? 4.415 -10.948 -19.866 1.00 31.16 343 GLY A C 1
ATOM 2666 O O . GLY A 1 343 ? 5.631 -10.810 -19.948 1.00 31.16 343 GLY A O 1
ATOM 2667 N N . ASP A 1 344 ? 3.703 -10.576 -18.804 1.00 39.75 344 ASP A N 1
ATOM 2668 C CA . ASP A 1 344 ? 4.199 -10.233 -17.463 1.00 39.75 344 ASP A CA 1
ATOM 2669 C C . ASP A 1 344 ? 5.266 -9.131 -17.297 1.00 39.75 344 ASP A C 1
ATOM 2671 O O . ASP A 1 344 ? 5.670 -8.870 -16.180 1.00 39.75 344 ASP A O 1
ATOM 2675 N N . TYR A 1 345 ? 5.642 -8.351 -18.311 1.00 34.28 345 TYR A N 1
ATOM 2676 C CA . TYR A 1 345 ? 6.571 -7.216 -18.139 1.00 34.28 345 TYR A CA 1
ATOM 2677 C C . TYR A 1 345 ? 5.964 -5.997 -17.387 1.00 34.28 345 TYR A C 1
ATOM 2679 O O . TYR A 1 345 ? 4.915 -5.510 -17.821 1.00 34.28 345 TYR A O 1
ATOM 2687 N N . PRO A 1 346 ? 6.603 -5.372 -16.366 1.00 35.03 346 PRO A N 1
ATOM 2688 C CA . PRO A 1 346 ? 6.216 -4.040 -15.903 1.00 35.03 346 PRO A CA 1
ATOM 2689 C C . PRO A 1 346 ? 6.511 -3.051 -17.028 1.00 35.03 346 PRO A C 1
ATOM 2691 O O . PRO A 1 346 ? 7.662 -2.879 -17.422 1.00 35.03 346 PRO A O 1
ATOM 2694 N N . GLY A 1 347 ? 5.458 -2.449 -17.587 1.00 37.03 347 GLY A N 1
ATOM 2695 C CA . GLY A 1 347 ? 5.523 -1.638 -18.804 1.00 37.03 347 GLY A CA 1
ATOM 2696 C C . GLY A 1 347 ? 6.719 -0.685 -18.824 1.00 37.03 347 GLY A C 1
ATOM 2697 O O . GLY A 1 347 ? 6.750 0.312 -18.105 1.00 37.03 347 GLY A O 1
ATOM 2698 N N . LEU A 1 348 ? 7.708 -0.990 -19.664 1.00 34.47 348 LEU A N 1
ATOM 2699 C CA . LEU A 1 348 ? 8.808 -0.083 -19.950 1.00 34.47 348 LEU A CA 1
ATOM 2700 C C . LEU A 1 348 ? 8.246 1.145 -20.664 1.00 34.47 348 LEU A C 1
ATOM 2702 O O . LEU A 1 348 ? 7.819 1.057 -21.813 1.00 34.47 348 LEU A O 1
ATOM 2706 N N . GLY A 1 349 ? 8.290 2.303 -20.007 1.00 36.06 349 GLY A N 1
ATOM 2707 C CA . GLY A 1 349 ? 8.023 3.606 -20.618 1.00 36.06 349 GLY A CA 1
ATOM 2708 C C . GLY A 1 349 ? 9.125 4.036 -21.595 1.00 36.06 349 GLY A C 1
ATOM 2709 O O . GLY A 1 349 ? 9.723 5.094 -21.425 1.00 36.06 349 GLY A O 1
ATOM 2710 N N . LEU A 1 350 ? 9.446 3.213 -22.597 1.00 31.56 350 LEU A N 1
ATOM 2711 C CA . LEU A 1 350 ? 10.410 3.555 -23.641 1.00 31.56 350 LEU A CA 1
ATOM 2712 C C . LEU A 1 350 ? 9.695 4.255 -24.804 1.00 31.56 350 LEU A C 1
ATOM 2714 O O . LEU A 1 350 ? 9.017 3.620 -25.607 1.00 31.56 350 LEU A O 1
ATOM 2718 N N . THR A 1 351 ? 9.900 5.566 -24.929 1.00 32.53 351 THR A N 1
ATOM 2719 C CA . THR A 1 351 ? 9.658 6.318 -26.170 1.00 32.53 351 THR A CA 1
ATOM 2720 C C . THR A 1 351 ? 10.979 6.447 -26.931 1.00 32.53 351 THR A C 1
ATOM 2722 O O . THR A 1 351 ? 11.936 7.042 -26.436 1.00 32.53 351 THR A O 1
ATOM 2725 N N . ALA A 1 352 ? 11.066 5.882 -28.139 1.00 32.75 352 ALA A N 1
ATOM 2726 C CA . ALA A 1 352 ? 12.240 6.047 -28.995 1.00 32.75 352 ALA A CA 1
ATOM 2727 C C . ALA A 1 352 ? 12.232 7.445 -29.644 1.00 32.75 352 ALA A C 1
ATOM 2729 O O . ALA A 1 352 ? 11.275 7.819 -30.317 1.00 32.75 352 ALA A O 1
ATOM 2730 N N . LYS A 1 353 ? 13.312 8.215 -29.459 1.00 37.16 353 LYS A N 1
ATOM 2731 C CA . LYS A 1 353 ? 13.571 9.483 -30.159 1.00 37.16 353 LYS A CA 1
ATOM 2732 C C . LYS A 1 353 ? 14.687 9.277 -31.176 1.00 37.16 353 LYS A C 1
ATOM 2734 O O . LYS A 1 353 ? 15.790 8.900 -30.790 1.00 37.16 353 LYS A O 1
ATOM 2739 N N . VAL A 1 354 ? 14.430 9.597 -32.442 1.00 37.41 354 VAL A N 1
ATOM 2740 C CA . VAL A 1 354 ? 15.484 9.786 -33.447 1.00 37.41 354 VAL A CA 1
ATOM 2741 C C . VAL A 1 354 ? 15.415 11.223 -33.950 1.00 37.41 354 VAL A C 1
ATOM 2743 O O . VAL A 1 354 ? 14.346 11.725 -34.301 1.00 37.41 354 VAL A O 1
ATOM 2746 N N . THR A 1 355 ? 16.569 11.882 -33.942 1.00 35.56 355 THR A N 1
ATOM 2747 C CA . THR A 1 355 ? 16.756 13.265 -34.380 1.00 35.56 355 THR A CA 1
ATOM 2748 C C . THR A 1 355 ? 17.577 13.232 -35.661 1.00 35.56 355 THR A C 1
ATOM 2750 O O . THR A 1 355 ? 18.632 12.598 -35.688 1.00 35.56 355 THR A O 1
ATOM 2753 N N . ASP A 1 356 ? 17.099 13.873 -36.726 1.00 34.50 356 ASP A N 1
ATOM 2754 C CA . ASP A 1 356 ? 17.877 13.980 -37.963 1.00 34.50 356 ASP A CA 1
ATOM 2755 C C . ASP A 1 356 ? 19.046 14.980 -37.827 1.00 34.50 356 ASP A C 1
ATOM 2757 O O . ASP A 1 356 ? 19.161 15.708 -36.837 1.00 34.50 356 ASP A O 1
ATOM 2761 N N . ALA A 1 357 ? 19.924 15.033 -38.836 1.00 29.70 357 ALA A N 1
ATOM 2762 C CA . ALA A 1 357 ? 21.091 15.925 -38.858 1.00 29.70 357 ALA A CA 1
ATOM 2763 C C . ALA A 1 357 ? 20.735 17.433 -38.821 1.00 29.70 357 ALA A C 1
ATOM 2765 O O . ALA A 1 357 ? 21.628 18.258 -38.647 1.00 29.70 357 ALA A O 1
ATOM 2766 N N . ALA A 1 358 ? 19.450 17.794 -38.954 1.00 34.53 358 ALA A N 1
ATOM 2767 C CA . ALA A 1 358 ? 18.927 19.157 -38.851 1.00 34.53 358 ALA A CA 1
ATOM 2768 C C . ALA A 1 358 ? 18.224 19.441 -37.504 1.00 34.53 358 ALA A C 1
ATOM 2770 O O . ALA A 1 358 ? 17.682 20.529 -37.308 1.00 34.53 358 ALA A O 1
ATOM 2771 N N . GLY A 1 359 ? 18.226 18.490 -36.562 1.00 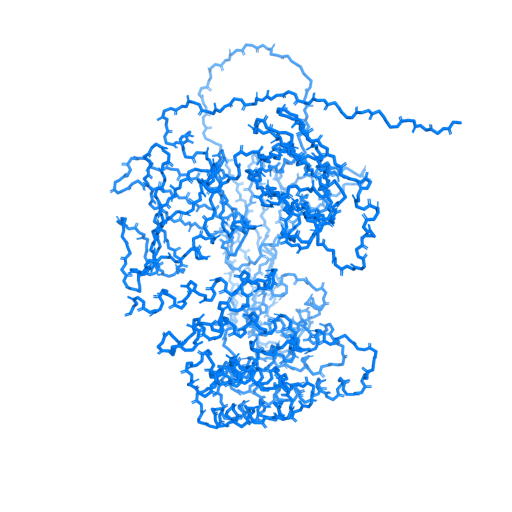32.94 359 GLY A N 1
ATOM 2772 C CA . GLY A 1 359 ? 17.693 18.689 -35.212 1.00 32.94 359 GLY A CA 1
ATOM 2773 C C . GLY A 1 359 ? 16.174 18.518 -35.079 1.00 32.94 359 GLY A C 1
ATOM 2774 O O . GLY A 1 359 ? 15.624 18.831 -34.022 1.00 32.94 359 GLY A O 1
ATOM 2775 N N . LYS A 1 360 ? 15.469 18.027 -36.109 1.00 32.50 360 LYS A N 1
ATOM 2776 C CA . LYS A 1 360 ? 14.007 17.865 -36.075 1.00 32.50 360 LYS A CA 1
ATOM 2777 C C . LYS A 1 360 ? 13.631 16.484 -35.529 1.00 32.50 360 LYS A C 1
ATOM 2779 O O . LYS A 1 360 ? 14.071 15.455 -36.034 1.00 32.50 360 LYS A O 1
ATOM 2784 N N . VAL A 1 361 ? 12.788 16.461 -34.495 1.00 35.66 361 VAL A N 1
ATOM 2785 C CA . VAL A 1 361 ? 12.284 15.227 -33.866 1.00 35.66 361 VAL A CA 1
ATOM 2786 C C . VAL A 1 361 ? 11.035 14.742 -34.612 1.00 35.66 361 VAL A C 1
ATOM 2788 O O . VAL A 1 361 ? 10.126 15.538 -34.858 1.00 35.66 361 VAL A O 1
ATOM 2791 N N . ARG A 1 362 ? 10.966 13.450 -34.960 1.00 39.28 362 ARG A N 1
ATOM 2792 C CA . ARG A 1 362 ? 9.760 12.805 -35.521 1.00 39.28 362 ARG A CA 1
ATOM 2793 C C . ARG A 1 362 ? 9.319 11.611 -34.665 1.00 39.28 362 ARG A C 1
ATOM 2795 O O . ARG A 1 362 ? 10.162 10.833 -34.231 1.00 39.28 362 ARG A O 1
ATOM 2802 N N . GLU A 1 363 ? 8.006 11.472 -34.461 1.00 42.72 363 GLU A N 1
ATOM 2803 C CA . GLU A 1 363 ? 7.367 10.246 -33.955 1.00 42.72 363 GLU A CA 1
ATOM 2804 C C . GLU A 1 363 ? 7.260 9.199 -35.052 1.00 42.72 363 GLU A C 1
ATOM 2806 O O . GLU A 1 363 ? 6.899 9.530 -36.188 1.00 42.72 363 GLU A O 1
ATOM 2811 N N . LEU A 1 364 ? 7.534 7.951 -34.680 1.00 51.28 364 LEU A N 1
ATOM 2812 C CA . LEU A 1 364 ? 7.510 6.785 -35.546 1.00 51.28 364 LEU A CA 1
ATOM 2813 C C . LEU A 1 364 ? 7.086 5.538 -34.722 1.00 51.28 364 LEU A C 1
ATOM 2815 O O . LEU A 1 364 ? 7.440 5.473 -33.543 1.00 51.28 364 LEU A O 1
ATOM 2819 N N . PRO A 1 365 ? 6.365 4.557 -35.319 1.00 43.88 365 PRO A N 1
ATOM 2820 C CA . PRO A 1 365 ? 6.447 4.304 -36.750 1.00 43.88 365 PRO A CA 1
ATOM 2821 C C . PRO A 1 365 ? 5.279 4.758 -37.648 1.00 43.88 365 PRO A C 1
ATOM 2823 O O . PRO A 1 365 ? 4.137 4.311 -37.524 1.00 43.88 365 PRO A O 1
ATOM 2826 N N . ARG A 1 366 ? 5.615 5.598 -38.640 1.00 46.91 366 ARG A N 1
ATOM 2827 C CA . ARG A 1 366 ? 4.854 5.831 -39.881 1.00 46.91 366 ARG A CA 1
ATOM 2828 C C . ARG A 1 366 ? 5.091 4.654 -40.834 1.00 46.91 366 ARG A C 1
ATOM 2830 O O . ARG A 1 366 ? 5.925 3.803 -40.548 1.00 46.91 366 ARG A O 1
ATOM 2837 N N . ALA A 1 367 ? 4.387 4.611 -41.962 1.00 43.53 367 ALA A N 1
ATOM 2838 C CA . ALA A 1 367 ? 4.637 3.641 -43.029 1.00 43.53 367 ALA A CA 1
ATOM 2839 C C . ALA A 1 367 ? 6.148 3.527 -43.355 1.00 43.53 367 ALA A C 1
ATOM 2841 O O . ALA A 1 367 ? 6.741 4.468 -43.880 1.00 43.53 367 ALA A O 1
ATOM 2842 N N . GLY A 1 368 ? 6.763 2.384 -43.040 1.00 49.41 368 GLY A N 1
ATOM 2843 C CA . GLY A 1 368 ? 8.183 2.068 -43.238 1.00 49.41 368 GLY A CA 1
ATOM 2844 C C . GLY A 1 368 ? 9.052 2.055 -41.971 1.00 49.41 368 GLY A C 1
ATOM 2845 O O . GLY 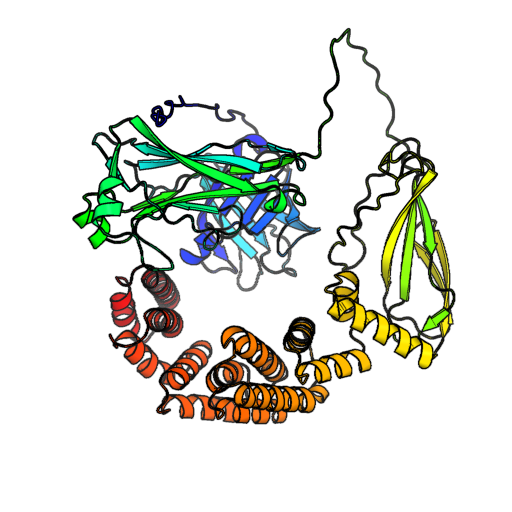A 1 368 ? 10.168 1.538 -42.002 1.00 49.41 368 GLY A O 1
ATOM 2846 N N . ASP A 1 369 ? 8.570 2.576 -40.847 1.00 51.19 369 ASP A N 1
ATOM 2847 C CA . ASP A 1 369 ? 9.365 2.768 -39.632 1.00 51.19 369 ASP A CA 1
ATOM 2848 C C . ASP A 1 369 ? 9.255 1.614 -38.637 1.00 51.19 369 ASP A C 1
ATOM 2850 O O . ASP A 1 369 ? 8.268 0.885 -38.649 1.00 51.19 369 ASP A O 1
ATOM 2854 N N . SER A 1 370 ? 10.240 1.470 -37.738 1.00 55.88 370 SER A N 1
ATOM 2855 C CA . SER A 1 370 ? 10.337 0.328 -36.817 1.00 55.88 370 SER A CA 1
ATOM 2856 C C . SER A 1 370 ? 10.509 0.710 -35.339 1.00 55.88 370 SER A C 1
ATOM 2858 O O . SER A 1 370 ? 11.396 1.491 -35.001 1.00 55.88 370 SER A O 1
ATOM 2860 N N . LEU A 1 371 ? 9.721 0.102 -34.446 1.00 59.38 371 LEU A N 1
ATOM 2861 C CA . LEU A 1 371 ? 9.879 0.178 -32.986 1.00 59.38 371 LEU A CA 1
ATOM 2862 C C . LEU A 1 371 ? 10.690 -1.007 -32.468 1.00 59.38 371 LEU A C 1
ATOM 2864 O O . LEU A 1 371 ? 10.424 -2.118 -32.894 1.00 59.38 371 LEU A O 1
ATOM 2868 N N . THR A 1 372 ? 11.584 -0.802 -31.493 1.00 61.06 372 THR A N 1
ATOM 2869 C CA . THR A 1 372 ? 12.289 -1.890 -30.791 1.00 61.06 372 THR A CA 1
ATOM 2870 C C . THR A 1 372 ? 11.870 -2.006 -29.326 1.00 61.06 372 THR A C 1
ATOM 2872 O O . THR A 1 372 ? 12.025 -1.051 -28.568 1.00 61.06 372 THR A O 1
ATOM 2875 N N . MET A 1 373 ? 11.437 -3.195 -28.908 1.00 61.69 373 MET A N 1
ATOM 2876 C CA . MET A 1 373 ? 11.076 -3.500 -27.522 1.00 61.69 373 MET A CA 1
ATOM 2877 C C . MET A 1 373 ? 11.927 -4.637 -26.968 1.00 61.69 373 MET A C 1
ATOM 2879 O O . MET A 1 373 ? 12.048 -5.665 -27.639 1.00 61.69 373 MET A O 1
ATOM 2883 N N . PRO A 1 374 ? 12.520 -4.497 -25.773 1.00 65.25 374 PRO A N 1
ATOM 2884 C CA . PRO A 1 374 ? 13.194 -5.619 -25.149 1.00 65.25 374 PRO A CA 1
ATOM 2885 C C . PRO A 1 374 ? 12.141 -6.627 -24.664 1.00 65.25 374 PRO A C 1
ATOM 2887 O O . PRO A 1 374 ? 11.076 -6.252 -24.176 1.00 65.25 374 PRO A O 1
ATOM 2890 N N . ALA A 1 375 ? 12.439 -7.908 -24.823 1.00 63.25 375 ALA A N 1
ATOM 2891 C CA . ALA A 1 375 ? 11.572 -9.010 -24.441 1.00 63.25 375 ALA A CA 1
ATOM 2892 C C . ALA A 1 375 ? 12.411 -10.141 -23.842 1.00 63.25 375 ALA A C 1
ATOM 2894 O O . ALA A 1 375 ? 13.584 -10.316 -24.186 1.00 63.25 375 ALA A O 1
ATOM 2895 N N . ALA A 1 376 ? 11.793 -10.896 -22.941 1.00 67.81 376 ALA A N 1
ATOM 2896 C CA . ALA A 1 376 ? 12.352 -12.094 -22.342 1.00 67.81 376 ALA A CA 1
ATOM 2897 C C . ALA A 1 376 ? 11.304 -13.202 -22.429 1.00 67.81 376 ALA A C 1
ATOM 2899 O O . ALA A 1 376 ? 10.132 -12.959 -22.144 1.00 67.81 376 ALA A O 1
ATOM 2900 N N . ILE A 1 377 ? 11.726 -14.399 -22.815 1.00 65.44 377 ILE A N 1
ATOM 2901 C CA . ILE A 1 377 ? 10.907 -15.609 -22.716 1.00 65.44 377 ILE A CA 1
ATOM 2902 C C . ILE A 1 377 ? 11.596 -16.597 -21.782 1.00 65.44 377 ILE A C 1
ATOM 2904 O O . ILE A 1 377 ? 12.806 -16.499 -21.558 1.00 65.44 377 ILE A O 1
ATOM 2908 N N . VAL A 1 378 ? 10.816 -17.539 -21.254 1.00 68.00 378 VAL A N 1
ATOM 2909 C CA . VAL A 1 378 ? 11.305 -18.625 -20.396 1.00 68.00 378 VAL A CA 1
ATOM 2910 C C . VAL A 1 378 ? 12.582 -19.273 -20.967 1.00 68.00 378 VAL A C 1
ATOM 2912 O O . VAL A 1 378 ? 12.717 -19.376 -22.192 1.00 68.00 378 VAL A O 1
ATOM 2915 N N . PRO A 1 379 ? 13.528 -19.707 -20.114 1.00 75.25 379 PRO A N 1
ATOM 2916 C CA . PRO A 1 379 ? 14.705 -20.443 -20.564 1.00 75.25 379 PRO A CA 1
ATOM 2917 C C . PRO A 1 379 ? 14.326 -21.661 -21.416 1.00 75.25 379 PRO A C 1
ATOM 2919 O O . PRO A 1 379 ? 13.391 -22.390 -21.084 1.00 75.25 379 PRO A O 1
ATOM 2922 N N . LEU A 1 380 ? 15.071 -21.895 -22.498 1.00 69.75 380 LEU A N 1
ATOM 2923 C CA . LEU A 1 380 ? 14.896 -23.054 -23.377 1.00 69.75 380 LEU A CA 1
ATOM 2924 C C . LEU A 1 380 ? 16.066 -24.044 -23.201 1.00 69.75 380 LEU A C 1
ATOM 2926 O O . LEU A 1 380 ? 17.170 -23.612 -22.854 1.00 69.75 380 LEU A O 1
ATOM 2930 N N . PRO A 1 381 ? 15.863 -25.354 -23.442 1.00 73.19 381 PRO A N 1
ATOM 2931 C CA . PRO A 1 381 ? 16.952 -26.336 -23.482 1.00 73.19 381 PRO A CA 1
ATOM 2932 C C . PRO A 1 381 ? 17.973 -26.041 -24.591 1.00 73.19 381 PRO A C 1
ATOM 2934 O O . PRO A 1 381 ? 17.680 -25.282 -25.513 1.00 73.19 381 PRO A O 1
ATOM 2937 N N . GLU A 1 382 ? 19.145 -26.679 -24.558 1.00 81.50 382 GLU A N 1
ATOM 2938 C CA . GLU A 1 382 ? 20.108 -26.610 -25.667 1.00 81.50 382 GLU A CA 1
ATOM 2939 C C . GLU A 1 382 ? 19.458 -27.046 -26.991 1.00 81.50 382 GLU A C 1
ATOM 2941 O O . GLU A 1 382 ? 18.706 -28.019 -27.044 1.00 81.50 382 GLU A O 1
ATOM 2946 N N . GLY A 1 383 ? 19.722 -26.306 -28.067 1.00 67.81 383 GLY A N 1
ATOM 2947 C CA . GLY A 1 383 ? 19.148 -26.598 -29.374 1.00 67.81 383 GLY A CA 1
ATOM 2948 C C . GLY A 1 383 ? 19.065 -25.384 -30.285 1.00 67.81 383 GLY A C 1
ATOM 2949 O O . GLY A 1 383 ? 19.381 -24.256 -29.908 1.00 67.81 383 GLY A O 1
ATOM 2950 N N . VAL A 1 384 ? 18.626 -25.613 -31.519 1.00 73.12 384 VAL A N 1
ATOM 2951 C CA . VAL A 1 384 ? 18.360 -24.544 -32.484 1.00 73.12 384 VAL A CA 1
ATOM 2952 C C . VAL A 1 384 ? 16.856 -24.358 -32.578 1.00 73.12 384 VAL A C 1
ATOM 2954 O O . VAL A 1 384 ? 16.140 -25.261 -33.001 1.00 73.12 384 VAL A O 1
ATOM 2957 N N . TYR A 1 385 ? 16.389 -23.172 -32.215 1.00 61.81 385 TYR A N 1
ATOM 2958 C CA . TYR A 1 385 ? 14.976 -22.821 -32.194 1.00 61.81 385 TYR A CA 1
ATOM 2959 C C . TYR A 1 385 ? 14.692 -21.742 -33.222 1.00 61.81 385 TYR A C 1
ATOM 2961 O O . TYR A 1 385 ? 15.523 -20.870 -33.474 1.00 61.81 385 TYR A O 1
ATOM 2969 N N . THR A 1 386 ? 13.489 -21.778 -33.782 1.00 68.81 386 THR A N 1
ATOM 2970 C CA . THR A 1 386 ? 12.919 -20.626 -34.477 1.00 68.81 386 THR A CA 1
ATOM 2971 C C . THR A 1 386 ? 11.895 -20.015 -33.534 1.00 68.81 386 THR A C 1
ATOM 2973 O O . THR A 1 386 ? 10.929 -20.675 -33.168 1.00 68.81 386 THR A O 1
ATOM 2976 N N . VAL A 1 387 ? 12.149 -18.790 -33.083 1.00 57.44 387 VAL A N 1
ATOM 2977 C CA . VAL A 1 387 ? 11.183 -18.007 -32.310 1.00 57.44 387 VAL A CA 1
ATOM 2978 C C . VAL A 1 387 ? 10.358 -17.209 -33.301 1.00 57.44 387 VAL A C 1
ATOM 2980 O O . VAL A 1 387 ? 10.936 -16.533 -34.153 1.00 57.44 387 VAL A O 1
ATOM 2983 N N . GLU A 1 388 ? 9.036 -17.283 -33.185 1.00 55.31 388 GLU A N 1
ATOM 2984 C CA . GLU A 1 388 ? 8.091 -16.611 -34.075 1.00 55.31 388 GLU A CA 1
ATOM 2985 C C . GLU A 1 388 ? 7.136 -15.728 -33.269 1.00 55.31 388 GLU A C 1
ATOM 2987 O O . GLU A 1 388 ? 6.655 -16.112 -32.203 1.00 55.31 388 GLU A O 1
ATOM 2992 N N . VAL A 1 389 ? 6.877 -14.525 -33.773 1.00 56.16 389 VAL A N 1
ATOM 2993 C CA . VAL A 1 389 ? 5.905 -13.574 -33.232 1.00 56.16 389 VAL A CA 1
ATOM 2994 C C . VAL A 1 389 ? 5.173 -12.978 -34.424 1.00 56.16 389 VAL A C 1
ATOM 2996 O O . VAL A 1 389 ? 5.748 -12.187 -35.172 1.00 56.16 389 VAL A O 1
ATOM 2999 N N . ASN A 1 390 ? 3.907 -13.361 -34.594 1.00 66.88 390 ASN A N 1
ATOM 3000 C CA . ASN A 1 390 ? 3.105 -13.044 -35.778 1.00 66.88 390 ASN A CA 1
ATOM 3001 C C . ASN A 1 390 ? 3.836 -13.450 -37.075 1.00 66.88 390 ASN A C 1
ATOM 3003 O O . ASN A 1 390 ? 4.117 -14.630 -37.251 1.00 66.88 390 ASN A O 1
ATOM 3007 N N . ASP A 1 391 ? 4.154 -12.514 -37.976 1.00 62.09 391 ASP A N 1
ATOM 3008 C CA . ASP A 1 391 ? 4.880 -12.784 -39.230 1.00 62.09 391 ASP A CA 1
ATOM 3009 C C . ASP A 1 391 ? 6.414 -12.654 -39.103 1.00 62.09 391 ASP A C 1
ATOM 3011 O O . ASP A 1 391 ? 7.142 -12.851 -40.078 1.00 62.09 391 ASP A O 1
ATOM 3015 N N . GLY A 1 392 ? 6.920 -12.334 -37.908 1.00 61.28 392 GLY A N 1
ATOM 3016 C CA . GLY A 1 392 ? 8.345 -12.209 -37.628 1.00 61.28 392 GLY A CA 1
ATOM 3017 C C . GLY A 1 392 ? 8.947 -13.487 -37.068 1.00 61.28 392 GLY A C 1
ATOM 3018 O O . GLY A 1 392 ? 8.378 -14.099 -36.170 1.00 61.28 392 GLY A O 1
ATOM 3019 N N . SER A 1 393 ? 10.145 -13.851 -37.530 1.00 63.94 393 SER A N 1
ATOM 3020 C CA . SER A 1 393 ? 10.880 -15.011 -37.023 1.00 63.94 393 SER A CA 1
ATOM 3021 C C . SER A 1 393 ? 12.369 -14.730 -36.825 1.00 63.94 393 SER A C 1
ATOM 3023 O O . SER A 1 393 ? 12.975 -13.915 -37.527 1.00 63.94 393 SER A O 1
ATOM 3025 N N . ALA A 1 394 ? 12.975 -15.402 -35.848 1.00 68.50 394 ALA A N 1
ATOM 3026 C CA . ALA A 1 394 ? 14.421 -15.435 -35.657 1.00 68.50 394 ALA A CA 1
ATOM 3027 C C . ALA A 1 394 ? 14.883 -16.835 -35.261 1.00 68.50 394 ALA A C 1
ATOM 3029 O O . ALA A 1 394 ? 14.296 -17.473 -34.389 1.00 68.50 394 ALA A O 1
ATOM 3030 N N . LYS A 1 395 ? 15.988 -17.284 -35.863 1.00 71.12 395 LYS A N 1
ATOM 3031 C CA . LYS A 1 395 ? 16.686 -18.486 -35.409 1.00 71.12 395 LYS A CA 1
ATOM 3032 C C . LYS A 1 395 ? 17.617 -18.134 -34.257 1.00 71.12 395 LYS A C 1
ATOM 3034 O O . LYS A 1 395 ? 18.484 -17.275 -34.407 1.00 71.12 395 LYS A O 1
ATOM 3039 N N . VAL A 1 396 ? 17.455 -18.822 -33.137 1.00 71.69 396 VAL A N 1
ATOM 3040 C CA . VAL A 1 396 ? 18.325 -18.721 -31.964 1.00 71.69 396 VAL A CA 1
ATOM 3041 C C . VAL A 1 396 ? 18.921 -20.088 -31.675 1.00 71.69 396 VAL A C 1
ATOM 3043 O O . VAL A 1 396 ? 18.222 -21.096 -31.646 1.00 71.69 396 VAL A O 1
ATOM 3046 N N . THR A 1 397 ? 20.232 -20.129 -31.485 1.00 78.75 397 THR A N 1
ATOM 3047 C CA . THR A 1 397 ? 20.928 -21.322 -31.007 1.00 78.75 397 THR A CA 1
ATOM 3048 C C . THR A 1 397 ? 21.119 -21.171 -29.512 1.00 78.75 397 THR A C 1
ATOM 3050 O O . THR A 1 397 ? 21.864 -20.303 -29.067 1.00 78.75 397 THR A O 1
ATOM 3053 N N . VAL A 1 398 ? 20.452 -21.993 -28.725 1.00 81.19 398 VAL A N 1
ATOM 3054 C CA . VAL A 1 398 ? 20.704 -22.077 -27.293 1.00 81.19 398 VAL A CA 1
ATOM 3055 C C . VAL A 1 398 ? 21.842 -23.060 -27.093 1.00 81.19 398 VAL A C 1
ATOM 3057 O O . VAL A 1 398 ? 21.756 -24.187 -27.574 1.00 81.19 398 VAL A O 1
ATOM 3060 N N . LYS A 1 399 ? 22.915 -22.618 -26.438 1.00 84.31 399 LYS A N 1
ATOM 3061 C CA . LYS A 1 399 ? 24.085 -23.442 -26.120 1.00 84.31 399 LYS A CA 1
ATOM 3062 C C . LYS A 1 399 ? 24.277 -23.511 -24.622 1.00 84.31 399 LYS A C 1
ATOM 3064 O O . LYS A 1 399 ? 24.135 -22.496 -23.936 1.00 84.31 399 LYS A O 1
ATOM 3069 N N . ASP A 1 400 ? 24.680 -24.674 -24.138 1.00 88.50 400 ASP A N 1
ATOM 3070 C CA . ASP A 1 400 ? 25.241 -24.782 -22.800 1.00 88.50 400 ASP A CA 1
ATOM 3071 C C . ASP A 1 400 ? 26.670 -24.207 -22.795 1.00 88.50 400 ASP A C 1
ATOM 3073 O O . ASP A 1 400 ? 27.659 -24.885 -23.064 1.00 88.50 400 ASP A O 1
ATOM 3077 N N . ASP A 1 401 ? 26.767 -22.891 -22.593 1.00 90.38 401 ASP A N 1
ATOM 3078 C CA . ASP A 1 401 ? 28.030 -22.159 -22.490 1.00 90.38 401 ASP A CA 1
ATOM 3079 C C . ASP A 1 401 ? 28.072 -21.394 -21.165 1.00 90.38 401 ASP A C 1
ATOM 3081 O O . ASP A 1 401 ? 27.509 -20.304 -21.016 1.00 90.38 401 ASP A O 1
ATOM 3085 N N . ALA A 1 402 ? 28.796 -21.959 -20.198 1.00 87.25 402 ALA A N 1
ATOM 3086 C CA . ALA A 1 402 ? 28.924 -21.405 -18.855 1.00 87.25 402 ALA A CA 1
ATOM 3087 C C . ALA A 1 402 ? 29.539 -19.992 -18.826 1.00 87.25 402 ALA A C 1
ATOM 3089 O O . ALA A 1 402 ? 29.186 -19.180 -17.967 1.00 87.25 402 ALA A O 1
ATOM 3090 N N . LYS A 1 403 ? 30.449 -19.657 -19.757 1.00 90.12 403 LYS A N 1
ATOM 3091 C CA . LYS A 1 403 ? 31.043 -18.309 -19.818 1.00 90.12 403 LYS A CA 1
ATOM 3092 C C . LYS A 1 403 ? 30.014 -17.299 -20.305 1.00 90.12 403 LYS A C 1
ATOM 3094 O O . LYS A 1 403 ? 29.941 -16.192 -19.769 1.00 90.12 403 LYS A O 1
ATOM 3099 N N . MET A 1 404 ? 29.219 -17.677 -21.303 1.00 89.00 404 MET A N 1
ATOM 3100 C CA . MET A 1 404 ? 28.145 -16.838 -21.823 1.00 89.00 404 MET A CA 1
ATOM 3101 C C . MET A 1 404 ? 27.036 -16.637 -20.788 1.00 89.00 404 MET A C 1
ATOM 3103 O O . MET A 1 404 ? 26.589 -15.507 -20.587 1.00 89.00 404 MET A O 1
ATOM 3107 N N . PHE A 1 405 ? 26.634 -17.712 -20.108 1.00 88.25 405 PHE A N 1
ATOM 3108 C CA . PHE A 1 405 ? 25.643 -17.671 -19.039 1.00 88.25 405 PHE A CA 1
ATOM 3109 C C . PHE A 1 405 ? 26.078 -16.719 -17.922 1.00 88.25 405 PHE A C 1
ATOM 3111 O O . PHE A 1 405 ? 25.369 -15.764 -17.608 1.00 88.25 405 PHE A O 1
ATOM 3118 N N . LYS A 1 406 ? 27.307 -16.880 -17.419 1.00 89.06 406 LYS A N 1
ATOM 3119 C CA . LYS A 1 406 ? 27.866 -15.996 -16.391 1.00 89.06 406 LYS A CA 1
ATOM 3120 C C . LYS A 1 406 ? 27.889 -14.529 -16.828 1.00 89.06 406 LYS A C 1
ATOM 3122 O O . LYS A 1 406 ? 27.472 -13.654 -16.078 1.00 89.06 406 LYS A O 1
ATOM 3127 N N . LYS A 1 407 ? 28.315 -14.250 -18.065 1.00 90.56 407 LYS A N 1
ATOM 3128 C CA . LYS A 1 407 ? 28.320 -12.884 -18.612 1.00 90.56 407 LYS A CA 1
ATOM 3129 C C . LYS A 1 407 ? 26.911 -12.274 -18.657 1.00 90.56 407 LYS A C 1
ATOM 3131 O O . LYS A 1 407 ? 26.765 -11.078 -18.414 1.00 90.56 407 LYS A O 1
ATOM 3136 N N . ARG A 1 408 ? 25.883 -13.069 -18.979 1.00 90.31 408 ARG A N 1
ATOM 3137 C CA . ARG A 1 408 ? 24.480 -12.622 -18.981 1.00 90.31 408 ARG A CA 1
ATOM 3138 C C . ARG A 1 408 ? 24.024 -12.233 -17.576 1.00 90.31 408 ARG A C 1
ATOM 3140 O O . ARG A 1 408 ? 23.385 -11.196 -17.421 1.00 90.31 408 ARG A O 1
ATOM 3147 N N . GLU A 1 409 ? 24.374 -13.026 -16.571 1.00 89.88 409 GLU A N 1
ATOM 3148 C CA . GLU A 1 409 ? 24.058 -12.712 -15.176 1.00 89.88 409 GLU A CA 1
ATOM 3149 C C . GLU A 1 409 ? 24.798 -11.468 -14.677 1.00 89.88 409 GLU A C 1
ATOM 3151 O O . GLU A 1 409 ? 24.198 -10.633 -14.002 1.00 89.88 409 GLU A O 1
ATOM 3156 N N . ASP A 1 410 ? 26.070 -11.302 -15.052 1.00 89.31 410 ASP A N 1
ATOM 3157 C CA . ASP A 1 410 ? 26.858 -10.111 -14.724 1.00 89.31 410 ASP A CA 1
ATOM 3158 C C . ASP A 1 410 ? 26.240 -8.826 -15.296 1.00 89.31 410 ASP A C 1
ATOM 3160 O O . ASP A 1 410 ? 26.172 -7.813 -14.596 1.00 89.31 410 ASP A O 1
ATOM 3164 N N . ASP A 1 411 ? 25.747 -8.871 -16.538 1.00 88.94 411 ASP A N 1
ATOM 3165 C CA . ASP A 1 411 ? 25.058 -7.740 -17.169 1.00 88.94 411 ASP A CA 1
ATOM 3166 C C . ASP A 1 411 ? 23.737 -7.407 -16.465 1.00 88.94 411 ASP A C 1
ATOM 3168 O O . ASP A 1 411 ? 23.495 -6.252 -16.107 1.00 88.94 411 ASP A O 1
ATOM 3172 N N . LEU A 1 412 ? 22.896 -8.419 -16.227 1.00 86.44 412 LEU A N 1
ATOM 3173 C CA . LEU A 1 412 ? 21.610 -8.233 -15.553 1.00 86.44 412 LEU A CA 1
ATOM 3174 C C . LEU A 1 412 ? 21.801 -7.646 -14.151 1.00 86.44 412 LEU A C 1
ATOM 3176 O O . LEU A 1 412 ? 21.129 -6.680 -13.793 1.00 86.44 412 LEU A O 1
ATOM 3180 N N . HIS A 1 413 ? 22.765 -8.163 -13.390 1.00 86.50 413 HIS A N 1
ATOM 3181 C CA . HIS A 1 413 ? 23.088 -7.661 -12.057 1.00 86.50 413 HIS A CA 1
ATOM 3182 C C . HIS A 1 413 ? 23.532 -6.192 -12.069 1.00 86.50 413 HIS A C 1
ATOM 3184 O O . HIS A 1 413 ? 22.989 -5.367 -11.332 1.00 86.50 413 HIS A O 1
ATOM 3190 N N . ALA A 1 414 ? 24.452 -5.831 -12.968 1.00 85.94 414 ALA A N 1
ATOM 3191 C CA . ALA A 1 414 ? 24.941 -4.458 -13.089 1.00 85.94 414 ALA A CA 1
ATOM 3192 C C . ALA A 1 414 ? 23.835 -3.457 -13.473 1.00 85.94 414 ALA A C 1
ATOM 3194 O O . ALA A 1 414 ? 23.902 -2.279 -13.112 1.00 85.94 414 ALA A O 1
ATOM 3195 N N . ARG A 1 415 ? 22.818 -3.911 -14.211 1.00 82.12 415 ARG A N 1
ATOM 3196 C CA . ARG A 1 415 ? 21.667 -3.101 -14.631 1.00 82.12 415 ARG A CA 1
ATOM 3197 C C . ARG A 1 415 ? 20.667 -2.867 -13.495 1.00 82.12 415 ARG A C 1
ATOM 3199 O O . ARG A 1 415 ? 20.142 -1.757 -13.391 1.00 82.12 415 ARG A O 1
ATOM 3206 N N . ILE A 1 416 ? 20.483 -3.828 -12.581 1.00 72.44 416 ILE A N 1
ATOM 3207 C CA . ILE A 1 416 ? 19.707 -3.601 -11.344 1.00 72.44 416 ILE A CA 1
ATOM 3208 C C . ILE A 1 416 ? 20.344 -2.508 -10.497 1.00 72.44 416 ILE A C 1
ATOM 3210 O O . ILE A 1 416 ? 19.635 -1.624 -10.028 1.00 72.44 416 ILE A O 1
ATOM 3214 N N . GLY A 1 417 ? 21.672 -2.540 -10.324 1.00 65.94 417 GLY A N 1
ATOM 3215 C CA . GLY A 1 417 ? 22.389 -1.536 -9.530 1.00 65.94 417 GLY A CA 1
ATOM 3216 C C . GLY A 1 417 ? 22.189 -0.102 -10.040 1.00 65.94 417 GLY A C 1
ATOM 3217 O O . GLY A 1 417 ? 22.416 0.855 -9.311 1.00 65.94 417 GLY A O 1
ATOM 3218 N N . LYS A 1 418 ? 21.719 0.055 -11.285 1.00 72.88 418 LYS A N 1
ATOM 3219 C CA . LYS A 1 418 ? 21.371 1.338 -11.916 1.00 72.88 418 LYS A CA 1
ATOM 3220 C C . LYS A 1 418 ? 19.865 1.635 -11.923 1.00 72.88 418 LYS A C 1
ATOM 3222 O O . LYS A 1 418 ? 19.453 2.629 -12.514 1.00 72.88 418 LYS A O 1
ATOM 3227 N N . GLY A 1 419 ? 19.047 0.779 -11.311 1.00 59.44 419 GLY A N 1
ATOM 3228 C CA . GLY A 1 419 ? 17.590 0.906 -11.261 1.00 59.44 419 GLY A CA 1
ATOM 3229 C C . GLY A 1 419 ? 16.877 0.564 -12.573 1.00 59.44 419 GLY A C 1
ATOM 3230 O O . GLY A 1 419 ? 15.785 1.074 -12.819 1.00 59.44 419 GLY A O 1
ATOM 3231 N N . GLU A 1 420 ? 17.471 -0.249 -13.455 1.00 69.31 420 GLU A N 1
ATOM 3232 C CA . GLU A 1 420 ? 16.830 -0.579 -14.730 1.00 69.31 420 GLU A CA 1
ATOM 3233 C C . GLU A 1 420 ? 15.649 -1.546 -14.551 1.00 69.31 420 GLU A C 1
ATOM 3235 O O . GLU A 1 420 ? 15.824 -2.726 -14.242 1.00 69.31 420 GLU A O 1
ATOM 3240 N N . LEU A 1 421 ? 14.447 -1.056 -14.857 1.00 61.25 421 LEU A N 1
ATOM 3241 C CA . LEU A 1 421 ? 13.189 -1.795 -14.719 1.00 61.25 421 LEU A CA 1
ATOM 3242 C C . LEU A 1 421 ? 13.170 -3.120 -15.494 1.00 61.25 421 LEU A C 1
ATOM 3244 O O . LEU A 1 421 ? 12.591 -4.093 -15.012 1.00 61.25 421 LEU A O 1
ATOM 3248 N N . PHE A 1 422 ? 13.823 -3.185 -16.668 1.00 67.06 422 PHE A N 1
ATOM 3249 C CA . PHE A 1 422 ? 13.858 -4.432 -17.435 1.00 67.06 422 PHE A CA 1
ATOM 3250 C C . PHE A 1 422 ? 14.669 -5.513 -16.696 1.00 67.06 422 PHE A C 1
ATOM 3252 O O . PHE A 1 422 ? 14.265 -6.663 -16.535 1.00 67.06 422 PHE A O 1
ATOM 3259 N N . ALA A 1 423 ? 15.835 -5.144 -16.177 1.00 72.25 423 ALA A N 1
ATOM 3260 C CA . ALA A 1 423 ? 16.652 -6.090 -15.429 1.00 72.25 423 ALA A CA 1
ATOM 3261 C C . ALA A 1 423 ? 15.944 -6.562 -14.146 1.00 72.25 423 ALA A C 1
ATOM 3263 O O . ALA A 1 423 ? 15.943 -7.758 -13.864 1.00 72.25 423 ALA A O 1
ATOM 3264 N N . GLN A 1 424 ? 15.279 -5.652 -13.424 1.00 70.00 424 GLN A N 1
ATOM 3265 C CA . GLN A 1 424 ? 14.512 -5.982 -12.215 1.00 70.00 424 GLN A CA 1
ATOM 3266 C C . GLN A 1 424 ? 13.396 -6.994 -12.496 1.00 70.00 424 GLN A C 1
ATOM 3268 O O . GLN A 1 424 ? 13.273 -7.988 -11.783 1.00 70.00 424 GLN A O 1
ATOM 3273 N N . TYR A 1 425 ? 12.630 -6.794 -13.572 1.00 69.56 425 TYR A N 1
ATOM 3274 C CA . TYR A 1 425 ? 11.595 -7.749 -13.960 1.00 69.56 425 TYR A CA 1
ATOM 3275 C C . TYR A 1 425 ? 12.155 -9.114 -14.332 1.00 69.56 425 TYR A C 1
ATOM 3277 O O . TYR A 1 425 ? 11.654 -10.128 -13.854 1.00 69.56 425 TYR A O 1
ATOM 3285 N N . VAL A 1 426 ? 13.180 -9.147 -15.194 1.00 71.81 426 VAL A N 1
ATOM 3286 C CA . VAL A 1 426 ? 13.763 -10.415 -15.655 1.00 71.81 426 VAL A CA 1
ATOM 3287 C C . VAL A 1 426 ? 14.185 -11.259 -14.458 1.00 71.81 426 VAL A C 1
ATOM 3289 O O . VAL A 1 426 ? 14.043 -12.473 -14.478 1.00 71.81 426 VAL A O 1
ATOM 3292 N N . ILE A 1 427 ? 14.651 -10.619 -13.396 1.00 73.75 427 ILE A N 1
ATOM 3293 C CA . ILE A 1 427 ? 15.122 -11.297 -12.196 1.00 73.75 427 ILE A CA 1
ATOM 3294 C C . ILE A 1 427 ? 13.971 -11.717 -11.298 1.00 73.75 427 ILE A C 1
ATOM 3296 O O . ILE A 1 427 ? 13.980 -12.848 -10.832 1.00 73.75 427 ILE A O 1
ATOM 3300 N N . ALA A 1 428 ? 12.961 -10.871 -11.099 1.00 66.75 428 ALA A N 1
ATOM 3301 C CA . ALA A 1 428 ? 11.769 -11.257 -10.348 1.00 66.75 428 ALA A CA 1
ATOM 3302 C C . ALA A 1 428 ? 11.040 -12.454 -10.995 1.00 66.75 428 ALA A C 1
ATOM 3304 O O . ALA A 1 428 ? 10.572 -13.343 -10.290 1.00 66.75 428 ALA A O 1
ATOM 3305 N N . ALA A 1 429 ? 10.983 -12.497 -12.331 1.00 70.06 429 ALA A N 1
ATOM 3306 C CA . ALA A 1 429 ? 10.289 -13.540 -13.086 1.00 70.06 429 ALA A CA 1
ATOM 3307 C C . ALA A 1 429 ? 11.142 -14.795 -13.355 1.00 70.06 429 ALA A C 1
ATOM 3309 O O . ALA A 1 429 ? 10.604 -15.898 -13.433 1.00 70.06 429 ALA A O 1
ATOM 3310 N N . TYR A 1 430 ? 12.463 -14.648 -13.503 1.00 76.38 430 TYR A N 1
ATOM 3311 C CA . TYR A 1 430 ? 13.371 -15.719 -13.935 1.00 76.38 430 TYR A CA 1
ATOM 3312 C C . TYR A 1 430 ? 14.624 -15.799 -13.053 1.00 76.38 430 TYR A C 1
ATOM 3314 O O . TYR A 1 430 ? 15.747 -15.889 -13.556 1.00 76.38 430 TYR A O 1
ATOM 3322 N N . LEU A 1 431 ? 14.447 -15.745 -11.729 1.00 83.81 431 LEU A N 1
ATOM 3323 C CA . LEU A 1 431 ? 15.556 -15.791 -10.778 1.00 83.81 431 LEU A CA 1
ATOM 3324 C C . LEU A 1 431 ? 16.319 -17.124 -10.869 1.00 83.81 431 LEU A C 1
ATOM 3326 O O . LEU A 1 431 ? 15.852 -18.162 -10.397 1.00 83.81 431 LEU A O 1
ATOM 3330 N N . THR A 1 432 ? 17.521 -17.092 -11.444 1.00 85.06 432 THR A N 1
ATOM 3331 C CA . THR A 1 432 ? 18.416 -18.255 -11.528 1.00 85.06 432 THR A CA 1
ATOM 3332 C C . THR A 1 432 ? 19.060 -18.558 -10.164 1.00 85.06 432 THR A C 1
ATOM 3334 O O . THR A 1 432 ? 19.221 -17.649 -9.343 1.00 85.06 432 THR A O 1
ATOM 3337 N N . PRO A 1 433 ? 19.485 -19.809 -9.891 1.00 86.25 433 PRO A N 1
ATOM 3338 C CA . PRO A 1 433 ? 20.152 -20.156 -8.631 1.00 86.25 433 PRO A CA 1
ATOM 3339 C C . PRO A 1 433 ? 21.427 -19.345 -8.353 1.00 86.25 433 PRO A C 1
ATOM 3341 O O . PRO A 1 433 ? 21.619 -18.871 -7.236 1.00 86.25 433 PRO A O 1
ATOM 3344 N N . SER A 1 434 ? 22.271 -19.129 -9.363 1.00 86.62 434 SER A N 1
ATOM 3345 C CA . SER A 1 434 ? 23.517 -18.354 -9.258 1.00 86.62 434 SER A CA 1
ATOM 3346 C C . SER A 1 434 ? 23.268 -16.866 -9.019 1.00 86.62 434 SER A C 1
ATOM 3348 O O . SER A 1 434 ? 23.948 -16.247 -8.198 1.00 86.62 434 SER A O 1
ATOM 3350 N N . LEU A 1 435 ? 22.265 -16.278 -9.676 1.00 87.56 435 LEU A N 1
ATOM 3351 C CA . LEU A 1 435 ? 21.899 -14.883 -9.447 1.00 87.56 435 LEU A CA 1
ATOM 3352 C C . LEU A 1 435 ? 21.210 -14.686 -8.095 1.00 87.56 435 LEU A C 1
ATOM 3354 O O . LEU A 1 435 ? 21.482 -13.699 -7.417 1.00 87.56 435 LEU A O 1
ATOM 3358 N N . ARG A 1 436 ? 20.387 -15.649 -7.661 1.00 89.50 436 ARG A N 1
ATOM 3359 C CA . ARG A 1 436 ? 19.855 -15.709 -6.293 1.00 89.50 436 ARG A CA 1
ATOM 3360 C C . ARG A 1 436 ? 20.987 -15.719 -5.277 1.00 89.50 436 ARG A C 1
ATOM 3362 O O . ARG A 1 436 ? 20.980 -14.905 -4.364 1.00 89.50 436 ARG A O 1
ATOM 3369 N N . GLU A 1 437 ? 21.966 -16.605 -5.450 1.00 90.25 437 GLU A N 1
ATOM 3370 C CA . GLU A 1 437 ? 23.135 -16.692 -4.573 1.00 90.25 437 GLU A CA 1
ATOM 3371 C C . GLU A 1 437 ? 23.907 -15.367 -4.536 1.00 90.25 437 GLU A C 1
ATOM 3373 O O . GLU A 1 437 ? 24.316 -14.912 -3.469 1.00 90.25 437 GLU A O 1
ATOM 3378 N N . ARG A 1 438 ? 24.066 -14.708 -5.687 1.00 90.62 438 ARG A N 1
ATOM 3379 C CA . ARG A 1 438 ? 24.701 -13.392 -5.767 1.00 90.62 438 ARG A CA 1
ATOM 3380 C C . ARG A 1 438 ? 23.920 -12.320 -5.007 1.00 90.62 438 ARG A C 1
ATOM 3382 O O . ARG A 1 438 ? 24.516 -11.643 -4.181 1.00 90.62 438 ARG A O 1
ATOM 3389 N N . LEU A 1 439 ? 22.609 -12.210 -5.221 1.00 91.69 439 LEU A N 1
ATOM 3390 C CA . LEU A 1 439 ? 21.761 -11.251 -4.503 1.00 91.69 439 LEU A CA 1
ATOM 3391 C C . LEU A 1 439 ? 21.752 -11.523 -2.994 1.00 91.69 439 LEU A C 1
ATOM 3393 O O . LEU A 1 439 ? 21.810 -10.595 -2.196 1.00 91.69 439 LEU A O 1
ATOM 3397 N N . LEU A 1 440 ? 21.745 -12.792 -2.584 1.00 93.19 440 LEU A N 1
ATOM 3398 C CA . LEU A 1 440 ? 21.864 -13.173 -1.176 1.00 93.19 440 LEU A CA 1
ATOM 3399 C C . LEU A 1 440 ? 23.210 -12.731 -0.582 1.00 93.19 440 LEU A C 1
ATOM 3401 O O . LEU A 1 440 ? 23.256 -12.253 0.550 1.00 93.19 440 LEU A O 1
ATOM 3405 N N . LYS A 1 441 ? 24.305 -12.825 -1.348 1.00 93.94 441 LYS A N 1
ATOM 3406 C CA . LYS A 1 441 ? 25.612 -12.269 -0.955 1.00 93.94 441 LYS A CA 1
ATOM 3407 C C . LYS A 1 441 ? 25.599 -10.740 -0.915 1.00 93.94 441 LYS A C 1
ATOM 3409 O O . LYS A 1 441 ? 26.258 -10.161 -0.053 1.00 93.94 441 LYS A O 1
ATOM 3414 N N . ASP A 1 442 ? 24.833 -10.085 -1.784 1.00 93.44 442 ASP A N 1
ATOM 3415 C CA . ASP A 1 442 ? 24.687 -8.627 -1.782 1.00 93.44 442 ASP A CA 1
ATOM 3416 C C . ASP A 1 442 ? 23.967 -8.105 -0.537 1.00 93.44 442 ASP A C 1
ATOM 3418 O O . ASP A 1 442 ? 24.300 -7.026 -0.059 1.00 93.44 442 ASP A O 1
ATOM 3422 N N . LEU A 1 443 ? 23.079 -8.891 0.086 1.00 93.12 443 LEU A N 1
ATOM 3423 C CA . LEU A 1 443 ? 22.499 -8.541 1.395 1.00 93.12 443 LEU A CA 1
ATOM 3424 C C . LEU A 1 443 ? 23.569 -8.327 2.475 1.00 93.12 443 LEU A C 1
ATOM 3426 O O . LEU A 1 443 ? 23.326 -7.666 3.478 1.00 93.12 443 LEU A O 1
ATOM 3430 N N . SER A 1 444 ? 24.756 -8.899 2.282 1.00 93.44 444 SER A N 1
ATOM 3431 C CA . SER A 1 444 ? 25.894 -8.832 3.193 1.00 93.44 444 SER A CA 1
ATOM 3432 C C . SER A 1 444 ? 26.909 -7.741 2.819 1.00 93.44 444 SER A C 1
ATOM 3434 O O . SER A 1 444 ? 27.969 -7.668 3.441 1.00 93.44 444 SER A O 1
ATOM 3436 N N . VAL A 1 445 ? 26.696 -6.920 1.788 1.00 91.12 445 VAL A N 1
ATOM 3437 C CA . VAL A 1 445 ? 27.690 -5.898 1.399 1.00 91.12 445 VAL A CA 1
ATOM 3438 C C . VAL A 1 445 ? 27.633 -4.667 2.303 1.00 91.12 445 VAL A C 1
ATOM 3440 O O . VAL A 1 445 ? 26.644 -4.400 2.978 1.00 91.12 445 VAL A O 1
ATOM 3443 N N . THR A 1 446 ? 28.736 -3.918 2.338 1.00 86.12 446 THR A N 1
ATOM 3444 C CA . THR A 1 446 ? 28.857 -2.699 3.153 1.00 86.12 446 THR A CA 1
ATOM 3445 C C . THR A 1 446 ? 28.147 -1.496 2.545 1.00 86.12 446 THR A C 1
ATOM 3447 O O . THR A 1 446 ? 27.924 -0.508 3.241 1.00 86.12 446 THR A O 1
ATOM 3450 N N . ASP A 1 447 ? 27.862 -1.548 1.246 1.00 85.06 447 ASP A N 1
ATOM 3451 C CA . ASP A 1 447 ? 27.127 -0.516 0.529 1.00 85.06 447 ASP A CA 1
ATOM 3452 C C . ASP A 1 447 ? 25.622 -0.679 0.779 1.00 85.06 447 ASP A C 1
ATOM 3454 O O . ASP A 1 447 ? 25.028 -1.691 0.404 1.00 85.06 447 ASP A O 1
ATOM 3458 N N . SER A 1 448 ? 25.020 0.302 1.454 1.00 76.62 448 SER A N 1
ATOM 3459 C CA . SER A 1 448 ? 23.626 0.212 1.901 1.00 76.62 448 SER A CA 1
ATOM 3460 C C . SER A 1 448 ? 22.638 0.185 0.732 1.00 76.62 448 SER A C 1
ATOM 3462 O O . SER A 1 448 ? 21.638 -0.522 0.814 1.00 76.62 448 SER A O 1
ATOM 3464 N N . ASP A 1 449 ? 22.928 0.893 -0.365 1.00 77.88 449 ASP A N 1
ATOM 3465 C CA . ASP A 1 449 ? 22.065 0.926 -1.550 1.00 77.88 449 ASP A CA 1
ATOM 3466 C C . ASP A 1 449 ? 22.033 -0.437 -2.242 1.00 77.88 449 ASP A C 1
ATOM 3468 O O . ASP A 1 449 ? 20.961 -0.952 -2.561 1.00 77.88 449 ASP A O 1
ATOM 3472 N N . THR A 1 450 ? 23.196 -1.065 -2.418 1.00 83.81 450 THR A N 1
ATOM 3473 C CA . THR A 1 450 ? 23.300 -2.409 -2.997 1.00 83.81 450 THR A CA 1
ATOM 3474 C C . THR A 1 450 ? 22.580 -3.444 -2.129 1.00 83.81 450 THR A C 1
ATOM 3476 O O . THR A 1 450 ? 21.783 -4.227 -2.651 1.00 83.81 450 THR A O 1
ATOM 3479 N N . ALA A 1 451 ? 22.793 -3.419 -0.807 1.00 86.50 451 ALA A N 1
ATOM 3480 C CA . ALA A 1 451 ? 22.112 -4.326 0.120 1.00 86.50 451 ALA A CA 1
ATOM 3481 C C . ALA A 1 451 ? 20.586 -4.123 0.107 1.00 86.50 451 ALA A C 1
ATOM 3483 O O . ALA A 1 451 ? 19.824 -5.091 0.087 1.00 86.50 451 ALA A O 1
ATOM 3484 N N . TRP A 1 452 ? 20.131 -2.868 0.056 1.00 81.94 452 TRP A N 1
ATOM 3485 C CA . TRP A 1 452 ? 18.716 -2.514 -0.023 1.00 81.94 452 TRP A CA 1
ATOM 3486 C C . TRP A 1 452 ? 18.063 -2.963 -1.335 1.00 81.94 452 TRP A C 1
ATOM 3488 O O . TRP A 1 452 ? 16.974 -3.538 -1.320 1.00 81.94 452 TRP A O 1
ATOM 3498 N N . GLN A 1 453 ? 18.717 -2.748 -2.479 1.00 77.88 453 GLN A N 1
ATOM 3499 C CA . GLN A 1 453 ? 18.222 -3.226 -3.773 1.00 77.88 453 GLN A CA 1
ATOM 3500 C C . GLN A 1 453 ? 18.115 -4.752 -3.794 1.00 77.88 453 GLN A C 1
ATOM 3502 O O . GLN A 1 453 ? 17.088 -5.286 -4.211 1.00 77.88 453 GLN A O 1
ATOM 3507 N N . ALA A 1 454 ? 19.127 -5.456 -3.280 1.00 87.75 454 ALA A N 1
ATOM 3508 C CA . ALA A 1 454 ? 19.086 -6.909 -3.165 1.00 87.75 454 ALA A CA 1
ATOM 3509 C C . ALA A 1 454 ? 17.919 -7.384 -2.285 1.00 87.75 454 ALA A C 1
ATOM 3511 O O . ALA A 1 454 ? 17.184 -8.291 -2.679 1.00 87.75 454 ALA A O 1
ATOM 3512 N N . ALA A 1 455 ? 17.694 -6.735 -1.139 1.00 87.06 455 ALA A N 1
ATOM 3513 C CA . ALA A 1 455 ? 16.590 -7.065 -0.243 1.00 87.06 455 ALA A CA 1
ATOM 3514 C C . ALA A 1 455 ? 15.220 -6.828 -0.878 1.00 87.06 455 ALA A C 1
ATOM 3516 O O . ALA A 1 455 ? 14.352 -7.683 -0.752 1.00 87.06 455 ALA A O 1
ATOM 3517 N N . GLN A 1 456 ? 15.027 -5.723 -1.601 1.00 79.50 456 GLN A N 1
ATOM 3518 C CA . GLN A 1 456 ? 13.776 -5.467 -2.320 1.00 79.50 456 GLN A CA 1
ATOM 3519 C C . GLN A 1 456 ? 13.508 -6.521 -3.400 1.00 79.50 456 GLN A C 1
ATOM 3521 O O . GLN A 1 456 ? 12.387 -7.018 -3.501 1.00 79.50 456 GLN A O 1
ATOM 3526 N N . MET A 1 457 ? 14.527 -6.882 -4.190 1.00 79.31 457 MET A N 1
ATOM 3527 C CA . MET A 1 457 ? 14.376 -7.896 -5.238 1.00 79.31 457 MET A CA 1
ATOM 3528 C C . MET A 1 457 ? 14.022 -9.259 -4.643 1.00 79.31 457 MET A C 1
ATOM 3530 O O . MET A 1 457 ? 13.104 -9.909 -5.130 1.00 79.31 457 MET A O 1
ATOM 3534 N N . LEU A 1 458 ? 14.712 -9.675 -3.576 1.00 86.00 458 LEU A N 1
ATOM 3535 C CA . LEU A 1 458 ? 14.484 -10.970 -2.932 1.00 86.00 458 LEU A CA 1
ATOM 3536 C C . LEU A 1 458 ? 13.176 -11.018 -2.128 1.00 86.00 458 LEU A C 1
ATOM 3538 O O . LEU A 1 458 ? 12.515 -12.051 -2.122 1.00 86.00 458 LEU A O 1
ATOM 3542 N N . HIS A 1 459 ? 12.757 -9.921 -1.489 1.00 81.38 459 HIS A N 1
ATOM 3543 C CA . HIS A 1 459 ? 11.506 -9.865 -0.716 1.00 81.38 459 HIS A CA 1
ATOM 3544 C C . HIS A 1 459 ? 10.258 -10.006 -1.596 1.00 81.38 459 HIS A C 1
ATOM 3546 O O . HIS A 1 459 ? 9.258 -10.568 -1.141 1.00 81.38 459 HIS A O 1
ATOM 3552 N N . GLY A 1 460 ? 10.340 -9.552 -2.854 1.00 67.56 460 GLY A N 1
ATOM 3553 C CA . GLY A 1 460 ? 9.312 -9.749 -3.881 1.00 67.56 460 GLY A CA 1
ATOM 3554 C C . GLY A 1 460 ? 9.238 -11.174 -4.443 1.00 67.56 460 GLY A C 1
ATOM 3555 O O . GLY A 1 460 ? 8.290 -11.494 -5.158 1.00 67.56 460 GLY A O 1
ATOM 3556 N N . VAL A 1 461 ? 10.201 -12.044 -4.120 1.00 72.12 461 VAL A N 1
ATOM 3557 C CA . VAL A 1 461 ? 10.169 -13.462 -4.497 1.00 72.12 461 VAL A CA 1
ATOM 3558 C C . VAL A 1 461 ? 9.300 -14.216 -3.495 1.00 72.12 461 VAL A C 1
ATOM 3560 O O . VAL A 1 461 ? 9.631 -14.327 -2.317 1.00 72.12 461 VAL A O 1
ATOM 3563 N N . GLU A 1 462 ? 8.183 -14.766 -3.967 1.00 59.50 462 GLU A N 1
ATOM 3564 C CA . GLU A 1 462 ? 7.166 -15.375 -3.100 1.00 59.50 462 GLU A CA 1
ATOM 3565 C C . GLU A 1 462 ? 7.672 -16.621 -2.344 1.00 59.50 462 GLU A C 1
ATOM 3567 O O . GLU A 1 462 ? 7.252 -16.875 -1.215 1.00 59.50 462 GLU A O 1
ATOM 3572 N N . LYS A 1 463 ? 8.583 -17.403 -2.944 1.00 71.56 463 LYS A N 1
ATOM 3573 C CA . LYS A 1 463 ? 9.069 -18.678 -2.387 1.00 71.56 463 LYS A CA 1
ATOM 3574 C C . LYS A 1 463 ? 10.586 -18.802 -2.504 1.00 71.56 463 LYS A C 1
ATOM 3576 O O . LYS A 1 463 ? 11.103 -19.262 -3.521 1.00 71.56 463 LYS A O 1
ATOM 3581 N N . LEU A 1 464 ? 11.299 -18.422 -1.446 1.00 85.00 464 LEU A N 1
ATOM 3582 C CA . LEU A 1 464 ? 12.722 -18.730 -1.303 1.00 85.00 464 LEU A CA 1
ATOM 3583 C C . LEU A 1 464 ? 12.902 -20.149 -0.728 1.00 85.00 464 LEU A C 1
ATOM 3585 O O . LEU A 1 464 ? 12.195 -20.512 0.213 1.00 85.00 464 LEU A O 1
ATOM 3589 N N . PRO A 1 465 ? 13.813 -20.967 -1.281 1.00 86.81 465 PRO A N 1
ATOM 3590 C CA . PRO A 1 465 ? 14.077 -22.307 -0.761 1.00 86.81 465 PRO A CA 1
ATOM 3591 C C . PRO A 1 465 ? 14.873 -22.278 0.549 1.00 86.81 465 PRO A C 1
ATOM 3593 O O . PRO A 1 465 ? 15.522 -21.292 0.879 1.00 86.81 465 PRO A O 1
ATOM 3596 N N . THR A 1 466 ? 14.827 -23.369 1.313 1.00 89.62 466 THR A N 1
ATOM 3597 C CA . THR A 1 466 ? 15.465 -23.468 2.640 1.00 89.62 466 THR A CA 1
ATOM 3598 C C . THR A 1 466 ? 16.994 -23.406 2.600 1.00 89.62 466 THR A C 1
ATOM 3600 O O . THR A 1 466 ? 17.609 -23.015 3.582 1.00 89.62 466 THR A O 1
ATOM 3603 N N . ASP A 1 467 ? 17.621 -23.745 1.471 1.00 90.75 467 ASP A N 1
ATOM 3604 C CA . ASP A 1 467 ? 19.079 -23.695 1.270 1.00 90.75 467 ASP A CA 1
ATOM 3605 C C . ASP A 1 467 ? 19.667 -22.276 1.364 1.00 90.75 467 ASP A C 1
ATOM 3607 O O . ASP A 1 467 ? 20.878 -22.119 1.512 1.00 90.75 467 ASP A O 1
ATOM 3611 N N . VAL A 1 468 ? 18.832 -21.233 1.297 1.00 93.56 468 VAL A N 1
ATOM 3612 C CA . VAL A 1 468 ? 19.280 -19.835 1.393 1.00 93.56 468 VAL A CA 1
ATOM 3613 C C . VAL A 1 468 ? 19.435 -19.343 2.832 1.00 93.56 468 VAL A C 1
ATOM 3615 O O . VAL A 1 468 ? 20.028 -18.284 3.048 1.00 93.56 468 VAL A O 1
ATOM 3618 N N . VAL A 1 469 ? 18.905 -20.077 3.815 1.00 95.31 469 VAL A N 1
ATOM 3619 C CA . VAL A 1 469 ? 18.875 -19.670 5.229 1.00 95.31 469 VAL A CA 1
ATOM 3620 C C . VAL A 1 469 ? 20.259 -19.297 5.779 1.00 95.31 469 VAL A C 1
ATOM 3622 O O . VAL A 1 469 ? 20.351 -18.221 6.377 1.00 95.31 469 VAL A O 1
ATOM 3625 N N . PRO A 1 470 ? 21.349 -20.049 5.516 1.00 95.69 470 PRO A N 1
ATOM 3626 C CA . PRO A 1 470 ? 22.686 -19.661 5.968 1.00 95.69 470 PRO A CA 1
ATOM 3627 C C . PRO A 1 470 ? 23.121 -18.272 5.479 1.00 95.69 470 PRO A C 1
ATOM 3629 O O . PRO A 1 470 ? 23.747 -17.515 6.220 1.00 95.69 470 PRO A O 1
ATOM 3632 N N . LEU A 1 471 ? 22.768 -17.904 4.242 1.00 95.19 471 LEU A N 1
ATOM 3633 C CA . LEU A 1 471 ? 23.114 -16.601 3.667 1.00 95.19 471 LEU A CA 1
ATOM 3634 C C . LEU A 1 471 ? 22.256 -15.475 4.252 1.00 95.19 471 LEU A C 1
ATOM 3636 O O . LEU A 1 471 ? 22.766 -14.376 4.468 1.00 95.19 471 LEU A O 1
ATOM 3640 N N . LEU A 1 472 ? 20.981 -15.741 4.558 1.00 95.88 472 LEU A N 1
ATOM 3641 C CA . LEU A 1 472 ? 20.129 -14.788 5.278 1.00 95.88 472 LEU A CA 1
ATOM 3642 C C . LEU A 1 472 ? 20.647 -14.556 6.703 1.00 95.88 472 LEU A C 1
ATOM 3644 O O . LEU A 1 472 ? 20.755 -13.409 7.133 1.00 95.88 472 LEU A O 1
ATOM 3648 N N . ALA A 1 473 ? 21.028 -15.623 7.411 1.00 94.62 473 ALA A N 1
ATOM 3649 C CA . ALA A 1 473 ? 21.624 -15.543 8.742 1.00 94.62 473 ALA A CA 1
ATOM 3650 C C . ALA A 1 473 ? 22.935 -14.742 8.725 1.00 94.62 473 ALA A C 1
ATOM 3652 O O . ALA A 1 473 ? 23.105 -13.806 9.507 1.00 94.62 473 ALA A O 1
ATOM 3653 N N . GLN A 1 474 ? 23.820 -15.038 7.767 1.00 94.75 474 GLN A N 1
ATOM 3654 C CA . GLN A 1 474 ? 25.055 -14.286 7.553 1.00 94.75 474 GLN A CA 1
ATOM 3655 C C . GLN A 1 474 ? 24.786 -12.803 7.259 1.00 94.75 474 GLN A C 1
ATOM 3657 O O . GLN A 1 474 ? 25.494 -11.937 7.777 1.00 94.75 474 GLN A O 1
ATOM 3662 N N . ALA A 1 475 ? 23.774 -12.499 6.443 1.00 94.38 475 ALA A N 1
ATOM 3663 C CA . ALA A 1 475 ? 23.398 -11.128 6.126 1.00 94.38 475 ALA A CA 1
ATOM 3664 C C . ALA A 1 475 ? 22.885 -10.374 7.354 1.00 94.38 475 ALA A C 1
ATOM 3666 O O . ALA A 1 475 ? 23.321 -9.248 7.582 1.00 94.38 475 ALA A O 1
ATOM 3667 N N . MET A 1 476 ? 22.035 -10.996 8.179 1.00 92.12 476 MET A N 1
ATOM 3668 C CA . MET A 1 476 ? 21.602 -10.403 9.449 1.00 92.12 476 MET A CA 1
ATOM 3669 C C . MET A 1 476 ? 22.806 -10.096 10.343 1.00 92.12 476 MET A C 1
ATOM 3671 O O . MET A 1 476 ? 22.965 -8.956 10.776 1.00 92.12 476 MET A O 1
ATOM 3675 N N . ASP A 1 477 ? 23.695 -11.070 10.556 1.00 89.81 477 ASP A N 1
ATOM 3676 C CA . ASP A 1 477 ? 24.902 -10.897 11.372 1.00 89.81 477 ASP A CA 1
ATOM 3677 C C . ASP A 1 477 ? 25.791 -9.758 10.866 1.00 89.81 477 ASP A C 1
ATOM 3679 O O . ASP A 1 477 ? 26.240 -8.905 11.637 1.00 89.81 477 ASP A O 1
ATOM 3683 N N . LYS A 1 478 ? 26.035 -9.716 9.554 1.00 90.50 478 LYS A N 1
ATOM 3684 C CA . LYS A 1 478 ? 26.930 -8.726 8.963 1.00 90.50 478 LYS A CA 1
ATOM 3685 C C . LYS A 1 478 ? 26.325 -7.330 8.949 1.00 90.50 478 LYS A C 1
ATOM 3687 O O . LYS A 1 478 ? 27.041 -6.383 9.264 1.00 90.50 478 LYS A O 1
ATOM 3692 N N . GLN A 1 479 ? 25.039 -7.189 8.629 1.00 87.69 479 GLN A N 1
ATOM 3693 C CA . GLN A 1 479 ? 24.373 -5.888 8.689 1.00 87.69 479 GLN A CA 1
ATOM 3694 C C . GLN A 1 479 ? 24.338 -5.369 10.129 1.00 87.69 479 GLN A C 1
ATOM 3696 O O . GLN A 1 479 ? 24.700 -4.221 10.355 1.00 87.69 479 GLN A O 1
ATOM 3701 N N . MET A 1 480 ? 24.056 -6.218 11.124 1.00 84.50 480 MET A N 1
ATOM 3702 C CA . MET A 1 480 ? 24.150 -5.820 12.535 1.00 84.50 480 MET A CA 1
ATOM 3703 C C . MET A 1 480 ? 25.555 -5.331 12.921 1.00 84.50 480 MET A C 1
ATOM 3705 O O . MET A 1 480 ? 25.685 -4.275 13.538 1.00 84.50 480 MET A O 1
ATOM 3709 N N . ALA A 1 481 ? 26.608 -6.058 12.533 1.00 85.75 481 ALA A N 1
ATOM 3710 C CA . ALA A 1 481 ? 27.988 -5.666 12.829 1.00 85.75 481 ALA A CA 1
ATOM 3711 C C . ALA A 1 481 ? 28.393 -4.352 12.134 1.00 85.75 481 ALA A C 1
ATOM 3713 O O . ALA A 1 481 ? 29.097 -3.524 12.716 1.00 85.75 481 ALA A O 1
ATOM 3714 N N . LEU A 1 482 ? 27.939 -4.138 10.893 1.00 83.31 482 LEU A N 1
ATOM 3715 C CA . LEU A 1 482 ? 28.167 -2.887 10.169 1.00 83.31 482 LEU A CA 1
ATOM 3716 C C . LEU A 1 482 ? 27.503 -1.706 10.867 1.00 83.31 482 LEU A C 1
ATOM 3718 O O . LEU A 1 482 ? 28.102 -0.632 10.942 1.00 83.31 482 LEU A O 1
ATOM 3722 N N . GLU A 1 483 ? 26.307 -1.907 11.411 1.00 74.94 483 GLU A N 1
ATOM 3723 C CA . GLU A 1 483 ? 25.628 -0.859 12.162 1.00 74.94 483 GLU A CA 1
ATOM 3724 C C . GLU A 1 483 ? 26.323 -0.517 13.474 1.00 74.94 483 GLU A C 1
ATOM 3726 O O . GLU A 1 483 ? 26.477 0.661 13.809 1.00 74.94 483 GLU A O 1
ATOM 3731 N N . GLU A 1 484 ? 26.849 -1.521 14.173 1.00 77.62 484 GLU A N 1
ATOM 3732 C CA . GLU A 1 484 ? 27.570 -1.304 15.424 1.00 77.62 484 GLU A CA 1
ATOM 3733 C C . GLU A 1 484 ? 28.841 -0.484 15.166 1.00 77.62 484 GLU A C 1
ATOM 3735 O O . GLU A 1 484 ? 29.152 0.455 15.902 1.00 77.62 484 GLU A O 1
ATOM 3740 N N . ALA A 1 485 ? 29.518 -0.760 14.048 1.00 81.38 485 ALA A N 1
ATOM 3741 C CA . ALA A 1 485 ? 30.696 -0.020 13.614 1.00 81.38 485 ALA A CA 1
ATOM 3742 C C . ALA A 1 485 ? 30.397 1.430 13.169 1.00 81.38 485 ALA A C 1
ATOM 3744 O O . ALA A 1 485 ? 31.264 2.299 13.292 1.00 81.38 485 ALA A O 1
ATOM 3745 N N . ARG A 1 486 ? 29.197 1.726 12.643 1.00 74.62 486 ARG A N 1
ATOM 3746 C CA . ARG A 1 486 ? 28.826 3.057 12.107 1.00 74.62 486 ARG A CA 1
ATOM 3747 C C . ARG A 1 486 ? 28.448 4.077 13.190 1.00 74.62 486 ARG A C 1
ATOM 3749 O O . ARG A 1 486 ? 28.597 5.287 12.972 1.00 74.62 486 ARG A O 1
ATOM 3756 N N . GLY A 1 487 ? 28.002 3.628 14.364 1.00 69.06 487 GLY A N 1
ATOM 3757 C CA . GLY A 1 487 ? 27.714 4.491 15.514 1.00 69.06 487 GLY A CA 1
ATOM 3758 C C . GLY A 1 487 ? 26.728 5.633 15.200 1.00 69.06 487 GLY A C 1
ATOM 3759 O O . GLY A 1 487 ? 25.659 5.419 14.646 1.00 69.06 487 GLY A O 1
ATOM 3760 N N . LYS A 1 488 ? 27.064 6.885 15.558 1.00 56.06 488 LYS A N 1
ATOM 3761 C CA . LYS A 1 488 ? 26.154 8.054 15.448 1.00 56.06 488 LYS A CA 1
ATOM 3762 C C . LYS A 1 488 ? 25.997 8.655 14.039 1.00 56.06 488 LYS A C 1
ATOM 3764 O O . LYS A 1 488 ? 25.206 9.579 13.879 1.00 56.06 488 LYS A O 1
ATOM 3769 N N . ARG A 1 489 ? 26.747 8.202 13.025 1.00 55.88 489 ARG A N 1
ATOM 3770 C CA . ARG A 1 489 ? 26.676 8.735 11.637 1.00 55.88 489 ARG A CA 1
ATOM 3771 C C . ARG A 1 489 ? 25.519 8.158 10.815 1.00 55.88 489 ARG A C 1
ATOM 3773 O O . ARG A 1 489 ? 25.464 8.334 9.603 1.00 55.88 489 ARG A O 1
ATOM 3780 N N . TYR A 1 490 ? 24.638 7.434 11.476 1.00 56.09 490 TYR A N 1
ATOM 3781 C CA . TYR A 1 490 ? 23.808 6.418 10.874 1.00 56.09 490 TYR A CA 1
ATOM 3782 C C . TYR A 1 490 ? 22.332 6.849 10.790 1.00 56.09 490 TYR A C 1
ATOM 3784 O O . TYR A 1 490 ? 21.869 7.612 11.63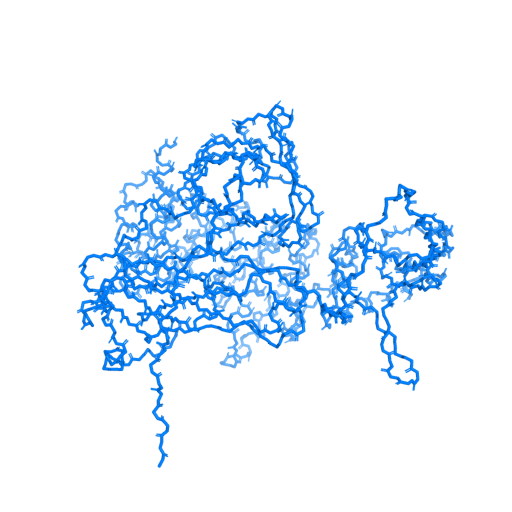9 1.00 56.09 490 TYR A O 1
ATOM 3792 N N . ASN A 1 491 ? 21.610 6.378 9.762 1.00 55.59 491 ASN A N 1
ATOM 3793 C CA . ASN A 1 491 ? 20.170 6.576 9.571 1.00 55.59 491 ASN A CA 1
ATOM 3794 C C . ASN A 1 491 ? 19.402 5.319 10.030 1.00 55.59 491 ASN A C 1
ATOM 3796 O O . ASN A 1 491 ? 19.260 4.382 9.244 1.00 55.59 491 ASN A O 1
ATOM 3800 N N . PRO A 1 492 ? 18.842 5.297 11.257 1.00 53.44 492 PRO A N 1
ATOM 3801 C CA . PRO A 1 492 ? 18.227 4.103 11.843 1.00 53.44 492 PRO A CA 1
ATOM 3802 C C . PRO A 1 492 ? 17.055 3.537 11.049 1.00 53.44 492 PRO A C 1
ATOM 3804 O O . PRO A 1 492 ? 16.724 2.368 11.184 1.00 53.44 492 PRO A O 1
ATOM 3807 N N . LYS A 1 493 ? 16.402 4.352 10.216 1.00 57.56 493 LYS A N 1
ATOM 3808 C CA . LYS A 1 493 ? 15.209 3.917 9.491 1.00 57.56 493 LYS A CA 1
ATOM 3809 C C . LYS A 1 493 ? 15.535 2.949 8.357 1.00 57.56 493 LYS A C 1
ATOM 3811 O O . LYS A 1 493 ? 14.766 2.027 8.138 1.00 57.56 493 LYS A O 1
ATOM 3816 N N . GLU A 1 494 ? 16.649 3.127 7.654 1.00 59.81 494 GLU A N 1
ATOM 3817 C CA . GLU A 1 494 ? 16.958 2.332 6.456 1.00 59.81 494 GLU A CA 1
ATOM 3818 C C . GLU A 1 494 ? 17.400 0.904 6.803 1.00 59.81 494 GLU A C 1
ATOM 3820 O O . GLU A 1 494 ? 16.865 -0.048 6.234 1.00 59.81 494 GLU A O 1
ATOM 3825 N N . THR A 1 495 ? 18.284 0.708 7.791 1.00 64.06 495 THR A N 1
ATOM 3826 C CA . THR A 1 495 ? 18.722 -0.664 8.135 1.00 64.06 495 THR A CA 1
ATOM 3827 C C . THR A 1 495 ? 17.710 -1.403 8.994 1.00 64.06 495 THR A C 1
ATOM 3829 O O . THR A 1 495 ? 17.612 -2.618 8.866 1.00 64.06 495 THR A O 1
ATOM 3832 N N . THR A 1 496 ? 16.887 -0.722 9.804 1.00 67.31 496 THR A N 1
ATOM 3833 C CA . THR A 1 496 ? 15.749 -1.398 10.449 1.00 67.31 496 THR A CA 1
ATOM 3834 C C . THR A 1 496 ? 14.816 -1.996 9.398 1.00 67.31 496 THR A C 1
ATOM 3836 O O . THR A 1 496 ? 14.366 -3.125 9.574 1.00 67.31 496 THR A O 1
ATOM 3839 N N . ILE A 1 497 ? 14.571 -1.308 8.277 1.00 73.38 497 ILE A N 1
ATOM 3840 C CA . ILE A 1 497 ? 13.748 -1.855 7.189 1.00 73.38 497 ILE A CA 1
ATOM 3841 C C . ILE A 1 497 ? 14.484 -3.005 6.482 1.00 73.38 497 ILE A C 1
ATOM 3843 O O . ILE A 1 497 ? 13.890 -4.064 6.297 1.00 73.38 497 ILE A O 1
ATOM 3847 N N . LEU A 1 498 ? 15.776 -2.850 6.166 1.00 84.50 498 LEU A N 1
ATOM 3848 C CA . LEU A 1 498 ? 16.592 -3.915 5.562 1.00 84.50 498 LEU A CA 1
ATOM 3849 C C . LEU A 1 498 ? 16.602 -5.198 6.412 1.00 84.50 498 LEU A C 1
ATOM 3851 O O . LEU A 1 498 ? 16.288 -6.275 5.911 1.00 84.50 498 LEU A O 1
ATOM 3855 N N . ILE A 1 499 ? 16.925 -5.088 7.702 1.00 86.38 499 ILE A N 1
ATOM 3856 C CA . ILE A 1 499 ? 16.955 -6.216 8.643 1.00 86.38 499 ILE A CA 1
ATOM 3857 C C . ILE A 1 499 ? 15.564 -6.835 8.782 1.00 86.38 499 ILE A C 1
ATOM 3859 O O . ILE A 1 499 ? 15.453 -8.057 8.805 1.00 86.38 499 ILE A O 1
ATOM 3863 N N . SER A 1 500 ? 14.506 -6.018 8.816 1.00 85.12 500 SER A N 1
ATOM 3864 C CA . SER A 1 500 ? 13.128 -6.527 8.850 1.00 85.12 500 SER A CA 1
ATOM 3865 C C . SER A 1 500 ? 12.811 -7.350 7.602 1.00 85.12 500 SER A C 1
ATOM 3867 O O . SER A 1 500 ? 12.261 -8.436 7.725 1.00 85.12 500 SER A O 1
ATOM 3869 N N . TYR A 1 501 ? 13.230 -6.908 6.411 1.00 89.31 501 TYR A N 1
ATOM 3870 C CA . TYR A 1 501 ? 13.006 -7.664 5.173 1.00 89.31 501 TYR A CA 1
ATOM 3871 C C . TYR A 1 501 ? 13.748 -9.001 5.195 1.00 89.31 501 TYR A C 1
ATOM 3873 O O . TYR A 1 501 ? 13.183 -10.022 4.806 1.00 89.31 501 TYR A O 1
ATOM 3881 N N . ILE A 1 502 ? 14.993 -9.019 5.682 1.00 93.62 502 ILE A N 1
ATOM 3882 C CA . ILE A 1 502 ? 15.783 -10.253 5.802 1.00 93.62 502 ILE A CA 1
ATOM 3883 C C . ILE A 1 502 ? 15.148 -11.214 6.819 1.00 93.62 502 ILE A C 1
ATOM 3885 O O . ILE A 1 502 ? 14.995 -12.401 6.527 1.00 93.62 502 ILE A O 1
ATOM 3889 N N . ALA A 1 503 ? 14.720 -10.703 7.975 1.00 92.75 503 ALA A N 1
ATOM 3890 C CA . ALA A 1 503 ? 14.063 -11.492 9.012 1.00 92.75 503 ALA A CA 1
ATOM 3891 C C . ALA A 1 503 ? 12.696 -12.032 8.554 1.00 92.75 503 ALA A C 1
ATOM 3893 O O . ALA A 1 503 ? 12.378 -13.189 8.813 1.00 92.75 503 ALA A O 1
ATOM 3894 N N . GLU A 1 504 ? 11.909 -11.244 7.819 1.00 91.00 504 GLU A N 1
ATOM 3895 C CA . GLU A 1 504 ? 10.650 -11.691 7.216 1.00 91.00 504 GLU A CA 1
ATOM 3896 C C . GLU A 1 504 ? 10.871 -12.779 6.160 1.00 91.00 504 GLU A C 1
ATOM 3898 O O . GLU A 1 504 ? 10.112 -13.745 6.119 1.00 91.00 504 GLU A O 1
ATOM 3903 N N . MET A 1 505 ? 11.909 -12.661 5.320 1.00 93.12 505 MET A N 1
ATOM 3904 C CA . MET A 1 505 ? 12.271 -13.718 4.367 1.00 93.12 505 MET A CA 1
ATOM 3905 C C . MET A 1 505 ? 12.574 -15.031 5.102 1.00 93.12 505 MET A C 1
ATOM 3907 O O . MET A 1 505 ? 12.035 -16.073 4.731 1.00 93.12 505 MET A O 1
ATOM 3911 N N . ALA A 1 506 ? 13.354 -14.978 6.187 1.00 94.88 506 ALA A N 1
ATOM 3912 C CA . ALA A 1 506 ? 13.606 -16.135 7.046 1.00 94.88 506 ALA A CA 1
ATOM 3913 C C . ALA A 1 506 ? 12.311 -16.668 7.700 1.00 94.88 506 ALA A C 1
ATOM 3915 O O . ALA A 1 506 ? 12.073 -17.877 7.711 1.00 94.88 506 ALA A O 1
ATOM 3916 N N . GLY A 1 507 ? 11.434 -15.774 8.164 1.00 92.56 507 GLY A N 1
ATOM 3917 C CA . GLY A 1 507 ? 10.127 -16.107 8.737 1.00 92.56 507 GLY A CA 1
ATOM 3918 C C . GLY A 1 507 ? 9.186 -16.820 7.766 1.00 92.56 507 GLY A C 1
ATOM 3919 O O . GLY A 1 507 ? 8.530 -17.785 8.151 1.00 92.56 507 GLY A O 1
ATOM 3920 N N . ARG A 1 508 ? 9.152 -16.408 6.490 1.00 89.94 508 ARG A N 1
ATOM 3921 C CA . ARG A 1 508 ? 8.371 -17.085 5.434 1.00 89.94 508 ARG A CA 1
ATOM 3922 C C . ARG A 1 508 ? 8.905 -18.479 5.116 1.00 89.94 508 ARG A C 1
ATOM 3924 O O . ARG A 1 508 ? 8.110 -19.356 4.788 1.00 89.94 508 ARG A O 1
ATOM 3931 N N . ILE A 1 509 ? 10.223 -18.680 5.206 1.00 93.44 509 ILE A N 1
ATOM 3932 C CA . ILE A 1 509 ? 10.838 -20.007 5.055 1.00 93.44 509 ILE A CA 1
ATOM 3933 C C . ILE A 1 509 ? 10.419 -20.910 6.220 1.00 93.44 509 ILE A C 1
ATOM 3935 O O . ILE A 1 509 ? 10.083 -22.073 6.006 1.00 93.44 509 ILE A O 1
ATOM 3939 N N . GLY A 1 510 ? 10.425 -20.383 7.448 1.00 93.38 510 GLY A N 1
ATOM 3940 C CA . GLY A 1 510 ? 9.842 -21.052 8.613 1.00 93.38 510 GLY A CA 1
ATOM 3941 C C . GLY A 1 510 ? 10.565 -22.325 9.070 1.00 93.38 510 GLY A C 1
ATOM 3942 O O . GLY A 1 510 ? 9.969 -23.119 9.793 1.00 93.38 510 GLY A O 1
ATOM 3943 N N . SER A 1 511 ? 11.815 -22.550 8.647 1.00 95.62 511 SER A N 1
ATOM 3944 C CA . SER A 1 511 ? 12.646 -23.682 9.100 1.00 95.62 511 SER A CA 1
ATOM 3945 C C . SER A 1 511 ? 13.227 -23.452 10.501 1.00 95.62 511 SER A C 1
ATOM 3947 O O . SER A 1 511 ? 13.302 -22.309 10.951 1.00 95.62 511 SER A O 1
ATOM 3949 N N . ASP A 1 512 ? 13.680 -24.515 11.169 1.00 96.25 512 ASP A N 1
ATOM 3950 C CA . ASP A 1 512 ? 14.290 -24.411 12.505 1.00 96.25 512 ASP A CA 1
ATOM 3951 C C . ASP A 1 512 ? 15.604 -23.616 12.476 1.00 96.25 512 ASP A C 1
ATOM 3953 O O . ASP A 1 512 ? 15.832 -22.767 13.329 1.00 96.25 512 ASP A O 1
ATOM 3957 N N . GLU A 1 513 ? 16.416 -23.781 11.430 1.00 96.12 513 GLU A N 1
ATOM 3958 C CA . GLU A 1 513 ? 17.633 -22.981 11.242 1.00 96.12 513 GLU A CA 1
ATOM 3959 C C . GLU A 1 513 ? 17.310 -21.490 11.025 1.00 96.12 513 GLU A C 1
ATOM 3961 O O . GLU A 1 513 ? 17.986 -20.603 11.551 1.00 96.12 513 GLU A O 1
ATOM 3966 N N . ALA A 1 514 ? 16.239 -21.193 10.278 1.00 96.62 514 ALA A N 1
ATOM 3967 C CA . ALA A 1 514 ? 15.777 -19.820 10.087 1.00 96.62 514 ALA A CA 1
ATOM 3968 C C . ALA A 1 514 ? 15.260 -19.221 11.400 1.00 96.62 514 ALA A C 1
ATOM 3970 O O . ALA A 1 514 ? 15.490 -18.041 11.668 1.00 96.62 514 ALA A O 1
ATOM 3971 N N . LEU A 1 515 ? 14.592 -20.036 12.219 1.00 97.62 515 LEU A N 1
ATOM 3972 C CA . LEU A 1 515 ? 14.145 -19.639 13.544 1.00 97.62 515 LEU A CA 1
ATOM 3973 C C . LEU A 1 515 ? 15.338 -19.317 14.441 1.00 97.62 515 LEU A C 1
ATOM 3975 O O . LEU A 1 515 ? 15.358 -18.236 15.018 1.00 97.62 515 LEU A O 1
ATOM 3979 N N . ASP A 1 516 ? 16.349 -20.182 14.505 1.00 96.62 516 ASP A N 1
ATOM 3980 C CA . ASP A 1 516 ? 17.554 -19.953 15.310 1.00 96.62 516 ASP A CA 1
ATOM 3981 C C . ASP A 1 516 ? 18.248 -18.636 14.926 1.00 96.62 516 ASP A C 1
ATOM 3983 O O . ASP A 1 516 ? 18.643 -17.846 15.792 1.00 96.62 516 ASP A O 1
ATOM 3987 N N . ALA A 1 517 ? 18.331 -18.347 13.624 1.00 95.69 517 ALA A N 1
ATOM 3988 C CA . ALA A 1 517 ? 18.894 -17.099 13.121 1.00 95.69 517 ALA A CA 1
ATOM 3989 C C . ALA A 1 517 ? 18.073 -15.865 13.548 1.00 95.69 517 ALA A C 1
ATOM 3991 O O . ALA A 1 517 ? 18.640 -14.854 13.971 1.00 95.69 517 ALA A O 1
ATOM 3992 N N . VAL A 1 518 ? 16.739 -15.941 13.481 1.00 96.56 518 VAL A N 1
ATOM 3993 C CA . VAL A 1 518 ? 15.851 -14.849 13.913 1.00 96.56 518 VAL A CA 1
ATOM 3994 C C . VAL A 1 518 ? 15.842 -14.698 15.440 1.00 96.56 518 VAL A C 1
ATOM 3996 O O . VAL A 1 518 ? 15.854 -13.573 15.934 1.00 96.56 518 VAL A O 1
ATOM 3999 N N . VAL A 1 519 ? 15.907 -15.788 16.210 1.00 95.94 519 VAL A N 1
ATOM 4000 C CA . VAL A 1 519 ? 16.048 -15.742 17.675 1.00 95.94 519 VAL A CA 1
ATOM 4001 C C . VAL A 1 519 ? 17.345 -15.032 18.046 1.00 95.94 519 VAL A C 1
ATOM 4003 O O . VAL A 1 519 ? 17.325 -14.098 18.846 1.00 95.94 519 VAL A O 1
ATOM 4006 N N . LYS A 1 520 ? 18.468 -15.363 17.402 1.00 93.69 520 LYS A N 1
ATOM 4007 C CA . LYS A 1 520 ? 19.730 -14.638 17.605 1.00 93.69 520 LYS A CA 1
ATOM 4008 C C . LYS A 1 520 ? 19.585 -13.133 17.334 1.00 93.69 520 LYS A C 1
ATOM 4010 O O . LYS A 1 520 ? 20.075 -12.326 18.124 1.00 93.69 520 LYS A O 1
ATOM 4015 N N . LEU A 1 521 ? 18.886 -12.754 16.259 1.00 91.31 521 LEU A N 1
ATOM 4016 C CA . LEU A 1 521 ? 18.596 -11.354 15.928 1.00 91.31 521 LEU A CA 1
ATOM 4017 C C . LEU A 1 521 ? 17.776 -10.654 17.029 1.00 91.31 521 LEU A C 1
ATOM 4019 O O . LEU A 1 521 ? 18.056 -9.500 17.357 1.00 91.31 5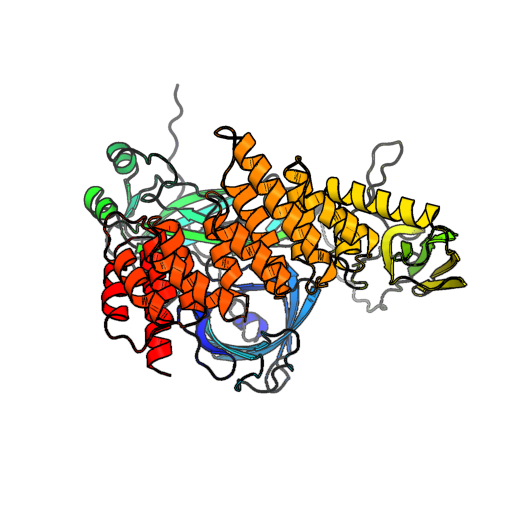21 LEU A O 1
ATOM 4023 N N . THR A 1 522 ? 16.791 -11.339 17.620 1.00 90.19 522 THR A N 1
ATOM 4024 C CA . THR A 1 522 ? 15.910 -10.769 18.660 1.00 90.19 522 THR A CA 1
ATOM 4025 C C . THR A 1 522 ? 16.663 -10.352 19.928 1.00 90.19 522 THR A C 1
ATOM 4027 O O . THR A 1 522 ? 16.315 -9.357 20.565 1.00 90.19 522 THR A O 1
ATOM 4030 N N . HIS A 1 523 ? 17.743 -11.064 20.261 1.00 89.25 523 HIS A N 1
ATOM 4031 C CA . HIS A 1 523 ? 18.593 -10.785 21.423 1.00 89.25 523 HIS A CA 1
ATOM 4032 C C . HIS A 1 523 ? 19.698 -9.754 21.131 1.00 89.25 523 HIS A C 1
ATOM 4034 O O . HIS A 1 523 ? 20.489 -9.417 22.014 1.00 89.25 523 HIS A O 1
ATOM 4040 N N . ASN A 1 524 ? 19.750 -9.202 19.912 1.00 83.19 524 ASN A N 1
ATOM 4041 C CA . ASN A 1 524 ? 20.635 -8.093 19.568 1.00 83.19 524 ASN A CA 1
ATOM 4042 C C . ASN A 1 524 ? 19.983 -6.737 19.897 1.00 83.19 524 ASN A C 1
ATOM 4044 O O . ASN A 1 524 ? 18.827 -6.481 19.562 1.00 83.19 524 ASN A O 1
ATOM 4048 N N . LYS A 1 525 ? 20.756 -5.817 20.488 1.00 75.31 525 LYS A N 1
ATOM 4049 C CA . LYS A 1 525 ? 20.281 -4.485 20.901 1.00 75.31 525 LYS A CA 1
ATOM 4050 C C . LYS A 1 525 ? 19.667 -3.657 19.761 1.00 75.31 525 LYS A C 1
ATOM 4052 O O . LYS A 1 525 ? 18.753 -2.881 20.012 1.00 75.31 525 LYS A O 1
ATOM 4057 N N . MET A 1 526 ? 20.173 -3.781 18.534 1.00 68.06 526 MET A N 1
ATOM 4058 C CA . MET A 1 526 ? 19.715 -2.979 17.389 1.00 68.06 526 MET A CA 1
ATOM 4059 C C . MET A 1 526 ? 18.654 -3.687 16.544 1.00 68.06 526 MET A C 1
ATOM 4061 O O . MET A 1 526 ? 17.753 -3.036 16.024 1.00 68.06 526 MET A O 1
ATOM 4065 N N . GLY A 1 527 ? 18.762 -5.009 16.406 1.00 67.81 527 GLY A N 1
ATOM 4066 C CA . GLY A 1 527 ? 17.857 -5.827 15.592 1.00 67.81 527 GLY A CA 1
ATOM 4067 C C . GLY A 1 527 ? 16.652 -6.394 16.345 1.00 67.81 527 GLY A C 1
ATOM 4068 O O . GLY A 1 527 ? 15.758 -6.960 15.716 1.00 67.81 527 GLY A O 1
ATOM 4069 N N . GLY A 1 528 ? 16.614 -6.220 17.670 1.00 78.12 528 GLY A N 1
ATOM 4070 C CA . GLY A 1 528 ? 15.650 -6.853 18.565 1.00 78.12 528 GLY A CA 1
ATOM 4071 C C . GLY A 1 528 ? 14.192 -6.718 18.118 1.00 78.12 528 GLY A C 1
ATOM 4072 O O . GLY A 1 528 ? 13.566 -7.737 17.832 1.00 78.12 528 GLY A O 1
ATOM 4073 N N . PRO A 1 529 ? 13.644 -5.495 17.976 1.00 77.75 529 PRO A N 1
ATOM 4074 C CA . PRO A 1 529 ? 12.248 -5.307 17.573 1.00 77.75 529 PRO A CA 1
ATOM 4075 C C . PRO A 1 529 ? 11.895 -5.926 16.210 1.00 77.75 529 PRO A C 1
ATOM 4077 O O . PRO A 1 529 ? 10.818 -6.502 16.067 1.00 77.75 529 PRO A O 1
ATOM 4080 N N . SER A 1 530 ? 12.796 -5.848 15.223 1.00 79.94 530 SER A N 1
ATOM 4081 C CA . SER A 1 530 ? 12.575 -6.421 13.885 1.00 79.94 530 SER A CA 1
ATOM 4082 C C . SER A 1 530 ? 12.545 -7.947 13.922 1.00 79.94 530 SER A C 1
ATOM 4084 O O . SER A 1 530 ? 11.670 -8.562 13.316 1.00 79.94 530 SER A O 1
ATOM 4086 N N . GLY A 1 531 ? 13.461 -8.562 14.677 1.00 86.62 531 GLY A N 1
ATOM 4087 C CA . GLY A 1 531 ? 13.453 -10.005 14.892 1.00 86.62 531 GLY A CA 1
ATOM 4088 C C . GLY A 1 531 ? 12.207 -10.472 15.651 1.00 86.62 531 GLY A C 1
ATOM 4089 O O . GLY A 1 531 ? 11.594 -11.462 15.261 1.00 86.62 531 GLY A O 1
ATOM 4090 N N . ILE A 1 532 ? 11.780 -9.731 16.681 1.00 91.25 532 ILE A N 1
ATOM 4091 C CA . ILE A 1 532 ? 10.577 -10.052 17.468 1.00 91.25 532 ILE A CA 1
ATOM 4092 C C . ILE A 1 532 ? 9.326 -10.074 16.581 1.00 91.25 532 ILE A C 1
ATOM 4094 O O . ILE A 1 532 ? 8.536 -11.009 16.680 1.00 91.25 532 ILE A O 1
ATOM 4098 N N . GLY A 1 533 ? 9.167 -9.104 15.674 1.00 88.56 533 GLY A N 1
ATOM 4099 C CA . GLY A 1 533 ? 8.069 -9.114 14.702 1.00 88.56 533 GLY A CA 1
ATOM 4100 C C . GLY A 1 533 ? 8.084 -10.355 13.801 1.00 88.56 533 GLY A C 1
ATOM 4101 O O . GLY A 1 533 ? 7.053 -11.002 13.604 1.00 88.56 533 GLY A O 1
ATOM 4102 N N . ALA A 1 534 ? 9.266 -10.733 13.304 1.00 91.56 534 ALA A N 1
ATOM 4103 C CA . ALA A 1 534 ? 9.437 -11.898 12.437 1.00 91.56 534 ALA A CA 1
ATOM 4104 C C . ALA A 1 534 ? 9.162 -13.236 13.150 1.00 91.56 534 ALA A C 1
ATOM 4106 O O . ALA A 1 534 ? 8.662 -14.161 12.507 1.00 91.56 534 ALA A O 1
ATOM 4107 N N . LEU A 1 535 ? 9.389 -13.341 14.471 1.00 94.50 535 LEU A N 1
ATOM 4108 C CA . LEU A 1 535 ? 9.034 -14.537 15.256 1.00 94.50 535 LEU A CA 1
ATOM 4109 C C . LEU A 1 535 ? 7.555 -14.924 15.099 1.00 94.50 535 LEU A C 1
ATOM 4111 O O . LEU A 1 535 ? 7.219 -16.108 15.128 1.00 94.50 535 LEU A O 1
ATOM 4115 N N . GLY A 1 536 ? 6.667 -13.952 14.864 1.00 89.38 536 GLY A N 1
ATOM 4116 C CA . GLY A 1 536 ? 5.240 -14.198 14.650 1.00 89.38 536 GLY A CA 1
ATOM 4117 C C . GLY A 1 536 ? 4.919 -15.074 13.434 1.00 89.38 536 GLY A C 1
ATOM 4118 O O . GLY A 1 536 ? 3.861 -15.708 13.418 1.00 89.38 536 GLY A O 1
ATOM 4119 N N . MET A 1 537 ? 5.825 -15.141 12.452 1.00 90.50 537 MET A N 1
ATOM 4120 C CA . MET A 1 537 ? 5.674 -15.917 11.215 1.00 90.50 537 MET A CA 1
ATOM 4121 C C . MET A 1 537 ? 6.012 -17.405 11.398 1.00 90.50 537 MET A C 1
ATOM 4123 O O . MET A 1 537 ? 5.601 -18.235 10.587 1.00 90.50 537 MET A O 1
ATOM 4127 N N . PHE A 1 538 ? 6.713 -17.756 12.478 1.00 93.94 538 PHE A N 1
ATOM 4128 C CA . PHE A 1 538 ? 7.110 -19.127 12.779 1.00 93.94 538 PHE A CA 1
ATOM 4129 C C . PHE A 1 538 ? 5.988 -19.897 13.486 1.00 93.94 538 PHE A C 1
ATOM 4131 O O . PHE A 1 538 ? 5.186 -19.351 14.254 1.00 93.94 538 PHE A O 1
ATOM 4138 N N . LYS A 1 539 ? 5.908 -21.202 13.212 1.00 92.62 539 LYS A N 1
ATOM 4139 C CA . LYS A 1 539 ? 4.898 -22.098 13.805 1.00 92.62 539 LYS A CA 1
ATOM 4140 C C . LYS A 1 539 ? 5.430 -22.875 15.008 1.00 92.62 539 LYS A C 1
ATOM 4142 O O . LYS A 1 539 ? 4.632 -23.390 15.783 1.00 92.62 539 LYS A O 1
ATOM 4147 N N . GLN A 1 540 ? 6.749 -22.957 15.147 1.00 95.69 540 GLN A N 1
ATOM 4148 C CA . GLN A 1 540 ? 7.449 -23.674 16.202 1.00 95.69 540 GLN A CA 1
ATOM 4149 C C . GLN A 1 540 ? 7.097 -23.133 17.592 1.00 95.69 540 GLN A C 1
ATOM 4151 O O . GLN A 1 540 ? 6.971 -21.925 17.795 1.00 95.69 540 GLN A O 1
ATOM 4156 N N . GLU A 1 541 ? 7.031 -24.033 18.574 1.00 95.25 541 GLU A N 1
ATOM 4157 C CA . GLU A 1 541 ? 6.779 -23.691 19.979 1.00 95.25 541 GLU A CA 1
ATOM 4158 C C . GLU A 1 541 ? 7.863 -22.770 20.556 1.00 95.25 541 GLU A C 1
ATOM 4160 O O . GLU A 1 541 ? 7.560 -21.862 21.330 1.00 95.25 541 GLU A O 1
ATOM 4165 N N . LEU A 1 542 ? 9.117 -22.944 20.123 1.00 96.19 542 LEU A N 1
ATOM 4166 C CA . LEU A 1 542 ? 10.226 -22.087 20.536 1.00 96.19 542 LEU A CA 1
ATOM 4167 C C . LEU A 1 542 ? 9.958 -20.608 20.215 1.00 96.19 542 LEU A C 1
ATOM 4169 O O . LEU A 1 542 ? 10.179 -19.762 21.074 1.00 96.19 542 LEU A O 1
ATOM 4173 N N . ALA A 1 543 ? 9.409 -20.290 19.038 1.00 96.50 543 ALA A N 1
ATOM 4174 C CA . ALA A 1 543 ? 9.087 -18.909 18.672 1.00 96.50 543 ALA A CA 1
ATOM 4175 C C . ALA A 1 543 ? 8.059 -18.288 19.632 1.00 96.50 543 ALA A C 1
ATOM 4177 O O . ALA A 1 543 ? 8.198 -17.137 20.045 1.00 96.50 543 ALA A O 1
ATOM 4178 N N . LEU A 1 544 ? 7.049 -19.068 20.036 1.00 95.12 544 LEU A N 1
ATOM 4179 C CA . LEU A 1 544 ? 6.047 -18.628 21.005 1.00 95.12 544 LEU A CA 1
ATOM 4180 C C . LEU A 1 544 ? 6.660 -18.416 22.397 1.00 95.12 544 LEU A C 1
ATOM 4182 O O . LEU A 1 544 ? 6.387 -17.407 23.046 1.00 95.12 544 LEU A O 1
ATOM 4186 N N . LYS A 1 545 ? 7.533 -19.333 22.827 1.00 96.88 545 LYS A N 1
ATOM 4187 C CA . LYS A 1 545 ? 8.255 -19.239 24.100 1.00 96.88 545 LYS A CA 1
ATOM 4188 C C . LYS A 1 545 ? 9.142 -17.992 24.166 1.00 96.88 545 LYS A C 1
ATOM 4190 O O . LYS A 1 545 ? 9.145 -17.312 25.191 1.00 96.88 545 LYS A O 1
ATOM 4195 N N . GLU A 1 546 ? 9.857 -17.674 23.088 1.00 97.25 546 GLU A N 1
ATOM 4196 C CA . GLU A 1 546 ? 10.674 -16.459 22.994 1.00 97.25 546 GLU A CA 1
ATOM 4197 C C . GLU A 1 546 ? 9.804 -15.198 23.079 1.00 97.25 546 GLU A C 1
ATOM 4199 O O . GLU A 1 546 ? 10.088 -14.311 23.884 1.00 97.25 546 GLU A O 1
ATOM 4204 N N . LEU A 1 547 ? 8.689 -15.142 22.339 1.00 96.75 547 LEU A N 1
ATOM 4205 C CA . LEU A 1 547 ? 7.738 -14.025 22.412 1.00 96.75 547 LEU A CA 1
ATOM 4206 C C . LEU A 1 547 ? 7.206 -13.804 23.839 1.00 96.75 547 LEU A C 1
ATOM 4208 O O . LEU A 1 547 ? 7.181 -12.670 24.319 1.00 96.75 547 LEU A O 1
ATOM 4212 N N . HIS A 1 548 ? 6.830 -14.871 24.553 1.00 96.31 548 HIS A N 1
ATOM 4213 C CA . HIS A 1 548 ? 6.436 -14.779 25.967 1.00 96.31 548 HIS A CA 1
ATOM 4214 C C . HIS A 1 548 ? 7.583 -14.326 26.877 1.00 96.31 548 HIS A C 1
ATOM 4216 O O . HIS A 1 548 ? 7.346 -13.628 27.864 1.00 96.31 548 HIS A O 1
ATOM 4222 N N . GLY A 1 549 ? 8.821 -14.704 26.561 1.00 95.81 549 GLY A N 1
ATOM 4223 C CA . GLY A 1 549 ? 10.016 -14.215 27.245 1.00 95.81 549 GLY A CA 1
ATOM 4224 C C . GLY A 1 549 ? 10.181 -12.701 27.104 1.00 95.81 549 GLY A C 1
ATOM 4225 O O . GLY A 1 549 ? 10.372 -12.009 28.106 1.00 95.81 549 GLY A O 1
ATOM 4226 N N . PHE A 1 550 ? 10.027 -12.169 25.888 1.00 95.31 550 PHE A N 1
ATOM 4227 C CA . PHE A 1 550 ? 10.191 -10.740 25.602 1.00 95.31 550 PHE A CA 1
ATOM 4228 C C . PHE A 1 550 ? 9.135 -9.839 26.247 1.00 95.31 550 PHE A C 1
ATOM 4230 O O . PHE A 1 550 ? 9.440 -8.678 26.513 1.00 95.31 550 PHE A O 1
ATOM 4237 N N . LEU A 1 551 ? 7.954 -10.357 26.606 1.00 93.94 551 LEU A N 1
ATOM 4238 C CA . LEU A 1 551 ? 6.994 -9.623 27.447 1.00 93.94 551 LEU A CA 1
ATOM 4239 C C . LEU A 1 551 ? 7.578 -9.225 28.815 1.00 93.94 551 LEU A C 1
ATOM 4241 O O . LEU A 1 551 ? 7.102 -8.284 29.438 1.00 93.94 551 LEU A O 1
ATOM 4245 N N . LYS A 1 552 ? 8.623 -9.915 29.285 1.00 92.50 552 LYS A N 1
ATOM 4246 C CA . LYS A 1 552 ? 9.314 -9.631 30.554 1.00 92.50 552 LYS A CA 1
ATOM 4247 C C . LYS A 1 552 ? 10.606 -8.829 30.364 1.00 92.50 552 LYS A C 1
ATOM 4249 O O . LYS A 1 552 ? 11.362 -8.671 31.322 1.00 92.50 552 LYS A O 1
ATOM 4254 N N . SER A 1 553 ? 10.891 -8.355 29.147 1.00 90.19 553 SER A N 1
ATOM 4255 C CA . SER A 1 553 ? 12.098 -7.572 28.862 1.00 90.19 553 SER A CA 1
ATOM 4256 C C . SER A 1 553 ? 12.112 -6.268 29.659 1.00 90.19 553 SER A C 1
ATOM 4258 O O . SER A 1 553 ? 11.069 -5.674 29.925 1.00 90.19 553 SER A O 1
ATOM 4260 N N . THR A 1 554 ? 13.296 -5.778 30.017 1.00 88.06 554 THR A N 1
ATOM 4261 C CA . THR A 1 554 ? 13.450 -4.437 30.598 1.00 88.06 554 THR A CA 1
ATOM 4262 C C . THR A 1 554 ? 13.284 -3.332 29.547 1.00 88.06 554 THR A C 1
ATOM 4264 O O . THR A 1 554 ? 12.942 -2.206 29.909 1.00 88.06 554 THR A O 1
ATOM 4267 N N . ASP A 1 555 ? 13.430 -3.648 28.255 1.00 85.12 555 ASP A N 1
ATOM 4268 C CA . ASP A 1 555 ? 13.242 -2.722 27.133 1.00 85.12 555 ASP A CA 1
ATOM 4269 C C . ASP A 1 555 ? 11.758 -2.621 26.732 1.00 85.12 555 ASP A C 1
ATOM 4271 O O . ASP A 1 555 ? 11.139 -3.600 26.310 1.00 85.12 555 ASP A O 1
ATOM 4275 N N . GLU A 1 556 ? 11.185 -1.417 26.844 1.00 84.00 556 GLU A N 1
ATOM 4276 C CA . GLU A 1 556 ? 9.782 -1.137 26.496 1.00 84.00 556 GLU A CA 1
ATOM 4277 C C . GLU A 1 556 ? 9.477 -1.420 25.016 1.00 84.00 556 GLU A C 1
ATOM 4279 O O . GLU A 1 556 ? 8.399 -1.912 24.693 1.00 84.00 556 GLU A O 1
ATOM 4284 N N . SER A 1 557 ? 10.440 -1.195 24.116 1.00 83.50 557 SER A N 1
ATOM 4285 C CA . SER A 1 557 ? 10.285 -1.450 22.677 1.00 83.50 557 SER A CA 1
ATOM 4286 C C . SER A 1 557 ? 10.169 -2.943 22.387 1.00 83.50 557 SER A C 1
ATOM 4288 O O . SER A 1 557 ? 9.379 -3.350 21.537 1.00 83.50 557 SER A O 1
ATOM 4290 N N . GLN A 1 558 ? 10.951 -3.765 23.095 1.00 88.31 558 GLN A N 1
ATOM 4291 C CA . GLN A 1 558 ? 10.909 -5.221 22.952 1.00 88.31 558 GLN A CA 1
ATOM 4292 C C . GLN A 1 558 ? 9.619 -5.800 23.529 1.00 88.31 558 GLN A C 1
ATOM 4294 O O . GLN A 1 558 ? 8.979 -6.616 22.864 1.00 88.31 558 GLN A O 1
ATOM 4299 N N . ARG A 1 559 ? 9.198 -5.339 24.717 1.00 91.25 559 ARG A N 1
ATOM 4300 C CA . ARG A 1 559 ? 7.907 -5.742 25.297 1.00 91.25 559 ARG A CA 1
ATOM 4301 C C . ARG A 1 559 ? 6.753 -5.400 24.359 1.00 91.25 559 ARG A C 1
ATOM 4303 O O . ARG A 1 559 ? 5.920 -6.257 24.071 1.00 91.25 559 ARG A O 1
ATOM 4310 N N . PHE A 1 560 ? 6.750 -4.185 23.808 1.00 89.00 560 PHE A N 1
ATOM 4311 C CA . PHE A 1 560 ? 5.714 -3.740 22.881 1.00 89.00 560 PHE A CA 1
ATOM 4312 C C . PHE A 1 560 ? 5.702 -4.538 21.566 1.00 89.00 560 PHE A C 1
ATOM 4314 O O . PHE A 1 560 ? 4.640 -4.967 21.102 1.00 89.00 560 PHE A O 1
ATOM 4321 N N . ALA A 1 561 ? 6.872 -4.787 20.972 1.00 87.81 561 ALA A N 1
ATOM 4322 C CA . ALA A 1 561 ? 6.992 -5.622 19.778 1.00 87.81 561 ALA A CA 1
ATOM 4323 C C . ALA A 1 561 ? 6.485 -7.052 20.036 1.00 87.81 561 ALA A C 1
ATOM 4325 O O . ALA A 1 561 ? 5.755 -7.609 19.215 1.00 87.81 561 ALA A O 1
ATOM 4326 N N . ALA A 1 562 ? 6.803 -7.633 21.196 1.00 93.06 562 ALA A N 1
ATOM 4327 C CA . ALA A 1 562 ? 6.350 -8.971 21.561 1.00 93.06 562 ALA A CA 1
ATOM 4328 C C . ALA A 1 562 ? 4.833 -9.013 21.757 1.00 93.06 562 ALA A C 1
ATOM 4330 O O . ALA A 1 562 ? 4.164 -9.878 21.195 1.00 93.06 562 ALA A O 1
ATOM 4331 N N . ALA A 1 563 ? 4.275 -8.036 22.474 1.00 93.88 563 ALA A N 1
ATOM 4332 C CA . ALA A 1 563 ? 2.844 -7.939 22.726 1.00 93.88 563 ALA A CA 1
ATOM 4333 C C . ALA A 1 563 ? 2.036 -7.766 21.429 1.00 93.88 563 ALA A C 1
ATOM 4335 O O . ALA A 1 563 ? 1.063 -8.480 21.199 1.00 93.88 563 ALA A O 1
ATOM 4336 N N . THR A 1 564 ? 2.461 -6.878 20.528 1.00 91.31 564 THR A N 1
ATOM 4337 C CA . THR A 1 564 ? 1.788 -6.693 19.228 1.00 91.31 564 THR A CA 1
ATOM 4338 C C . THR A 1 564 ? 1.886 -7.934 18.335 1.00 91.31 564 THR A C 1
ATOM 4340 O O . THR A 1 564 ? 0.911 -8.307 17.681 1.00 91.31 564 THR A O 1
ATOM 4343 N N . THR A 1 565 ? 3.023 -8.631 18.357 1.00 91.06 565 THR A N 1
ATOM 4344 C CA . THR A 1 565 ? 3.216 -9.880 17.603 1.00 91.06 565 THR A CA 1
ATOM 4345 C C . THR A 1 565 ? 2.340 -11.012 18.144 1.00 91.06 565 THR A C 1
ATOM 4347 O O . THR A 1 565 ? 1.676 -11.709 17.374 1.00 91.06 565 THR A O 1
ATOM 4350 N N . LEU A 1 566 ? 2.272 -11.166 19.467 1.00 93.81 566 LEU A N 1
ATOM 4351 C CA . LEU A 1 566 ? 1.383 -12.112 20.147 1.00 93.81 566 LEU A CA 1
ATOM 4352 C C . LEU A 1 566 ? -0.097 -11.789 19.900 1.00 93.81 566 LEU A C 1
ATOM 4354 O O . LEU A 1 566 ? -0.898 -12.703 19.703 1.00 93.81 566 LEU A O 1
ATOM 4358 N N . ALA A 1 567 ? -0.454 -10.506 19.805 1.00 91.75 567 ALA A N 1
ATOM 4359 C CA . ALA A 1 567 ? -1.805 -10.074 19.463 1.00 91.75 567 ALA A CA 1
ATOM 4360 C C . ALA A 1 567 ? -2.242 -10.459 18.055 1.00 91.75 567 ALA A C 1
ATOM 4362 O O . ALA A 1 567 ? -3.365 -10.935 17.880 1.00 91.75 567 ALA A O 1
ATOM 4363 N N . ASN A 1 568 ? -1.347 -10.381 17.071 1.00 85.62 568 ASN A N 1
ATOM 4364 C CA . ASN A 1 568 ? -1.620 -10.901 15.727 1.00 85.62 568 ASN A CA 1
ATOM 4365 C C . ASN A 1 568 ? -1.865 -12.422 15.727 1.00 85.62 568 ASN A C 1
ATOM 4367 O O . ASN A 1 568 ? -2.543 -12.942 14.842 1.00 85.62 568 ASN A O 1
ATOM 4371 N N . ARG A 1 569 ? -1.357 -13.130 16.744 1.00 86.75 569 ARG A N 1
ATOM 4372 C CA . ARG A 1 569 ? -1.598 -14.560 16.992 1.00 86.75 569 ARG A CA 1
ATOM 4373 C C . ARG A 1 569 ? -2.756 -14.831 17.960 1.00 86.75 569 ARG A C 1
ATOM 4375 O O . ARG A 1 569 ? -3.045 -15.993 18.228 1.00 86.75 569 ARG A O 1
ATOM 4382 N N . ARG A 1 570 ? -3.431 -13.784 18.453 1.00 89.69 570 ARG A N 1
ATOM 4383 C CA . ARG A 1 570 ? -4.521 -13.835 19.446 1.00 89.69 570 ARG A CA 1
ATOM 4384 C C . ARG A 1 570 ? -4.134 -14.507 20.768 1.00 89.69 570 ARG A C 1
ATOM 4386 O O . ARG A 1 570 ? -4.975 -15.112 21.427 1.00 89.69 570 ARG A O 1
ATOM 4393 N N . ASP A 1 571 ? -2.871 -14.404 21.165 1.00 94.19 571 ASP A N 1
ATOM 4394 C CA . ASP A 1 571 ? -2.399 -14.964 22.429 1.00 94.19 571 ASP A CA 1
ATOM 4395 C C . ASP A 1 571 ? -2.767 -14.036 23.604 1.00 94.19 571 ASP A C 1
ATOM 4397 O O . ASP A 1 571 ? -2.360 -12.872 23.597 1.00 94.19 571 ASP A O 1
ATOM 4401 N N . PRO A 1 572 ? -3.518 -14.490 24.624 1.00 93.81 572 PRO A N 1
ATOM 4402 C CA . PRO A 1 572 ? -3.989 -13.629 25.712 1.00 93.81 572 PRO A CA 1
ATOM 4403 C C . PRO A 1 572 ? -2.866 -13.000 26.552 1.00 93.81 572 PRO A C 1
ATOM 4405 O O . PRO A 1 572 ? -3.105 -11.982 27.199 1.00 93.81 572 PRO A O 1
ATOM 4408 N N . ALA A 1 573 ? -1.640 -13.538 26.524 1.00 94.81 573 ALA A N 1
ATOM 4409 C CA . ALA A 1 573 ? -0.509 -12.986 27.269 1.00 94.81 573 ALA A CA 1
ATOM 4410 C C . ALA A 1 573 ? -0.148 -11.548 26.849 1.00 94.81 573 ALA A C 1
ATOM 4412 O O . ALA A 1 573 ? 0.453 -10.816 27.633 1.00 94.81 573 ALA A O 1
ATOM 4413 N N . ALA A 1 574 ? -0.533 -11.116 25.642 1.00 95.44 574 ALA A N 1
ATOM 4414 C CA . ALA A 1 574 ? -0.279 -9.752 25.185 1.00 95.44 574 ALA A CA 1
ATOM 4415 C C . ALA A 1 574 ? -1.145 -8.692 25.882 1.00 95.44 574 ALA A C 1
ATOM 4417 O O . ALA A 1 574 ? -0.768 -7.521 25.902 1.00 95.44 574 ALA A O 1
ATOM 4418 N N . VAL A 1 575 ? -2.315 -9.070 26.411 1.00 95.75 575 VAL A N 1
ATOM 4419 C CA . VAL A 1 575 ? -3.345 -8.109 26.834 1.00 95.75 575 VAL A CA 1
ATOM 4420 C C . VAL A 1 575 ? -2.832 -7.181 27.933 1.00 95.75 575 VAL A C 1
ATOM 4422 O O . VAL A 1 575 ? -2.998 -5.969 27.820 1.00 95.75 575 VAL A O 1
ATOM 4425 N N . GLU A 1 576 ? -2.163 -7.719 28.957 1.00 94.31 576 GLU A N 1
ATOM 4426 C CA . GLU A 1 576 ? -1.665 -6.914 30.082 1.00 94.31 576 GLU A CA 1
ATOM 4427 C C . GLU A 1 576 ? -0.663 -5.842 29.634 1.00 94.31 576 GLU A C 1
ATOM 4429 O O . GLU A 1 576 ? -0.788 -4.681 30.021 1.00 94.31 576 GLU A O 1
ATOM 4434 N N . GLU A 1 577 ? 0.292 -6.199 28.770 1.00 92.69 577 GLU A N 1
ATOM 4435 C CA . GLU A 1 577 ? 1.308 -5.252 28.292 1.00 92.69 577 GLU A CA 1
ATOM 4436 C C . GLU A 1 577 ? 0.689 -4.179 27.388 1.00 92.69 577 GLU A C 1
ATOM 4438 O O . GLU A 1 577 ? 1.000 -2.994 27.510 1.00 92.69 577 GLU A O 1
ATOM 4443 N N . LEU A 1 578 ? -0.239 -4.560 26.504 1.00 94.62 578 LEU A N 1
ATOM 4444 C CA . LEU A 1 578 ? -0.926 -3.604 25.635 1.00 94.62 578 LEU A CA 1
ATOM 4445 C C . LEU A 1 578 ? -1.802 -2.626 26.436 1.00 94.62 578 LEU A C 1
ATOM 4447 O O . LEU A 1 578 ? -1.841 -1.435 26.117 1.00 94.62 578 LEU A O 1
ATOM 4451 N N . LEU A 1 579 ? -2.472 -3.100 27.494 1.00 94.19 579 LEU A N 1
ATOM 4452 C CA . LEU A 1 579 ? -3.218 -2.245 28.422 1.00 94.19 579 LEU A CA 1
ATOM 4453 C C . LEU A 1 579 ? -2.283 -1.290 29.179 1.00 94.19 579 LEU A C 1
ATOM 4455 O O . LEU A 1 579 ? -2.598 -0.105 29.302 1.00 94.19 579 LEU A O 1
ATOM 4459 N N . ALA A 1 580 ? -1.125 -1.772 29.641 1.00 90.94 580 ALA A N 1
ATOM 4460 C CA . ALA A 1 580 ? -0.128 -0.949 30.322 1.00 90.94 580 ALA A CA 1
ATOM 4461 C C . ALA A 1 580 ? 0.411 0.175 29.418 1.00 90.94 580 ALA A C 1
ATOM 4463 O O . ALA A 1 580 ? 0.497 1.328 29.847 1.00 90.94 580 ALA A O 1
ATOM 4464 N N . VAL A 1 581 ? 0.692 -0.136 28.148 1.00 88.94 581 VAL A N 1
ATOM 4465 C CA . VAL A 1 581 ? 1.125 0.840 27.134 1.00 88.94 581 VAL A CA 1
ATOM 4466 C C . VAL A 1 581 ? 0.078 1.931 26.920 1.00 88.94 581 VAL A C 1
ATOM 4468 O O . VAL A 1 581 ? 0.427 3.108 26.854 1.00 88.94 581 VAL A O 1
ATOM 4471 N N . ILE A 1 582 ? -1.206 1.570 26.850 1.00 87.94 582 ILE A N 1
ATOM 4472 C CA . ILE A 1 582 ? -2.301 2.542 26.724 1.00 87.94 582 ILE A CA 1
ATOM 4473 C C . ILE A 1 582 ? -2.409 3.435 27.966 1.00 87.94 582 ILE A C 1
ATOM 4475 O O . ILE A 1 582 ? -2.572 4.649 27.835 1.00 87.94 582 ILE A O 1
ATOM 4479 N N . ALA A 1 583 ? -2.306 2.848 29.161 1.00 85.12 583 ALA A N 1
ATOM 4480 C CA . ALA A 1 583 ? -2.459 3.561 30.427 1.00 85.12 583 ALA A CA 1
ATOM 4481 C C . ALA A 1 583 ? -1.291 4.514 30.744 1.00 85.12 583 ALA A C 1
ATOM 4483 O O . ALA A 1 583 ? -1.453 5.467 31.510 1.00 85.12 583 ALA A O 1
ATOM 4484 N N . SER A 1 584 ? -0.113 4.280 30.164 1.00 81.19 584 SER A N 1
ATOM 4485 C CA . SER A 1 584 ? 1.076 5.097 30.391 1.00 81.19 584 SER A CA 1
ATOM 4486 C C . SER A 1 584 ? 0.984 6.456 29.689 1.00 81.19 584 SER A C 1
ATOM 4488 O O . SER A 1 584 ? 0.904 6.562 28.464 1.00 81.19 584 SER A O 1
ATOM 4490 N N . SER A 1 585 ? 1.067 7.536 30.470 1.00 64.56 585 SER A N 1
ATOM 4491 C CA . SER A 1 585 ? 1.185 8.906 29.950 1.00 64.56 585 SER A CA 1
ATOM 4492 C C . SER A 1 585 ? 2.586 9.240 29.425 1.00 64.56 585 SER A C 1
ATOM 4494 O O . SER A 1 585 ? 2.758 10.262 28.761 1.00 64.56 585 SER A O 1
ATOM 4496 N N . GLN A 1 586 ? 3.578 8.394 29.723 1.00 67.31 586 GLN A N 1
ATOM 4497 C CA . GLN A 1 586 ? 4.968 8.561 29.290 1.00 67.31 586 GLN A CA 1
ATOM 4498 C C . GLN A 1 586 ? 5.254 7.868 27.954 1.00 67.31 586 GLN A C 1
ATOM 4500 O O . GLN A 1 586 ? 6.201 8.241 27.263 1.00 67.31 586 GLN A O 1
ATOM 4505 N N . THR A 1 587 ? 4.431 6.892 27.564 1.00 67.50 587 THR A N 1
ATOM 4506 C CA . THR A 1 587 ? 4.615 6.146 26.321 1.00 67.50 587 THR A CA 1
ATOM 4507 C C . THR A 1 587 ? 4.269 7.013 25.109 1.00 67.50 587 THR A C 1
ATOM 4509 O O . THR A 1 587 ? 3.304 7.783 25.102 1.00 67.50 587 THR A O 1
ATOM 4512 N N . ALA A 1 588 ? 5.077 6.905 24.051 1.00 66.88 588 ALA A N 1
ATOM 4513 C CA . ALA A 1 588 ? 4.885 7.680 22.832 1.00 66.88 588 ALA A CA 1
ATOM 4514 C C . ALA A 1 588 ? 3.473 7.466 22.253 1.00 66.88 588 ALA A C 1
ATOM 4516 O O . ALA A 1 588 ? 3.011 6.333 22.106 1.00 66.88 588 ALA A O 1
ATOM 4517 N N . ARG A 1 589 ? 2.799 8.556 21.852 1.00 64.62 589 ARG A N 1
ATOM 4518 C CA . ARG A 1 589 ? 1.401 8.525 21.363 1.00 64.62 589 ARG A CA 1
ATOM 4519 C C . ARG A 1 589 ? 1.164 7.522 20.228 1.00 64.62 589 ARG A C 1
ATOM 4521 O O . ARG A 1 589 ? 0.102 6.911 20.163 1.00 64.62 589 ARG A O 1
ATOM 4528 N N . GLY A 1 590 ? 2.178 7.296 19.391 1.00 65.94 590 GLY A N 1
ATOM 4529 C CA . GLY A 1 590 ? 2.133 6.289 18.334 1.00 65.94 590 GLY A CA 1
ATOM 4530 C C . GLY A 1 590 ? 1.975 4.855 18.838 1.00 65.94 590 GLY A C 1
ATOM 4531 O O . GLY A 1 590 ? 1.199 4.098 18.264 1.00 65.94 590 GLY A O 1
ATOM 4532 N N . TRP A 1 591 ? 2.646 4.484 19.928 1.00 79.81 591 TRP A N 1
ATOM 4533 C CA . TRP A 1 591 ? 2.575 3.127 20.479 1.00 79.81 591 TRP A CA 1
ATOM 4534 C C . TRP A 1 591 ? 1.212 2.843 21.101 1.00 79.81 591 TRP A C 1
ATOM 4536 O O . TRP A 1 591 ? 0.678 1.761 20.900 1.00 79.81 591 TRP A O 1
ATOM 4546 N N . ARG A 1 592 ? 0.585 3.839 21.739 1.00 82.31 592 ARG A N 1
ATOM 4547 C CA . ARG A 1 592 ? -0.789 3.723 22.260 1.00 82.31 592 ARG A CA 1
ATOM 4548 C C . ARG A 1 592 ? -1.800 3.430 21.151 1.00 82.31 592 ARG A C 1
ATOM 4550 O O . ARG A 1 592 ? -2.663 2.575 21.316 1.00 82.31 592 ARG A O 1
ATOM 4557 N N . ALA A 1 593 ? -1.653 4.069 19.991 1.00 79.81 593 ALA A N 1
ATOM 4558 C CA . ALA A 1 593 ? -2.500 3.799 18.831 1.00 79.81 593 ALA A CA 1
ATOM 4559 C C . ALA A 1 593 ? -2.306 2.387 18.255 1.00 79.81 593 ALA A C 1
ATOM 4561 O O . ALA A 1 593 ? -3.283 1.709 17.940 1.00 79.81 593 ALA A O 1
ATOM 4562 N N . PHE A 1 594 ? -1.059 1.928 18.126 1.00 81.06 594 PHE A N 1
ATOM 4563 C CA . PHE A 1 594 ? -0.776 0.557 17.693 1.00 81.06 594 PHE A CA 1
ATOM 4564 C C . PHE A 1 594 ? -1.235 -0.478 18.735 1.00 81.06 594 PHE A C 1
ATOM 4566 O O . PHE A 1 594 ? -1.750 -1.527 18.355 1.00 81.06 594 PHE A O 1
ATOM 4573 N N . ALA A 1 595 ? -1.142 -0.160 20.030 1.00 88.88 595 ALA A N 1
ATOM 4574 C CA . ALA A 1 595 ? -1.676 -0.986 21.108 1.00 88.88 595 ALA A CA 1
ATOM 4575 C C . ALA A 1 595 ? -3.199 -1.118 21.026 1.00 88.88 595 ALA A C 1
ATOM 4577 O O . ALA A 1 595 ? -3.718 -2.216 21.195 1.00 88.88 595 ALA A O 1
ATOM 4578 N N . CYS A 1 596 ? -3.914 -0.035 20.698 1.00 89.94 596 CYS A N 1
ATOM 4579 C CA . CYS A 1 596 ? -5.360 -0.081 20.480 1.00 89.94 596 CYS A CA 1
ATOM 4580 C C . CYS A 1 596 ? -5.726 -1.071 19.366 1.00 89.94 596 CYS A C 1
ATOM 4582 O O . CYS A 1 596 ? -6.577 -1.932 19.571 1.00 89.94 596 CYS A O 1
ATOM 4584 N N . LEU A 1 597 ? -5.055 -0.985 18.210 1.00 87.38 597 LEU A N 1
ATOM 4585 C CA . LEU A 1 597 ? -5.286 -1.905 17.088 1.00 87.38 597 LEU A CA 1
ATOM 4586 C C . LEU A 1 597 ? -4.979 -3.359 17.466 1.00 87.38 597 LEU A C 1
ATOM 4588 O O . LEU A 1 597 ? -5.734 -4.259 17.117 1.00 87.38 597 LEU A O 1
ATOM 4592 N N . ALA A 1 598 ? -3.899 -3.591 18.212 1.00 90.06 598 ALA A N 1
ATOM 4593 C CA . ALA A 1 598 ? -3.552 -4.921 18.695 1.00 90.06 598 ALA A CA 1
ATOM 4594 C C . ALA A 1 598 ? -4.594 -5.465 19.691 1.00 90.06 598 ALA A C 1
ATOM 4596 O O . ALA A 1 598 ? -4.993 -6.624 19.579 1.00 90.06 598 ALA A O 1
ATOM 4597 N N . LEU A 1 599 ? -5.084 -4.632 20.618 1.00 93.88 599 LEU A N 1
ATOM 4598 C CA . LEU A 1 599 ? -6.116 -5.014 21.586 1.00 93.88 599 LEU A CA 1
ATOM 4599 C C . LEU A 1 599 ? -7.461 -5.348 20.933 1.00 93.88 599 LEU A C 1
ATOM 4601 O O . LEU A 1 599 ? -8.209 -6.156 21.478 1.00 93.88 599 LEU A O 1
ATOM 4605 N N . ALA A 1 600 ? -7.760 -4.794 19.755 1.00 90.56 600 ALA A N 1
ATOM 4606 C CA . ALA A 1 600 ? -8.979 -5.124 19.016 1.00 90.56 600 ALA A CA 1
ATOM 4607 C C . ALA A 1 600 ? -9.087 -6.621 18.654 1.00 90.56 600 ALA A C 1
ATOM 4609 O O . ALA A 1 600 ? -10.187 -7.116 18.408 1.00 90.56 600 ALA A O 1
ATOM 4610 N N . ASN A 1 601 ? -7.976 -7.368 18.692 1.00 90.75 601 ASN A N 1
ATOM 4611 C CA . ASN A 1 601 ? -7.968 -8.825 18.540 1.00 90.75 601 ASN A CA 1
ATOM 4612 C C . ASN A 1 601 ? -8.563 -9.591 19.744 1.00 90.75 601 ASN A C 1
ATOM 4614 O O . ASN A 1 601 ? -8.703 -10.813 19.657 1.00 90.75 601 ASN A O 1
ATOM 4618 N N . TYR A 1 602 ? -8.942 -8.907 20.833 1.00 94.38 602 TYR A N 1
ATOM 4619 C CA . TYR A 1 602 ? -9.479 -9.499 22.069 1.00 94.38 602 TYR A CA 1
ATOM 4620 C C . TYR A 1 602 ? -10.887 -8.976 22.418 1.00 94.38 602 TYR A C 1
ATOM 4622 O O . TYR A 1 602 ? -11.086 -8.379 23.477 1.00 94.38 602 TYR A O 1
ATOM 4630 N N . PRO A 1 603 ? -11.905 -9.222 21.571 1.00 91.50 603 PRO A N 1
ATOM 4631 C CA . PRO A 1 603 ? -13.275 -8.732 21.780 1.00 91.50 603 PRO A CA 1
ATOM 4632 C C . PRO A 1 603 ? -13.932 -9.182 23.090 1.00 91.50 603 PRO A C 1
ATOM 4634 O O . PRO A 1 603 ? -14.811 -8.488 23.597 1.00 91.50 603 PRO A O 1
ATOM 4637 N N . GLY A 1 604 ? -13.513 -10.327 23.635 1.00 91.56 604 GLY A N 1
ATOM 4638 C CA . GLY A 1 604 ? -14.076 -10.902 24.857 1.00 91.56 604 GLY A CA 1
ATOM 4639 C C . GLY A 1 604 ? -13.500 -10.359 26.167 1.00 91.56 604 GLY A C 1
ATOM 4640 O O . GLY A 1 604 ? -14.036 -10.690 27.222 1.00 91.56 604 GLY A O 1
ATOM 4641 N N . ASP A 1 605 ? -12.429 -9.556 26.142 1.00 94.50 605 ASP A N 1
ATOM 4642 C CA . ASP A 1 605 ? -11.858 -9.004 27.375 1.00 94.50 605 ASP A CA 1
ATOM 4643 C C . ASP A 1 605 ? -12.553 -7.673 27.737 1.00 94.50 605 ASP A C 1
ATOM 4645 O O . ASP A 1 605 ? -12.457 -6.695 26.985 1.00 94.50 605 ASP A O 1
ATOM 4649 N N . PRO A 1 606 ? -13.243 -7.589 28.893 1.00 94.12 606 PRO A N 1
ATOM 4650 C CA . PRO A 1 606 ? -14.050 -6.424 29.261 1.00 94.12 606 PRO A CA 1
ATOM 4651 C C . PRO A 1 606 ? -13.227 -5.154 29.518 1.00 94.12 606 PRO A C 1
ATOM 4653 O O . PRO A 1 606 ? -13.792 -4.066 29.625 1.00 94.12 606 PRO A O 1
ATOM 4656 N N . ARG A 1 607 ? -11.899 -5.263 29.631 1.00 95.88 607 ARG A N 1
ATOM 4657 C CA . ARG A 1 607 ? -10.993 -4.132 29.880 1.00 95.88 607 ARG A CA 1
ATOM 4658 C C . ARG A 1 607 ? -10.582 -3.424 28.594 1.00 95.88 607 ARG A C 1
ATOM 4660 O O . ARG A 1 607 ? -10.192 -2.258 28.642 1.00 95.88 607 ARG A O 1
ATOM 4667 N N . VAL A 1 608 ? -10.698 -4.102 27.453 1.00 95.12 608 VAL A N 1
ATOM 4668 C CA . VAL A 1 608 ? -10.212 -3.617 26.157 1.00 95.12 608 VAL A CA 1
ATOM 4669 C C . VAL A 1 608 ? -10.967 -2.381 25.690 1.00 95.12 608 VAL A C 1
ATOM 4671 O O . VAL A 1 608 ? -10.353 -1.357 25.393 1.00 95.12 608 VAL A O 1
ATOM 4674 N N . GLU A 1 609 ? -12.297 -2.440 25.655 1.00 94.81 609 GLU A N 1
ATOM 4675 C CA . GLU A 1 609 ? -13.105 -1.314 25.187 1.00 94.81 609 GLU A CA 1
ATOM 4676 C C . GLU A 1 609 ? -12.909 -0.049 26.047 1.00 94.81 609 GLU A C 1
ATOM 4678 O O . GLU A 1 609 ? -12.662 1.019 25.474 1.00 94.81 609 GLU A O 1
ATOM 4683 N N . PRO A 1 610 ? -12.964 -0.121 27.397 1.00 95.56 610 PRO A N 1
ATOM 4684 C CA . PRO A 1 610 ? -12.639 1.021 28.245 1.00 95.56 610 PRO A CA 1
ATOM 4685 C C . PRO A 1 610 ? -11.244 1.589 27.981 1.00 95.56 610 PRO A C 1
ATOM 4687 O O . PRO A 1 610 ? -11.105 2.807 27.884 1.00 95.56 610 PRO A O 1
ATOM 4690 N N . ALA A 1 611 ? -10.230 0.733 27.824 1.00 93.06 611 ALA A N 1
ATOM 4691 C CA . ALA A 1 611 ? -8.858 1.167 27.590 1.00 93.0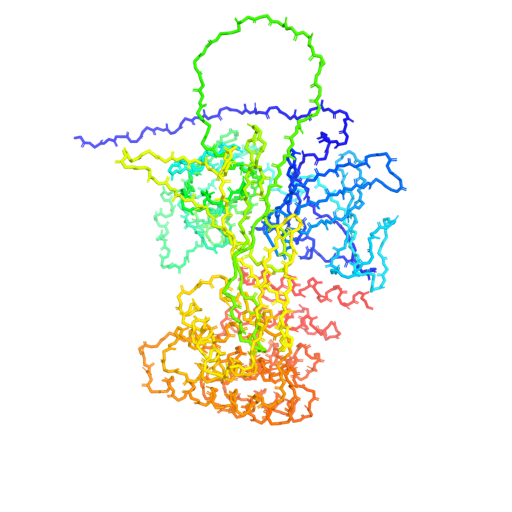6 611 ALA A CA 1
ATOM 4692 C C . ALA A 1 611 ? -8.721 1.921 26.264 1.00 93.06 611 ALA A C 1
ATOM 4694 O O . ALA A 1 611 ? -8.221 3.045 26.251 1.00 93.06 611 ALA A O 1
ATOM 4695 N N . ILE A 1 612 ? -9.241 1.373 25.162 1.00 91.75 612 ILE A N 1
ATOM 4696 C CA . ILE A 1 612 ? -9.181 2.035 23.851 1.00 91.75 612 ILE A CA 1
ATOM 4697 C C . ILE A 1 612 ? -9.906 3.393 23.890 1.00 91.75 612 ILE A C 1
ATOM 4699 O O . ILE A 1 612 ? -9.411 4.378 23.338 1.00 91.75 612 ILE A O 1
ATOM 4703 N N . LYS A 1 613 ? -11.039 3.496 24.604 1.00 92.25 613 LYS A N 1
ATOM 4704 C CA . LYS A 1 613 ? -11.779 4.763 24.753 1.00 92.25 613 LYS A CA 1
ATOM 4705 C C . LYS A 1 613 ? -10.949 5.886 25.383 1.00 92.25 613 LYS A C 1
ATOM 4707 O O . LYS A 1 613 ? -11.187 7.048 25.059 1.00 92.25 613 LYS A O 1
ATOM 4712 N N . THR A 1 614 ? -9.963 5.571 26.227 1.00 89.88 614 THR A N 1
ATOM 4713 C CA . THR A 1 614 ? -9.085 6.589 26.839 1.00 89.88 614 THR A CA 1
ATOM 4714 C C . THR A 1 614 ? -8.178 7.299 25.829 1.00 89.88 614 THR A C 1
ATOM 4716 O O . THR A 1 614 ? -7.777 8.435 26.068 1.00 89.88 614 THR A O 1
ATOM 4719 N N . VAL A 1 615 ? -7.905 6.667 24.681 1.00 85.12 615 VAL A N 1
ATOM 4720 C CA . VAL A 1 615 ? -6.998 7.164 23.629 1.00 85.12 615 VAL A CA 1
ATOM 4721 C C . VAL A 1 615 ? -7.750 7.992 22.576 1.00 85.12 615 VAL A C 1
ATOM 4723 O O . VAL A 1 615 ? -7.137 8.684 21.768 1.00 85.12 615 VAL A O 1
ATOM 4726 N N . LEU A 1 616 ? -9.090 8.006 22.586 1.00 82.56 616 LEU A N 1
ATOM 4727 C CA . LEU A 1 616 ? -9.902 8.712 21.580 1.00 82.56 616 LEU A CA 1
ATOM 4728 C C . LEU A 1 616 ? -9.620 10.219 21.489 1.00 82.56 616 LEU A C 1
ATOM 4730 O O . LEU A 1 616 ? -9.836 10.822 20.437 1.00 82.56 616 LEU A O 1
ATOM 4734 N N . SER A 1 617 ? -9.147 10.830 22.575 1.00 77.94 617 SER A N 1
ATOM 4735 C CA . SER A 1 617 ? -8.805 12.252 22.645 1.00 77.94 617 SER A CA 1
ATOM 4736 C C . SER A 1 617 ? -7.374 12.579 22.181 1.00 77.94 617 SER A C 1
ATOM 4738 O O . SER A 1 617 ? -7.022 13.757 22.120 1.00 77.94 617 SER A O 1
ATOM 4740 N N . ASP A 1 618 ? -6.564 11.589 21.778 1.00 73.81 618 ASP A N 1
ATOM 4741 C CA . ASP A 1 618 ? -5.144 11.750 21.405 1.00 73.81 618 ASP A CA 1
ATOM 4742 C C . ASP A 1 618 ? -4.889 12.322 19.986 1.00 73.81 618 ASP A C 1
ATOM 4744 O O . ASP A 1 618 ? -3.850 12.066 19.366 1.00 73.81 618 ASP A O 1
ATOM 4748 N N . GLY A 1 619 ? -5.803 13.128 19.442 1.00 66.19 619 GLY A N 1
ATOM 4749 C CA . GLY A 1 619 ? -5.642 13.748 18.116 1.00 66.19 619 GLY A CA 1
ATOM 4750 C C . GLY A 1 619 ? -5.566 12.717 16.979 1.00 66.19 619 GLY A C 1
ATOM 4751 O O . GLY A 1 619 ? -6.392 11.811 16.930 1.00 66.19 619 GLY A O 1
ATOM 4752 N N . GLU A 1 620 ? -4.572 12.827 16.083 1.00 55.47 620 GLU A N 1
ATOM 4753 C CA . GLU A 1 620 ? -4.363 11.912 14.931 1.00 55.47 620 GLU A CA 1
ATOM 4754 C C . GLU A 1 620 ? -4.222 10.428 15.337 1.00 55.47 620 GLU A C 1
ATOM 4756 O O . GLU A 1 620 ? -4.493 9.521 14.554 1.00 55.47 620 GLU A O 1
ATOM 4761 N N . TRP A 1 621 ? -3.822 10.170 16.585 1.00 61.25 621 TRP A N 1
ATOM 4762 C CA . TRP A 1 621 ? -3.668 8.825 17.144 1.00 61.25 621 TRP A CA 1
ATOM 4763 C C . TRP A 1 621 ? -4.989 8.276 17.704 1.00 61.25 621 TRP A C 1
ATOM 4765 O O . TRP A 1 621 ? -5.180 7.060 17.745 1.00 61.25 621 TRP A O 1
ATOM 4775 N N . GLY A 1 622 ? -5.931 9.162 18.046 1.00 72.44 622 GLY A N 1
ATOM 4776 C CA . GLY A 1 622 ? -7.292 8.807 18.442 1.00 72.44 622 GLY A CA 1
ATOM 4777 C C . GLY A 1 622 ? -8.113 8.221 17.292 1.00 72.44 622 GLY A C 1
ATOM 4778 O O . GLY A 1 622 ? -8.984 7.393 17.538 1.00 72.44 622 GLY A O 1
ATOM 4779 N N . ASP A 1 623 ? -7.801 8.552 16.034 1.00 73.94 623 ASP A N 1
ATOM 4780 C CA . ASP A 1 623 ? -8.465 7.945 14.870 1.00 73.94 623 ASP A CA 1
ATOM 4781 C C . ASP A 1 623 ? -8.162 6.442 14.752 1.00 73.94 623 ASP A C 1
ATOM 4783 O O . ASP A 1 623 ? -9.045 5.651 14.428 1.00 73.94 623 ASP A O 1
ATOM 4787 N N . ARG A 1 624 ? -6.956 6.006 15.138 1.00 74.44 624 ARG A N 1
ATOM 4788 C CA . ARG A 1 624 ? -6.638 4.571 15.250 1.00 74.44 624 ARG A CA 1
ATOM 4789 C C . ARG A 1 624 ? -7.330 3.899 16.433 1.00 74.44 624 ARG A C 1
ATOM 4791 O O . ARG A 1 624 ? -7.694 2.733 16.329 1.00 74.44 624 ARG A O 1
ATOM 4798 N N . ALA A 1 625 ? -7.556 4.618 17.532 1.00 81.25 625 ALA A N 1
ATOM 4799 C CA . ALA A 1 625 ? -8.377 4.116 18.632 1.00 81.25 625 ALA A CA 1
ATOM 4800 C C . ALA A 1 625 ? -9.853 3.967 18.216 1.00 81.25 625 ALA A C 1
ATOM 4802 O O . ALA A 1 625 ? -10.483 2.971 18.563 1.00 81.25 625 ALA A O 1
ATOM 4803 N N . LYS A 1 626 ? -10.393 4.886 17.400 1.00 84.19 626 LYS A N 1
ATOM 4804 C CA . LYS A 1 626 ? -11.726 4.728 16.785 1.00 84.19 626 LYS A CA 1
ATOM 4805 C C . LYS A 1 626 ? -11.775 3.489 15.894 1.00 84.19 626 LYS A C 1
ATOM 4807 O O . LYS A 1 626 ? -12.655 2.657 16.079 1.00 84.19 626 LYS A O 1
ATOM 4812 N N . GLN A 1 627 ? -10.789 3.320 15.009 1.00 82.62 627 GLN A N 1
ATOM 4813 C CA . GLN A 1 627 ? -10.671 2.129 14.163 1.00 82.62 627 GLN A CA 1
ATOM 4814 C C . GLN A 1 627 ? -10.616 0.839 14.998 1.00 82.62 627 GLN A C 1
ATOM 4816 O O . GLN A 1 627 ? -11.274 -0.144 14.666 1.00 82.62 627 GLN A O 1
ATOM 4821 N N . ALA A 1 628 ? -9.859 0.841 16.096 1.00 83.44 628 ALA A N 1
ATOM 4822 C CA . ALA A 1 628 ? -9.776 -0.291 17.009 1.00 83.44 628 ALA A CA 1
ATOM 4823 C C . ALA A 1 628 ? -11.115 -0.590 17.706 1.00 83.44 628 ALA A C 1
ATOM 4825 O O . ALA A 1 628 ? -11.484 -1.755 17.809 1.00 83.44 628 ALA A O 1
ATOM 4826 N N . LEU A 1 629 ? -11.872 0.431 18.136 1.00 88.19 629 LEU A N 1
ATOM 4827 C CA . LEU A 1 629 ? -13.225 0.242 18.682 1.00 88.19 629 LEU A CA 1
ATOM 4828 C C . LEU A 1 629 ? -14.187 -0.325 17.642 1.00 88.19 629 LEU A C 1
ATOM 4830 O O . LEU A 1 629 ? -14.950 -1.230 17.959 1.00 88.19 629 LEU A O 1
ATOM 4834 N N . GLU A 1 630 ? -14.131 0.157 16.402 1.00 86.69 630 GLU A N 1
ATOM 4835 C CA . GLU A 1 630 ? -14.948 -0.388 15.316 1.00 86.69 630 GLU A CA 1
ATOM 4836 C C . GLU A 1 630 ? -14.638 -1.868 15.070 1.00 86.69 630 GLU A C 1
ATOM 4838 O O . GLU A 1 630 ? -15.558 -2.678 14.949 1.00 86.69 630 GLU A O 1
ATOM 4843 N N . GLN A 1 631 ? -13.352 -2.236 15.034 1.00 84.81 631 GLN A N 1
ATOM 4844 C CA . GLN A 1 631 ? -12.916 -3.629 14.910 1.00 84.81 631 GLN A CA 1
ATOM 4845 C C . GLN A 1 631 ? -13.387 -4.476 16.097 1.00 84.81 631 GLN A C 1
ATOM 4847 O O . GLN A 1 631 ? -13.911 -5.571 15.892 1.00 84.81 631 GLN A O 1
ATOM 4852 N N . LEU A 1 632 ? -13.253 -3.955 17.319 1.00 88.06 632 LEU A N 1
ATOM 4853 C CA . LEU A 1 632 ? -13.666 -4.622 18.548 1.00 88.06 632 LEU A CA 1
ATOM 4854 C C . LEU A 1 632 ? -15.177 -4.879 18.570 1.00 88.06 632 LEU A C 1
ATOM 4856 O O . LEU A 1 632 ? -15.604 -6.011 18.773 1.00 88.06 632 LEU A O 1
ATOM 4860 N N . HIS A 1 633 ? -15.989 -3.855 18.300 1.00 88.88 633 HIS A N 1
ATOM 4861 C CA . HIS A 1 633 ? -17.450 -3.962 18.256 1.00 88.88 633 HIS A CA 1
ATOM 4862 C C . HIS A 1 633 ? -17.916 -4.888 17.134 1.00 88.88 633 HIS A C 1
ATOM 4864 O O . HIS A 1 633 ? -18.849 -5.665 17.324 1.00 88.88 633 HIS A O 1
ATOM 4870 N N . ALA A 1 634 ? -17.266 -4.842 15.968 1.00 80.69 634 ALA A N 1
ATOM 4871 C CA . ALA A 1 634 ? -17.552 -5.770 14.877 1.00 80.69 634 ALA A CA 1
ATOM 4872 C C . ALA A 1 634 ? -17.214 -7.221 15.252 1.00 80.69 634 ALA A C 1
ATOM 4874 O O . ALA A 1 634 ? -17.914 -8.141 14.832 1.00 80.69 634 ALA A O 1
ATOM 4875 N N . ALA A 1 635 ? -16.158 -7.433 16.038 1.00 78.50 635 ALA A N 1
ATOM 4876 C CA . ALA A 1 635 ? -15.756 -8.750 16.510 1.00 78.50 635 ALA A CA 1
ATOM 4877 C C . ALA A 1 635 ? -16.603 -9.258 17.692 1.00 78.50 635 ALA A C 1
ATOM 4879 O O . ALA A 1 635 ? -16.780 -10.460 17.797 1.00 78.50 635 ALA A O 1
ATOM 4880 N N . GLN A 1 636 ? -17.164 -8.380 18.532 1.00 81.44 636 GLN A N 1
ATOM 4881 C CA . GLN A 1 636 ? -18.110 -8.732 19.609 1.00 81.44 636 GLN A CA 1
ATOM 4882 C C . GLN A 1 636 ? -19.514 -9.094 19.099 1.00 81.44 636 GLN A C 1
ATOM 4884 O O . GLN A 1 636 ? -20.277 -9.755 19.798 1.00 81.44 636 GLN A O 1
ATOM 4889 N N . LYS A 1 637 ? -19.878 -8.618 17.902 1.00 76.62 637 LYS A N 1
ATOM 4890 C CA . LYS A 1 637 ? -21.151 -8.938 17.232 1.00 76.62 637 LYS A CA 1
ATOM 4891 C C . LYS A 1 637 ? -21.132 -10.278 16.486 1.00 76.62 637 LYS A C 1
ATOM 4893 O O . LYS A 1 637 ? -22.197 -10.745 16.091 1.00 76.62 637 LYS A O 1
ATOM 4898 N N . LYS A 1 638 ? -19.944 -10.832 16.235 1.00 63.75 638 LYS A N 1
ATOM 4899 C CA . LYS A 1 638 ? -19.727 -12.152 15.628 1.00 63.75 638 LYS A CA 1
ATOM 4900 C C . LYS A 1 638 ? -19.581 -13.196 16.719 1.00 63.75 638 LYS A C 1
ATOM 4902 O O . LYS A 1 638 ? -20.010 -14.338 16.454 1.00 63.75 638 LYS A O 1
#

Sequence (638 aa):
DKPKAAPPKTVADDAKRPEGDTDAEKIQRTWVAVSGERDGKELTPAQLEAFLFVIARDQFAFGPHYLPDVLATYKLDPTKTPKEIELTVLEGYRKGKAMKYLYRLDGDRLTLCFQIAADAPAPTEFATKADSGLCLVHLKHWPRDDAPKDLTAKIIAPATVASTDPELKGELVLTNKGDASVRICTLCNDNDGLSGPFGISRVPDWWKSDGPRWETSAKSVLALEPGKSYSFPFTIRRAQFKDRDAFLITGYYSVSREDFAKKLAVWRGKVEAAPLLVQVKPKEDKPPHAKPAADKSEGKAPDVIAKYKIVAEATQPAGSPILMKLIWTNTGTEPLRYWSSGGDYPGLGLTAKVTDAAGKVRELPRAGDSLTMPAAIVPLPEGVYTVEVNDGSAKVTVKDDAKMFKKREDDLHARIGKGELFAQYVIAAYLTPSLRERLLKDLSVTDSDTAWQAAQMLHGVEKLPTDVVPLLAQAMDKQMALEEARGKRYNPKETTILISYIAEMAGRIGSDEALDAVVKLTHNKMGGPSGIGALGMFKQELALKELHGFLKSTDESQRFAAATTLANRRDPAAVEELLAVIASSQTARGWRAFACLALANYPGDPRVEPAIKTVLSDGEWGDRAKQALEQLHAAQKK

Foldseek 3Di:
DDDDDDDDDDDDDDDDQDDDDDPLRQVQFWKFFPWKDFQQAIDFPQRSQQFIWHHHRQKIFTGGVLERFWIWGWDWDVPDVQTKIWTATCGHPQHRDIWIWGWDDDRQKIKIKGAQDPPADGDPDQDHHHPRNMMITIIGGDDDPPADQQKAWAKAWALEAALPPQKTKIWTKIAGQDQAKAKDFQQADQDCPPRHLQEGEGEQADDPDPHDDLVVRLVRIDIHHHGGMDIDMDIRGSVRPSLHQKDKHWYKYAYDDPCSCVSSVHDHDIHIHGIRIYGHHHDDDDDDDDDDDDDDDDDDDFDWDKDWAKAFDQEAEALAWGKIKIKIATQGQDFDDDDDPDDQAPDDPDDDWDADPVRDTDHDDGRGDIDIDIDTDDGDHADWDWDDDPNYIDIHGHDNDPVRVVVVLVVLLVCLLVVNSVSLRSCLPRPGPVSLVVLLVQLLDLDLSSVLSSLVSLLSNQDDEPVSLVSLLNSLVNLLVSVVVCPPVDDLVSVLVSSLSSLLSLLSNQDPSSLVSLLVLLPRPSSNLSSLLSLLSHPDPVSVVSLLVQCPDPDLSSVLSSLLSVLVVVNCSSLVSLLVLLPDPPHDLQSVLSSLQSLLSPLPDPVNLVSLVSSCSVGPSNVSSVVSNSSSVSVVVD

pLDDT: mean 75.47, std 18.98, range [25.16, 97.62]

Secondary structure (DSSP, 8-state):
--PPPPPPPPPPP--PPP--SSHHHHT-SEEEEEEEEETTEEPPHHHHTT-EEEEETTEEEEE-TT---EEEEEEEETTSSS-EEEEEEEESTTTT-EEEEEEEEETTEEEEEEESSTTSPPP-SS---TT--EEEEEEEESSPTTS-SSEEEEEE--SEEETT-SEEEEEEEEEE-SSS-EEEE---EE-TTSS-TTEEEEESS--SSSPPPHHHHHTTEEEE-TT-EEEEEEEEEHHHHTT-SEEEEEEEEEE--HHHHHHHT---EEEEBPPEEEEEE----PPP-----------------EEEEEEE-SEEETTS-EEEEEEEEE-SSSPP------TT---------EE-TT--EE---STT-EEEEEEEE----SEEEEEEETTEEEEEEEE--HHHHHHHHHHHHHHHTTT-HHHHHHHHHS--HHHHHHHHHHTT-S-HHHHHHHHHHHHT-S---GGGHHHHHHHHHHHHHHHHHHGGG--HHHHHHHHHHHHHHHHHH--HHHHHHHHHHHTSTTTHHHHHHHHTT--SHHHHHHHHHHTT-S-HHHHHHHHHHHHHTT-TTHHHHHHHHHH-SSS-HHHHHHHHHHHTT-TT-TTHHHHHHHHTTSGGGHHHHHHHHHHHHHHH--

Radius of gyration: 29.31 Å; chains: 1; bounding box: 63×79×78 Å